Protein AF-0000000066025980 (afdb_homodimer)

Organism: Aeropyrum pernix (strain ATCC 700893 / DSM 11879 / JCM 9820 / NBRC 100138 / K1) (NCBI:txid272557)

Solvent-accessible surface area (backbone atoms only — not comparable to full-atom values): 30992 Å² total; per-residue (Å²): 112,53,61,51,25,30,10,25,7,19,21,35,43,41,70,37,32,58,77,47,22,80,79,53,19,37,22,36,34,31,11,25,62,36,39,25,35,21,35,30,33,61,45,84,82,20,36,34,40,40,25,88,87,80,39,78,47,69,39,64,42,89,89,58,66,74,93,63,84,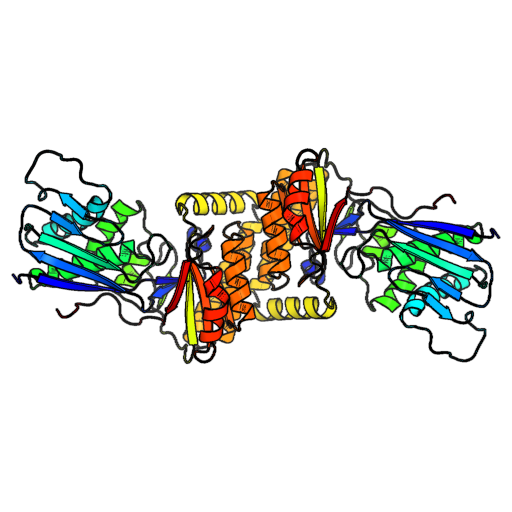61,49,77,84,48,46,25,57,50,38,26,50,51,47,40,38,76,71,68,45,83,89,67,33,22,35,40,38,46,49,64,66,45,63,73,85,27,50,28,37,44,67,35,7,47,34,41,7,42,52,42,6,50,30,38,16,61,72,53,56,61,50,72,69,54,40,44,59,31,23,48,47,12,41,32,64,71,63,58,77,64,89,50,60,55,40,49,32,12,53,55,20,27,32,35,41,37,33,66,95,52,78,68,40,84,48,70,72,43,66,70,70,57,32,32,37,40,33,27,42,68,39,74,69,60,57,67,60,43,52,53,47,29,50,50,43,36,60,71,49,43,71,28,33,56,26,46,47,49,19,45,26,46,42,28,53,50,36,53,52,21,37,46,68,30,36,59,65,59,33,11,51,43,26,32,27,48,34,11,52,41,32,29,35,62,30,53,38,55,62,47,46,48,47,31,42,34,26,40,74,40,58,26,50,14,26,23,68,25,44,59,44,59,27,23,22,34,38,26,39,20,45,58,92,42,39,66,51,28,50,66,52,35,54,88,66,26,70,45,71,48,78,34,44,78,17,62,63,20,47,43,80,43,85,132,112,53,62,51,25,30,10,26,7,18,22,34,42,40,71,37,30,58,76,46,22,80,79,53,20,37,22,35,36,31,12,24,62,36,39,24,35,20,36,29,33,60,45,83,80,20,36,33,40,38,26,90,86,80,39,76,48,67,39,63,43,87,91,56,67,73,92,64,84,61,49,78,82,48,46,24,57,49,37,25,49,50,45,40,40,75,72,67,45,81,88,67,34,23,35,38,37,45,50,66,67,46,65,74,82,27,51,30,37,45,67,36,7,47,34,40,6,42,53,41,6,50,28,38,16,60,72,54,56,59,51,73,68,53,40,45,58,30,23,47,47,12,41,34,65,72,63,59,78,64,89,51,61,55,39,48,31,12,52,55,19,27,32,34,40,36,33,67,96,51,78,69,40,83,47,69,72,42,65,70,71,58,35,34,36,40,33,27,43,70,40,75,68,58,55,68,60,43,51,53,47,29,50,50,44,35,58,73,49,44,70,28,34,56,26,46,46,50,19,46,28,47,42,27,53,51,35,52,50,20,37,47,70,31,35,60,64,59,32,12,50,41,25,32,26,49,36,11,52,42,33,30,35,62,28,53,38,55,63,46,46,49,48,29,42,34,26,39,75,39,57,25,49,14,27,23,66,22,42,59,44,59,28,21,23,34,39,24,39,19,46,60,91,43,39,66,50,27,51,63,52,34,54,89,68,26,72,44,70,47,77,34,43,79,18,63,62,21,48,43,80,44,85,132

InterPro domains:
  IPR006204 GHMP kinase N-terminal domain [PF00288] (88-162)
  IPR006205 Mevalonate kinase [PTHR43290] (3-319)
  IPR006205 Mevalonate kinase [TIGR00549] (9-289)
  IPR013750 GHMP kinase, C-terminal domain [PF08544] (227-302)
  IPR014721 Small ribosomal subunit protein uS5 domain 2-type fold, subgroup [G3DSA:3.30.230.10] (1-176)
  IPR020568 Ribosomal protein uS5 domain 2-type superfamily [SSF54211] (3-171)
  IPR022937 Mevalonate kinase, archaeal [MF_00217] (5-319)
  IPR036554 GHMP kinase, C-terminal domain superfamily [G3DSA:3.30.70.890] (180-317)
  IPR036554 GHMP kinase, C-terminal domain superfamily [SSF55060] (181-321)

Radius of gyration: 30.67 Å; Cα contacts (8 Å, |Δi|>4): 1630; chains: 2; bounding box: 52×99×64 Å

Structure (mmCIF, N/CA/C/O backbone):
data_AF-0000000066025980-model_v1
#
loop_
_entity.id
_entity.type
_entity.pdbx_description
1 polymer 'Mevalonate kinase'
#
loop_
_atom_site.group_PDB
_atom_site.id
_atom_site.type_symbol
_atom_site.label_atom_id
_atom_site.label_alt_id
_atom_site.label_comp_id
_atom_site.label_asym_id
_atom_site.label_entity_id
_atom_site.label_seq_id
_atom_site.pdbx_PDB_ins_code
_atom_site.Cartn_x
_atom_site.Cartn_y
_atom_site.Cartn_z
_atom_site.occupancy
_atom_site.B_iso_or_equiv
_atom_site.auth_seq_id
_atom_site.auth_comp_id
_atom_site.auth_asym_id
_atom_site.auth_atom_id
_atom_site.pdbx_PDB_model_num
ATOM 1 N N . MET A 1 1 ? -0.436 -49.562 -25.875 1 71.88 1 MET A N 1
ATOM 2 C CA . MET A 1 1 ? -0.131 -48.125 -25.953 1 71.88 1 MET A CA 1
ATOM 3 C C . MET A 1 1 ? -1.124 -47.406 -26.859 1 71.88 1 MET A C 1
ATOM 5 O O . MET A 1 1 ? -1.447 -47.906 -27.938 1 71.88 1 MET A O 1
ATOM 9 N N . ARG A 1 2 ? -1.878 -46.406 -26.219 1 85.12 2 ARG A N 1
ATOM 10 C CA . ARG A 1 2 ? -2.779 -45.594 -27.031 1 85.12 2 ARG A CA 1
ATOM 11 C C . ARG A 1 2 ? -1.999 -44.656 -27.938 1 85.12 2 ARG A C 1
ATOM 13 O O . ARG A 1 2 ? -0.814 -44.406 -27.719 1 85.12 2 ARG A O 1
ATOM 20 N N . ARG A 1 3 ? -2.598 -44.219 -28.938 1 89.62 3 ARG A N 1
ATOM 21 C CA . ARG A 1 3 ? -1.961 -43.312 -29.891 1 89.62 3 ARG A CA 1
ATOM 22 C C . ARG A 1 3 ? -1.854 -41.906 -29.312 1 89.62 3 ARG A C 1
ATOM 24 O O . ARG A 1 3 ? -0.965 -41.156 -29.703 1 89.62 3 ARG A O 1
ATOM 31 N N . ALA A 1 4 ? -2.787 -41.625 -28.422 1 95.94 4 ALA A N 1
ATOM 32 C CA . ALA A 1 4 ? -2.783 -40.281 -27.859 1 95.94 4 ALA A CA 1
ATOM 33 C C . ALA A 1 4 ? -3.49 -40.25 -26.5 1 95.94 4 ALA A C 1
ATOM 35 O O . ALA A 1 4 ? -4.293 -41.156 -26.203 1 95.94 4 ALA A O 1
ATOM 36 N N . ALA A 1 5 ? -3.166 -39.344 -25.688 1 97.69 5 ALA A N 1
ATOM 37 C CA . ALA A 1 5 ? -3.85 -39.062 -24.422 1 97.69 5 ALA A CA 1
ATOM 38 C C . ALA A 1 5 ? -3.807 -37.562 -24.109 1 97.69 5 ALA A C 1
ATOM 40 O O . ALA A 1 5 ? -2.914 -36.844 -24.562 1 97.69 5 ALA A O 1
ATOM 41 N N . ARG A 1 6 ? -4.801 -37.125 -23.375 1 98 6 ARG A N 1
ATOM 42 C CA . ARG A 1 6 ? -4.918 -35.719 -23.016 1 98 6 ARG A CA 1
ATOM 43 C C . ARG A 1 6 ? -5.188 -35.562 -21.516 1 98 6 ARG A C 1
ATOM 45 O O . ARG A 1 6 ? -5.977 -36.312 -20.938 1 98 6 ARG A O 1
ATOM 52 N N . ALA A 1 7 ? -4.547 -34.656 -20.938 1 98.31 7 ALA A N 1
ATOM 53 C CA . ALA A 1 7 ? -4.762 -34.344 -19.531 1 98.31 7 ALA A CA 1
ATOM 54 C C . ALA A 1 7 ? -4.699 -32.844 -19.312 1 98.31 7 ALA A C 1
ATOM 56 O O . ALA A 1 7 ? -4.219 -32.094 -20.172 1 98.31 7 ALA A O 1
ATOM 57 N N . SER A 1 8 ? -5.309 -32.406 -18.219 1 98.06 8 SER A N 1
ATOM 58 C CA . SER A 1 8 ? -5.27 -31 -17.859 1 98.06 8 SER A CA 1
ATOM 59 C C . SER A 1 8 ? -4.984 -30.812 -16.375 1 98.06 8 SER A C 1
ATOM 61 O O . SER A 1 8 ? -5.156 -31.734 -15.586 1 98.06 8 SER A O 1
ATOM 63 N N . ALA A 1 9 ? -4.445 -29.703 -16.062 1 98 9 ALA A N 1
ATOM 64 C CA . ALA A 1 9 ? -4.18 -29.297 -14.68 1 98 9 ALA A CA 1
ATOM 65 C C . ALA A 1 9 ? -4.562 -27.828 -14.469 1 98 9 ALA A C 1
ATOM 67 O O . ALA A 1 9 ? -4.508 -27.031 -15.406 1 98 9 ALA A O 1
ATOM 68 N N . PRO A 1 10 ? -5 -27.484 -13.281 1 97.56 10 PRO A N 1
ATOM 69 C CA . PRO A 1 10 ? -5.438 -26.109 -13.016 1 97.56 10 PRO A CA 1
ATOM 70 C C . PRO A 1 10 ? -4.27 -25.156 -12.75 1 97.56 10 PRO A C 1
ATOM 72 O O . PRO A 1 10 ? -3.193 -25.609 -12.336 1 97.56 10 PRO A O 1
ATOM 75 N N . GLY A 1 11 ? -4.527 -23.875 -13.055 1 96.56 11 GLY A N 1
ATOM 76 C CA . GLY A 1 11 ? -3.654 -22.844 -12.508 1 96.56 11 GLY A CA 1
ATOM 77 C C . GLY A 1 11 ? -3.885 -22.594 -11.031 1 96.56 11 GLY A C 1
ATOM 78 O O . GLY A 1 11 ? -4.664 -23.312 -10.391 1 96.56 11 GLY A O 1
ATOM 79 N N . LYS A 1 12 ? -3.143 -21.625 -10.5 1 96.88 12 LYS A N 1
ATOM 80 C CA . LYS A 1 12 ? -3.279 -21.344 -9.078 1 96.88 12 LYS A CA 1
ATOM 81 C C . LYS A 1 12 ? -3.1 -19.859 -8.797 1 96.88 12 LYS A C 1
ATOM 83 O O . LYS A 1 12 ? -2.514 -19.141 -9.602 1 96.88 12 LYS A O 1
ATOM 88 N N . VAL A 1 13 ? -3.611 -19.453 -7.645 1 97.69 13 VAL A N 1
ATOM 89 C CA . VAL A 1 13 ? -3.367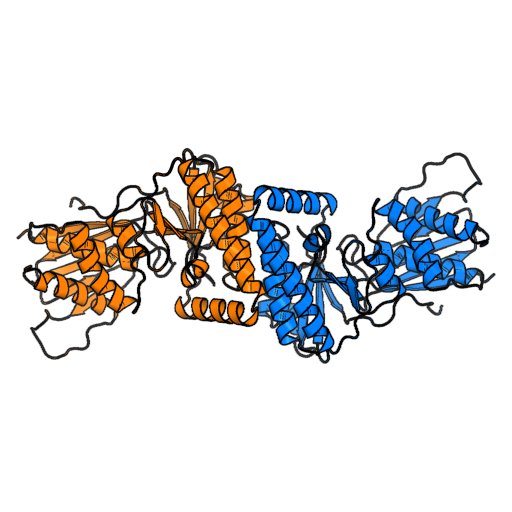 -18.125 -7.094 1 97.69 13 VAL A CA 1
ATOM 90 C C . VAL A 1 13 ? -2.893 -18.25 -5.648 1 97.69 13 VAL A C 1
ATOM 92 O O . VAL A 1 13 ? -3.131 -19.266 -4.988 1 97.69 13 VAL A O 1
ATOM 95 N N . ILE A 1 14 ? -2.168 -17.312 -5.262 1 97.62 14 ILE A N 1
ATOM 96 C CA . ILE A 1 14 ? -1.841 -17.156 -3.848 1 97.62 14 ILE A CA 1
ATOM 97 C C . ILE A 1 14 ? -2.816 -16.188 -3.191 1 97.62 14 ILE A C 1
ATOM 99 O O . ILE A 1 14 ? -2.816 -14.992 -3.506 1 97.62 14 ILE A O 1
ATOM 103 N N . ILE A 1 15 ? -3.6 -16.672 -2.326 1 98.25 15 ILE A N 1
ATOM 104 C CA . ILE A 1 15 ? -4.617 -15.852 -1.69 1 98.25 15 ILE A CA 1
ATOM 105 C C . ILE A 1 15 ? -3.955 -14.883 -0.711 1 98.25 15 ILE A C 1
ATOM 107 O O . ILE A 1 15 ? -4.348 -13.711 -0.621 1 98.25 15 ILE A O 1
ATOM 111 N N . VAL A 1 16 ? -2.992 -15.422 0.077 1 98.31 16 VAL A N 1
ATOM 112 C CA . VAL A 1 16 ? -2.176 -14.609 0.971 1 98.31 16 VAL A CA 1
ATOM 113 C C . VAL A 1 16 ? -0.841 -15.305 1.229 1 98.31 16 VAL A C 1
ATOM 115 O O . VAL A 1 16 ? -0.741 -16.531 1.11 1 98.31 16 VAL A O 1
ATOM 118 N N . GLY A 1 17 ? 0.135 -14.492 1.499 1 97.62 17 GLY A N 1
ATOM 119 C CA . GLY A 1 17 ? 1.381 -15.055 1.993 1 97.62 17 GLY A CA 1
ATOM 120 C C . GLY A 1 17 ? 2.494 -15.039 0.963 1 97.62 17 GLY A C 1
ATOM 121 O O . GLY A 1 17 ? 3.547 -15.648 1.169 1 97.62 17 GLY A O 1
ATOM 122 N N . GLU A 1 18 ? 2.414 -14.422 -0.143 1 95.31 18 GLU A N 1
ATOM 123 C CA . GLU A 1 18 ? 3.418 -14.328 -1.198 1 95.31 18 GLU A CA 1
ATOM 124 C C . GLU A 1 18 ? 4.828 -14.258 -0.615 1 95.31 18 GLU A C 1
ATOM 126 O O . GLU A 1 18 ? 5.312 -15.234 -0.029 1 95.31 18 GLU A O 1
ATOM 131 N N . HIS A 1 19 ? 5.527 -13.359 -0.674 1 95.44 19 HIS A N 1
ATOM 132 C CA . HIS A 1 19 ? 6.906 -13.102 -0.277 1 95.44 19 HIS A CA 1
ATOM 133 C C . HIS A 1 19 ? 7.145 -13.5 1.176 1 95.44 19 HIS A C 1
ATOM 135 O O . HIS A 1 19 ? 8.266 -13.867 1.546 1 95.44 19 HIS A O 1
ATOM 141 N N . PHE A 1 20 ? 6.16 -13.484 1.961 1 97.25 20 PHE A N 1
ATOM 142 C CA . PHE A 1 20 ? 6.316 -13.719 3.393 1 97.25 20 PHE A CA 1
ATOM 143 C C . PHE A 1 20 ? 6.641 -15.18 3.674 1 97.25 20 PHE A C 1
ATOM 145 O O . PHE A 1 20 ? 7.312 -15.492 4.656 1 97.25 20 PHE A O 1
ATOM 152 N N . VAL A 1 21 ? 6.246 -16.062 2.814 1 94.38 21 VAL A N 1
ATOM 153 C CA . VAL A 1 21 ? 6.477 -17.5 2.957 1 94.38 21 VAL A CA 1
ATOM 154 C C . VAL A 1 21 ? 7.969 -17.797 2.869 1 94.38 21 VAL A C 1
ATOM 156 O O . VAL A 1 21 ? 8.445 -18.781 3.428 1 94.38 21 VAL A O 1
ATOM 159 N N . VAL A 1 22 ? 8.703 -16.953 2.189 1 91.25 22 VAL A N 1
ATOM 160 C CA . VAL A 1 22 ? 10.141 -17.156 1.988 1 91.25 22 VAL A CA 1
ATOM 161 C C . VAL A 1 22 ? 10.852 -17.203 3.338 1 91.25 22 VAL A C 1
ATOM 163 O O . VAL A 1 22 ? 11.828 -17.922 3.506 1 91.25 22 VAL A O 1
ATOM 166 N N . ARG A 1 23 ? 10.266 -16.438 4.305 1 92.75 23 ARG A N 1
ATOM 167 C CA . ARG A 1 23 ? 10.875 -16.406 5.633 1 92.75 23 ARG A CA 1
ATOM 168 C C . ARG A 1 23 ? 10 -17.141 6.645 1 92.75 23 ARG A C 1
ATOM 170 O O . ARG A 1 23 ? 10.008 -16.812 7.832 1 92.75 23 ARG A O 1
ATOM 177 N N . GLY A 1 24 ? 9.156 -18.016 6.129 1 92.69 24 GLY A N 1
ATOM 178 C CA . GLY A 1 24 ? 8.531 -18.984 7.023 1 92.69 24 GLY A CA 1
ATOM 179 C C . GLY A 1 24 ? 7.094 -18.641 7.359 1 92.69 24 GLY A C 1
ATOM 180 O O . GLY A 1 24 ? 6.438 -19.359 8.117 1 92.69 24 GLY A O 1
ATOM 181 N N . SER A 1 25 ? 6.527 -17.609 6.867 1 96.19 25 SER A N 1
ATOM 182 C CA . SER A 1 25 ? 5.121 -17.297 7.105 1 96.19 25 SER A CA 1
ATOM 183 C C . SER A 1 25 ? 4.207 -18.266 6.379 1 96.19 25 SER A C 1
ATOM 185 O O . SER A 1 25 ? 4.625 -18.922 5.422 1 96.19 25 SER A O 1
ATOM 187 N N . LEU A 1 26 ? 3.029 -18.391 6.883 1 97.12 26 LEU A N 1
ATOM 188 C CA . LEU A 1 26 ? 2.002 -19.219 6.25 1 97.12 26 LEU A CA 1
ATOM 189 C C . LEU A 1 26 ? 1.529 -18.578 4.945 1 97.12 26 LEU A C 1
ATOM 191 O O . LEU A 1 26 ? 1.417 -17.359 4.844 1 97.12 26 LEU A O 1
ATOM 195 N N . ALA A 1 27 ? 1.314 -19.391 3.959 1 97.75 27 ALA A N 1
ATOM 196 C CA . ALA A 1 27 ? 0.688 -18.953 2.711 1 97.75 27 ALA A CA 1
ATOM 197 C C . ALA A 1 27 ? -0.512 -19.844 2.367 1 97.75 27 ALA A C 1
ATOM 199 O O . ALA A 1 27 ? -0.514 -21.031 2.654 1 97.75 27 ALA A O 1
ATOM 200 N N . ILE A 1 28 ? -1.491 -19.266 1.839 1 98.25 28 ILE A N 1
ATOM 201 C CA . ILE A 1 28 ? -2.668 -20 1.37 1 98.25 28 ILE A CA 1
ATOM 202 C C . ILE A 1 28 ? -2.74 -19.938 -0.154 1 98.25 28 ILE A C 1
ATOM 204 O O . ILE A 1 28 ? -2.812 -18.844 -0.732 1 98.25 28 ILE A O 1
ATOM 208 N N . VAL A 1 29 ? -2.742 -21.062 -0.801 1 97.75 29 VAL A N 1
ATOM 209 C CA . VAL A 1 29 ? -2.744 -21.172 -2.256 1 97.75 29 VAL A CA 1
ATOM 210 C C . VAL A 1 29 ? -4.004 -21.906 -2.711 1 97.75 29 VAL A C 1
ATOM 212 O O . VAL A 1 29 ? -4.449 -22.859 -2.064 1 97.75 29 VAL A O 1
ATOM 215 N N . ALA A 1 30 ? -4.57 -21.453 -3.799 1 97.81 30 ALA A N 1
ATOM 216 C CA . ALA A 1 30 ? -5.801 -22.047 -4.301 1 97.81 30 ALA A CA 1
ATOM 217 C C . ALA A 1 30 ? -5.688 -22.375 -5.785 1 97.81 30 ALA A C 1
ATOM 219 O O . ALA A 1 30 ? -5.133 -21.578 -6.559 1 97.81 30 ALA A O 1
ATOM 220 N N . ALA A 1 31 ? -6.145 -23.547 -6.156 1 97.44 31 ALA A N 1
ATOM 221 C CA . ALA A 1 31 ? -6.32 -23.844 -7.574 1 97.44 31 ALA A CA 1
ATOM 222 C C . ALA A 1 31 ? -7.469 -23.031 -8.172 1 97.44 31 ALA A C 1
ATOM 224 O O . ALA A 1 31 ? -8.461 -22.766 -7.488 1 97.44 31 ALA A O 1
ATOM 225 N N . ILE A 1 32 ? -7.293 -22.641 -9.359 1 95.69 32 ILE A N 1
ATOM 226 C CA . ILE A 1 32 ? -8.367 -21.891 -9.992 1 95.69 32 ILE A CA 1
ATOM 227 C C . ILE A 1 32 ? -8.898 -22.672 -11.203 1 95.69 32 ILE A C 1
ATOM 229 O O . ILE A 1 32 ? -8.195 -23.516 -11.758 1 95.69 32 ILE A O 1
ATOM 233 N N . GLY A 1 33 ? -10.094 -22.359 -11.625 1 91 33 GLY A N 1
ATOM 234 C CA . GLY A 1 33 ? -10.797 -23.094 -12.664 1 91 33 GLY A CA 1
ATOM 235 C C . GLY A 1 33 ? -10.219 -22.875 -14.047 1 91 33 GLY A C 1
ATOM 236 O O . GLY A 1 33 ? -10.766 -23.359 -15.039 1 91 33 GLY A O 1
ATOM 237 N N . ARG A 1 34 ? -9.211 -22.172 -14.203 1 93.12 34 ARG A N 1
ATOM 238 C CA . ARG A 1 34 ? -8.484 -22.047 -15.461 1 93.12 34 ARG A CA 1
ATOM 239 C C . ARG A 1 34 ? -7.434 -23.141 -15.594 1 93.12 34 ARG A C 1
ATOM 241 O O . ARG A 1 34 ? -6.551 -23.266 -14.742 1 93.12 34 ARG A O 1
ATOM 248 N N . ARG A 1 35 ? -7.512 -23.812 -16.781 1 95.31 35 ARG A N 1
ATOM 249 C CA . ARG A 1 35 ? -6.691 -25.016 -16.859 1 95.31 35 ARG A CA 1
ATOM 250 C C . ARG A 1 35 ? -5.754 -24.953 -18.062 1 95.31 35 ARG A C 1
ATOM 252 O O . ARG A 1 35 ? -6.008 -24.219 -19.016 1 95.31 35 ARG A O 1
ATOM 259 N N . LEU A 1 36 ? -4.695 -25.641 -17.938 1 96.12 36 LEU A N 1
ATOM 260 C CA . LEU A 1 36 ? -3.768 -25.922 -19.016 1 96.12 36 LEU A CA 1
ATOM 261 C C . LEU A 1 36 ? -3.891 -27.375 -19.469 1 96.12 36 LEU A C 1
ATOM 263 O O . LEU A 1 36 ? -3.896 -28.281 -18.641 1 96.12 36 LEU A O 1
ATOM 267 N N . ARG A 1 37 ? -4.039 -27.547 -20.781 1 97.38 37 ARG A N 1
ATOM 268 C CA . ARG A 1 37 ? -4.242 -28.875 -21.344 1 97.38 37 ARG A CA 1
ATOM 269 C C . ARG A 1 37 ? -3.037 -29.297 -22.188 1 97.38 37 ARG A C 1
ATOM 271 O O . ARG A 1 37 ? -2.498 -28.5 -22.953 1 97.38 37 ARG A O 1
ATOM 278 N N . VAL A 1 38 ? -2.686 -30.531 -22.031 1 97.75 38 VAL A N 1
ATOM 279 C CA . VAL A 1 38 ? -1.616 -31.109 -22.828 1 97.75 38 VAL A CA 1
ATOM 280 C C . VAL A 1 38 ? -2.123 -32.375 -23.531 1 97.75 38 VAL A C 1
ATOM 282 O O . VAL A 1 38 ? -2.711 -33.25 -22.891 1 97.75 38 VAL A O 1
ATOM 285 N N . THR A 1 39 ? -1.934 -32.406 -24.781 1 98 39 THR A N 1
ATOM 286 C CA . THR A 1 39 ? -2.184 -33.625 -25.562 1 98 39 THR A CA 1
ATOM 287 C C . THR A 1 39 ? -0.873 -34.219 -26.047 1 98 39 THR A C 1
ATOM 289 O O . THR A 1 39 ? -0.058 -33.531 -26.688 1 98 39 THR A O 1
ATOM 292 N N . VAL A 1 40 ? -0.697 -35.469 -25.734 1 97.44 40 VAL A N 1
ATOM 293 C CA . VAL A 1 40 ? 0.454 -36.219 -26.234 1 97.44 40 VAL A CA 1
ATOM 294 C C . VAL A 1 40 ? 0.008 -37.188 -27.328 1 97.44 40 VAL A C 1
ATOM 296 O O . VAL A 1 40 ? -0.963 -37.906 -27.156 1 97.44 40 VAL A O 1
ATOM 299 N N . ARG A 1 41 ? 0.718 -37.062 -28.391 1 96.88 41 ARG A N 1
ATOM 300 C CA . ARG A 1 41 ? 0.438 -37.938 -29.516 1 96.88 41 ARG A CA 1
ATOM 301 C C . ARG A 1 41 ? 1.699 -38.656 -29.953 1 96.88 41 ARG A C 1
ATOM 303 O O . ARG A 1 41 ? 2.697 -38.031 -30.312 1 96.88 41 ARG A O 1
ATOM 310 N N . SER A 1 42 ? 1.579 -40.031 -29.969 1 95.62 42 SER A N 1
ATOM 311 C CA . SER A 1 42 ? 2.723 -40.812 -30.438 1 95.62 42 SER A CA 1
ATOM 312 C C . SER A 1 42 ? 2.93 -40.656 -31.938 1 95.62 42 SER A C 1
ATOM 314 O O . SER A 1 42 ? 1.974 -40.438 -32.688 1 95.62 42 SER A O 1
ATOM 316 N N . GLY A 1 43 ? 4.242 -40.719 -32.281 1 91.75 43 GLY A N 1
ATOM 317 C CA . GLY A 1 43 ? 4.578 -40.656 -33.688 1 91.75 43 GLY A CA 1
ATOM 318 C C . GLY A 1 43 ? 5.613 -39.594 -34 1 91.75 43 GLY A C 1
ATOM 319 O O . GLY A 1 43 ? 6.039 -38.844 -33.125 1 91.75 43 GLY A O 1
ATOM 320 N N . GLY A 1 44 ? 6.039 -39.594 -35.312 1 87.62 44 GLY A N 1
ATOM 321 C CA . GLY A 1 44 ? 7.031 -38.625 -35.75 1 87.62 44 GLY A CA 1
ATOM 322 C C . GLY A 1 44 ? 8.453 -39.062 -35.438 1 87.62 44 GLY A C 1
ATOM 323 O O . GLY A 1 44 ? 8.758 -40.25 -35.344 1 87.62 44 GLY A O 1
ATOM 324 N N . LYS A 1 45 ? 9.297 -37.875 -35.531 1 87 45 LYS A N 1
ATOM 325 C CA . LYS A 1 45 ? 10.711 -38.062 -35.219 1 87 45 LYS A CA 1
ATOM 326 C C . LYS A 1 45 ? 11.102 -37.281 -33.969 1 87 45 LYS A C 1
ATOM 328 O O . LYS A 1 45 ? 10.898 -36.062 -33.938 1 87 45 LYS A O 1
ATOM 333 N N . GLY A 1 46 ? 11.383 -37.969 -32.969 1 92.44 46 GLY A N 1
ATOM 334 C CA . GLY A 1 46 ? 11.859 -37.312 -31.766 1 92.44 46 GLY A CA 1
ATOM 335 C C . GLY A 1 46 ? 10.734 -36.75 -30.906 1 92.44 46 GLY A C 1
ATOM 336 O O . GLY A 1 46 ? 9.656 -37.344 -30.828 1 92.44 46 GLY A O 1
ATOM 337 N N . ILE A 1 47 ? 10.969 -35.688 -30.203 1 94.75 47 ILE A N 1
ATOM 338 C CA . ILE A 1 47 ? 10.008 -35 -29.344 1 94.75 47 ILE A CA 1
ATOM 339 C C . ILE A 1 47 ? 9.688 -33.625 -29.938 1 94.75 47 ILE A C 1
ATOM 341 O O . ILE A 1 47 ? 10.594 -32.844 -30.25 1 94.75 47 ILE A O 1
ATOM 345 N N . VAL A 1 48 ? 8.414 -33.344 -30.125 1 95.38 48 VAL A N 1
ATOM 346 C CA . VAL A 1 48 ? 7.988 -32.062 -30.672 1 95.38 48 VAL A CA 1
ATOM 347 C C . VAL A 1 48 ? 7.02 -31.375 -29.703 1 95.38 48 VAL A C 1
ATOM 349 O O . VAL A 1 48 ? 6.023 -31.984 -29.297 1 95.38 48 VAL A O 1
ATOM 352 N N . LEU A 1 49 ? 7.32 -30.156 -29.312 1 95.94 49 LEU A N 1
ATOM 353 C CA . LEU A 1 49 ? 6.438 -29.344 -28.5 1 95.94 49 LEU A CA 1
ATOM 354 C C . LEU A 1 49 ? 5.77 -28.266 -29.359 1 95.94 49 LEU A C 1
ATOM 356 O O . LEU A 1 49 ? 6.449 -27.531 -30.078 1 95.94 49 LEU A O 1
ATOM 360 N N . GLU A 1 50 ? 4.504 -28.219 -29.312 1 95.56 50 GLU A N 1
ATOM 361 C CA . GLU A 1 50 ? 3.727 -27.188 -30 1 95.56 50 GLU A CA 1
ATOM 362 C C . GLU A 1 50 ? 2.816 -26.438 -29.047 1 95.56 50 GLU A C 1
ATOM 364 O O . GLU A 1 50 ? 2.053 -27.047 -28.297 1 95.56 50 GLU A O 1
ATOM 369 N N . SER A 1 51 ? 2.871 -25.203 -29.016 1 92.62 51 SER A N 1
ATOM 370 C CA . SER A 1 51 ? 2.068 -24.328 -28.172 1 92.62 51 SER A CA 1
ATOM 371 C C . SER A 1 51 ? 1.862 -22.969 -28.828 1 92.62 51 SER A C 1
ATOM 373 O O . SER A 1 51 ? 2.783 -22.422 -29.422 1 92.62 51 SER A O 1
ATOM 375 N N . SER A 1 52 ? 0.681 -22.469 -28.734 1 84.81 52 SER A N 1
ATOM 376 C CA . SER A 1 52 ? 0.449 -21.141 -29.297 1 84.81 52 SER A CA 1
ATOM 377 C C . SER A 1 52 ? 1.251 -20.078 -28.547 1 84.81 52 SER A C 1
ATOM 379 O O . SER A 1 52 ? 1.648 -19.062 -29.125 1 84.81 52 SER A O 1
ATOM 381 N N . MET A 1 53 ? 1.519 -20.344 -27.328 1 81.19 53 MET A N 1
ATOM 382 C CA . MET A 1 53 ? 2.191 -19.359 -26.484 1 81.19 53 MET A CA 1
ATOM 383 C C . MET A 1 53 ? 3.705 -19.547 -26.547 1 81.19 53 MET A C 1
ATOM 385 O O . MET A 1 53 ? 4.453 -18.562 -26.516 1 81.19 53 MET A O 1
ATOM 389 N N . LEU A 1 54 ? 4.176 -20.75 -26.688 1 82.06 54 LEU A N 1
ATOM 390 C CA . LEU A 1 54 ? 5.602 -21.047 -26.594 1 82.06 54 LEU A CA 1
ATOM 391 C C . LEU A 1 54 ? 6.207 -21.266 -27.969 1 82.06 54 LEU A C 1
ATOM 393 O O . LEU A 1 54 ? 7.434 -21.266 -28.125 1 82.06 54 LEU A O 1
ATOM 397 N N . GLY A 1 55 ? 5.379 -21.5 -28.969 1 88.25 55 GLY A N 1
ATOM 398 C CA . GLY A 1 55 ? 5.863 -21.828 -30.297 1 88.25 55 GLY A CA 1
ATOM 399 C C . GLY A 1 55 ? 6.098 -23.328 -30.484 1 88.25 55 GLY A C 1
ATOM 400 O O . GLY A 1 55 ? 5.445 -24.141 -29.844 1 88.25 55 GLY A O 1
ATOM 401 N N . ARG A 1 56 ? 6.922 -23.594 -31.5 1 93.38 56 ARG A N 1
ATOM 402 C CA . ARG A 1 56 ? 7.23 -24.984 -31.828 1 93.38 56 ARG A CA 1
ATOM 403 C C . ARG A 1 56 ? 8.695 -25.297 -31.547 1 93.38 56 ARG A C 1
ATOM 405 O O . ARG A 1 56 ? 9.586 -24.531 -31.922 1 93.38 56 ARG A O 1
ATOM 412 N N . HIS A 1 57 ? 8.898 -26.359 -30.828 1 93.75 57 HIS A N 1
ATOM 413 C CA . HIS A 1 57 ? 10.242 -26.812 -30.5 1 93.75 57 HIS A CA 1
ATOM 414 C C . HIS A 1 57 ? 10.391 -28.312 -30.719 1 93.75 57 HIS A C 1
ATOM 416 O O . HIS A 1 57 ? 9.422 -29.062 -30.578 1 93.75 57 HIS A O 1
ATOM 422 N N . SER A 1 58 ? 11.641 -28.734 -31.094 1 92.56 58 SER A N 1
ATOM 423 C CA . SER A 1 58 ? 11.859 -30.156 -31.328 1 92.56 58 SER A CA 1
ATOM 424 C C . SER A 1 58 ? 13.211 -30.609 -30.797 1 92.56 58 SER A C 1
ATOM 426 O O . SER A 1 58 ? 14.133 -29.797 -30.656 1 92.56 58 SER A O 1
ATOM 428 N N . ALA A 1 59 ? 13.25 -31.812 -30.484 1 91.06 59 ALA A N 1
ATOM 429 C CA . ALA A 1 59 ? 14.484 -32.469 -30.047 1 91.06 59 ALA A CA 1
ATOM 430 C C . ALA A 1 59 ? 14.477 -33.938 -30.359 1 91.06 59 ALA A C 1
ATOM 432 O O . ALA A 1 59 ? 13.414 -34.562 -30.5 1 91.06 59 ALA A O 1
ATOM 433 N N . PRO A 1 60 ? 15.672 -34.5 -30.547 1 88.38 60 PRO A N 1
ATOM 434 C CA . PRO A 1 60 ? 15.727 -35.969 -30.656 1 88.38 60 PRO A CA 1
ATOM 435 C C . PRO A 1 60 ? 15.359 -36.656 -29.344 1 88.38 60 PRO A C 1
ATOM 437 O O . PRO A 1 60 ? 15.289 -36.031 -28.297 1 88.38 60 PRO A O 1
ATOM 440 N N . LEU A 1 61 ? 15.008 -37.969 -29.5 1 86.38 61 LEU A N 1
ATOM 441 C CA . LEU A 1 61 ? 14.75 -38.719 -28.281 1 86.38 61 LEU A CA 1
ATOM 442 C C . LEU A 1 61 ? 16 -38.812 -27.406 1 86.38 61 LEU A C 1
ATOM 444 O O . LEU A 1 61 ? 17.125 -38.844 -27.922 1 86.38 61 LEU A O 1
ATOM 448 N N . PRO A 1 62 ? 15.711 -38.812 -26.109 1 75.75 62 PRO A N 1
ATOM 449 C CA . PRO A 1 62 ? 16.891 -38.969 -25.25 1 75.75 62 PRO A CA 1
ATOM 450 C C . PRO A 1 62 ? 17.734 -40.188 -25.625 1 75.75 62 PRO A C 1
ATOM 452 O O . PRO A 1 62 ? 17.188 -41.25 -25.859 1 75.75 62 PRO A O 1
ATOM 455 N N . GLY A 1 63 ? 18.984 -40.062 -25.703 1 67.94 63 GLY A N 1
ATOM 456 C CA . GLY A 1 63 ? 19.891 -41.156 -26.031 1 67.94 63 GLY A CA 1
ATOM 457 C C . GLY A 1 63 ? 20.188 -41.25 -27.516 1 67.94 63 GLY A C 1
ATOM 458 O O . GLY A 1 63 ? 21.078 -41.969 -27.938 1 67.94 63 GLY A O 1
ATOM 459 N N . GLN A 1 64 ? 19.172 -40.812 -28.406 1 63.16 64 GLN A N 1
ATOM 460 C CA . GLN A 1 64 ? 19.297 -40.938 -29.859 1 63.16 64 GLN A CA 1
ATOM 461 C C . GLN A 1 64 ? 19.922 -39.688 -30.469 1 63.16 64 GLN A C 1
ATOM 463 O O . GLN A 1 64 ? 19.234 -38.688 -30.688 1 63.16 64 GLN A O 1
ATOM 468 N N . GLY A 1 65 ? 21.141 -39.375 -30.172 1 57.78 65 GLY A N 1
ATOM 469 C CA . GLY A 1 65 ? 21.766 -38.312 -30.938 1 57.78 65 GLY A CA 1
ATOM 470 C C . GLY A 1 65 ? 22.766 -37.5 -30.141 1 57.78 65 GLY A C 1
ATOM 471 O O . GLY A 1 65 ? 22.891 -37.688 -28.922 1 57.78 65 GLY A O 1
ATOM 472 N N . ALA A 1 66 ? 23.719 -36.75 -30.859 1 51.81 66 ALA A N 1
ATOM 473 C CA . ALA A 1 66 ? 24.75 -35.906 -30.266 1 51.81 66 ALA A CA 1
ATOM 474 C C . ALA A 1 66 ? 24.141 -34.938 -29.25 1 51.81 66 ALA A C 1
ATOM 476 O O . ALA A 1 66 ? 22.938 -34.625 -29.328 1 51.81 66 ALA A O 1
ATOM 477 N N . ALA A 1 67 ? 24.828 -34.625 -28.234 1 55.19 67 ALA A N 1
ATOM 478 C CA . ALA A 1 67 ? 24.5 -33.656 -27.203 1 55.19 67 ALA A CA 1
ATOM 479 C C . ALA A 1 67 ? 23.797 -32.438 -27.797 1 55.19 67 ALA A C 1
ATOM 481 O O . ALA A 1 67 ? 24.438 -31.453 -28.156 1 55.19 67 ALA A O 1
ATOM 482 N N . ALA A 1 68 ? 22.875 -32.625 -28.75 1 57.94 68 ALA A N 1
ATOM 483 C CA . ALA A 1 68 ? 22.234 -31.469 -29.359 1 57.94 68 ALA A CA 1
ATOM 484 C C . ALA A 1 68 ? 21.625 -30.562 -28.297 1 57.94 68 ALA A C 1
ATOM 486 O O . ALA A 1 68 ? 21.156 -31.031 -27.266 1 57.94 68 ALA A O 1
ATOM 487 N N . LYS A 1 69 ? 21.891 -29.344 -28.453 1 66.94 69 LYS A N 1
ATOM 488 C CA . LYS A 1 69 ? 21.438 -28.25 -27.609 1 66.94 69 LYS A CA 1
ATOM 489 C C . LYS A 1 69 ? 19.922 -28.188 -27.562 1 66.94 69 LYS A C 1
ATOM 491 O O . LYS A 1 69 ? 19.266 -27.953 -28.578 1 66.94 69 LYS A O 1
ATOM 496 N N . VAL A 1 70 ? 19.297 -28.875 -26.734 1 82.69 70 VAL A N 1
ATOM 497 C CA . VAL A 1 70 ? 17.859 -28.812 -26.5 1 82.69 70 VAL A CA 1
ATOM 498 C C . VAL A 1 70 ? 17.453 -27.391 -26.125 1 82.69 70 VAL A C 1
ATOM 500 O O . VAL A 1 70 ? 18.141 -26.719 -25.344 1 82.69 70 VAL A O 1
ATOM 503 N N . SER A 1 71 ? 16.391 -26.984 -26.828 1 87.31 71 SER A N 1
ATOM 504 C CA . SER A 1 71 ? 15.836 -25.688 -26.469 1 87.31 71 SER A CA 1
ATOM 505 C C . SER A 1 71 ? 15.516 -25.594 -24.984 1 87.31 71 SER A C 1
ATOM 507 O O . SER A 1 71 ? 15.039 -26.578 -24.391 1 87.31 71 SER A O 1
ATOM 509 N N . PRO A 1 72 ? 15.852 -24.5 -24.406 1 88.69 72 PRO A N 1
ATOM 510 C CA . PRO A 1 72 ? 15.531 -24.312 -22.984 1 88.69 72 PRO A CA 1
ATOM 511 C C . PRO A 1 72 ? 14.062 -24.562 -22.672 1 88.69 72 PRO A C 1
ATOM 513 O O . PRO A 1 72 ? 13.727 -25 -21.562 1 88.69 72 PRO A O 1
ATOM 516 N N . VAL A 1 73 ? 13.219 -24.391 -23.656 1 90.69 73 VAL A N 1
ATOM 517 C CA . VAL A 1 73 ? 11.781 -24.547 -23.469 1 90.69 73 VAL A CA 1
ATOM 518 C C . VAL A 1 73 ? 11.453 -26.031 -23.344 1 90.69 73 VAL A C 1
ATOM 520 O O . VAL A 1 73 ? 10.523 -26.406 -22.609 1 90.69 73 VAL A O 1
ATOM 523 N N . LEU A 1 74 ? 12.242 -26.859 -23.906 1 93.38 74 LEU A N 1
ATOM 524 C CA . LEU A 1 74 ? 11.961 -28.281 -23.953 1 93.38 74 LEU A CA 1
ATOM 525 C C . LEU A 1 74 ? 12.641 -29.016 -22.797 1 93.38 74 LEU A C 1
ATOM 527 O O . LEU A 1 74 ? 12.289 -30.156 -22.484 1 93.38 74 LEU A O 1
ATOM 531 N N . GLU A 1 75 ? 13.594 -28.359 -22.203 1 93.88 75 GLU A N 1
ATOM 532 C CA . GLU A 1 75 ? 14.422 -29.016 -21.188 1 93.88 75 GLU A CA 1
ATOM 533 C C . GLU A 1 75 ? 13.57 -29.531 -20.031 1 93.88 75 GLU A C 1
ATOM 535 O O . GLU A 1 75 ? 13.766 -30.656 -19.562 1 93.88 75 GLU A O 1
ATOM 540 N N . PRO A 1 76 ? 12.633 -28.734 -19.594 1 95.62 76 PRO A N 1
ATOM 541 C CA . PRO A 1 76 ? 11.789 -29.25 -18.516 1 95.62 76 PRO A CA 1
ATOM 542 C C . PRO A 1 76 ? 10.977 -30.469 -18.938 1 95.62 76 PRO A C 1
ATOM 544 O O . PRO A 1 76 ? 10.797 -31.391 -18.141 1 95.62 76 PRO A O 1
ATOM 547 N N . TYR A 1 77 ? 10.539 -30.547 -20.109 1 96 77 TYR A N 1
ATOM 548 C CA . TYR A 1 77 ? 9.766 -31.672 -20.609 1 96 77 TYR A CA 1
ATOM 549 C C . TYR A 1 77 ? 10.633 -32.906 -20.719 1 96 77 TYR A C 1
ATOM 551 O O . TYR A 1 77 ? 10.188 -34.031 -20.422 1 96 77 TYR A O 1
ATOM 559 N N . ILE A 1 78 ? 11.828 -32.688 -21.125 1 94.88 78 ILE A N 1
ATOM 560 C CA . ILE A 1 78 ? 12.773 -33.781 -21.25 1 94.88 78 ILE A CA 1
ATOM 561 C C . ILE A 1 78 ? 13.07 -34.344 -19.875 1 94.88 78 ILE A C 1
ATOM 563 O O . ILE A 1 78 ? 13.203 -35.562 -19.719 1 94.88 78 ILE A O 1
ATOM 567 N N . ALA A 1 79 ? 13.195 -33.5 -18.938 1 95.81 79 ALA A N 1
ATOM 568 C CA . ALA A 1 79 ? 13.43 -33.938 -17.562 1 95.81 79 ALA A CA 1
ATOM 569 C C . ALA A 1 79 ? 12.266 -34.812 -17.078 1 95.81 79 ALA A C 1
ATOM 571 O O . ALA A 1 79 ? 12.477 -35.812 -16.422 1 95.81 79 ALA A O 1
ATOM 572 N N . VAL A 1 80 ? 11.094 -34.406 -17.344 1 97.62 80 VAL A N 1
ATOM 573 C CA . VAL A 1 80 ? 9.898 -35.188 -17 1 97.62 80 VAL A CA 1
ATOM 574 C C . VAL A 1 80 ? 9.938 -36.531 -17.688 1 97.62 80 VAL A C 1
ATOM 576 O O . VAL A 1 80 ? 9.688 -37.562 -17.062 1 97.62 80 VAL A O 1
ATOM 579 N N . LEU A 1 81 ? 10.281 -36.531 -18.953 1 96.5 81 LEU A N 1
ATOM 580 C CA . LEU A 1 81 ? 10.352 -37.781 -19.734 1 96.5 81 LEU A CA 1
ATOM 581 C C . LEU A 1 81 ? 11.375 -38.75 -19.141 1 96.5 81 LEU A C 1
ATOM 583 O O . LEU A 1 81 ? 11.141 -39.938 -19.078 1 96.5 81 LEU A O 1
ATOM 587 N N . ARG A 1 82 ? 12.492 -38.188 -18.766 1 95.69 82 ARG A N 1
ATOM 588 C CA . ARG A 1 82 ? 13.531 -39.031 -18.156 1 95.69 82 ARG A CA 1
ATOM 589 C C . ARG A 1 82 ? 13.039 -39.656 -16.859 1 95.69 82 ARG A C 1
ATOM 591 O O . ARG A 1 82 ? 13.344 -40.812 -16.578 1 95.69 82 ARG A O 1
ATOM 598 N N . SER A 1 83 ? 12.375 -38.875 -16.109 1 97.06 83 SER A N 1
ATOM 599 C CA . SER A 1 83 ? 11.82 -39.406 -14.859 1 97.06 83 SER A CA 1
ATOM 600 C C . SER A 1 83 ? 10.789 -40.5 -15.117 1 97.06 83 SER A C 1
ATOM 602 O O . SER A 1 83 ? 10.727 -41.469 -14.383 1 97.06 83 SER A O 1
ATOM 604 N N . LEU A 1 84 ? 10.008 -40.344 -16.156 1 97.44 84 LEU A N 1
ATOM 605 C CA . LEU A 1 84 ? 9.047 -41.344 -16.562 1 97.44 84 LEU A CA 1
ATOM 606 C C . LEU A 1 84 ? 9.758 -42.625 -17.016 1 97.44 84 LEU A C 1
ATOM 608 O O . LEU A 1 84 ? 9.352 -43.719 -16.641 1 97.44 84 LEU A O 1
ATOM 612 N N . ALA A 1 85 ? 10.797 -42.406 -17.766 1 96.19 85 ALA A N 1
ATOM 613 C CA . ALA A 1 85 ? 11.594 -43.562 -18.219 1 96.19 85 ALA A CA 1
ATOM 614 C C . ALA A 1 85 ? 12.164 -44.344 -17.047 1 96.19 85 ALA A C 1
ATOM 616 O O . ALA A 1 85 ? 12.188 -45.562 -17.062 1 96.19 85 ALA A O 1
ATOM 617 N N . ALA A 1 86 ? 12.625 -43.656 -16.109 1 96.56 86 ALA A N 1
ATOM 618 C CA . ALA A 1 86 ? 13.203 -44.25 -14.914 1 96.56 86 ALA A CA 1
ATOM 619 C C . ALA A 1 86 ? 12.164 -45.062 -14.148 1 96.56 86 ALA A C 1
ATOM 621 O O . ALA A 1 86 ? 12.508 -45.969 -13.375 1 96.56 86 ALA A O 1
ATOM 622 N N . ARG A 1 87 ? 10.969 -44.75 -14.391 1 96.62 87 ARG A N 1
ATOM 623 C CA . ARG A 1 87 ? 9.875 -45.438 -13.711 1 96.62 87 ARG A CA 1
ATOM 624 C C . ARG A 1 87 ? 9.336 -46.594 -14.57 1 96.62 87 ARG A C 1
ATOM 626 O O . ARG A 1 87 ? 8.352 -47.219 -14.195 1 96.62 87 ARG A O 1
ATOM 633 N N . GLY A 1 88 ? 9.914 -46.75 -15.766 1 95.88 88 GLY A N 1
ATOM 634 C CA . GLY A 1 88 ? 9.594 -47.906 -16.562 1 95.88 88 GLY A CA 1
ATOM 635 C C . GLY A 1 88 ? 8.766 -47.594 -17.797 1 95.88 88 GLY A C 1
ATOM 636 O O . GLY A 1 88 ? 8.406 -48.469 -18.562 1 95.88 88 GLY A O 1
ATOM 637 N N . TYR A 1 89 ? 8.43 -46.344 -18.031 1 95.94 89 TYR A N 1
ATOM 638 C CA . TYR A 1 89 ? 7.676 -45.969 -19.219 1 95.94 89 TYR A CA 1
ATOM 639 C C . TYR A 1 89 ? 8.586 -45.938 -20.453 1 95.94 89 TYR A C 1
ATOM 641 O O . TYR A 1 89 ? 9.727 -45.469 -20.375 1 95.94 89 TYR A O 1
ATOM 649 N N . SER A 1 90 ? 8.125 -46.406 -21.562 1 94.88 90 SER A N 1
ATOM 650 C CA . SER A 1 90 ? 8.898 -46.375 -22.797 1 94.88 90 SER A CA 1
ATOM 651 C C . SER A 1 90 ? 9 -44.938 -23.344 1 94.88 90 SER A C 1
ATOM 653 O O . SER A 1 90 ? 8.031 -44.188 -23.312 1 94.88 90 SER A O 1
ATOM 655 N N . VAL A 1 91 ? 10.156 -44.656 -23.828 1 94.62 91 VAL A N 1
ATOM 656 C CA . VAL A 1 91 ? 10.359 -43.344 -24.484 1 94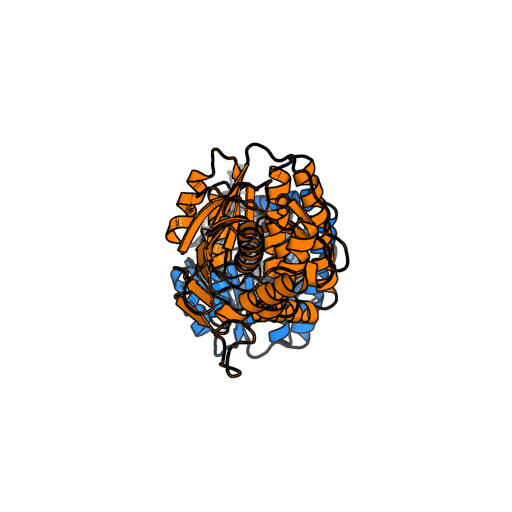.62 91 VAL A CA 1
ATOM 657 C C . VAL A 1 91 ? 10.141 -43.5 -25.984 1 94.62 91 VAL A C 1
ATOM 659 O O . VAL A 1 91 ? 10.906 -44.188 -26.672 1 94.62 91 VAL A O 1
ATOM 662 N N . VAL A 1 92 ? 9.133 -42.875 -26.5 1 94.81 92 VAL A N 1
ATOM 663 C CA . VAL A 1 92 ? 8.812 -42.969 -27.906 1 94.81 92 VAL A CA 1
ATOM 664 C C . VAL A 1 92 ? 8.695 -41.562 -28.516 1 94.81 92 VAL A C 1
ATOM 666 O O . VAL A 1 92 ? 8.43 -40.594 -27.797 1 94.81 92 VAL A O 1
ATOM 669 N N . PRO A 1 93 ? 8.945 -41.5 -29.766 1 95.44 93 PRO A N 1
ATOM 670 C CA . PRO A 1 93 ? 8.68 -40.219 -30.406 1 95.44 93 PRO A CA 1
ATOM 671 C C . PRO A 1 93 ? 7.227 -39.75 -30.25 1 95.44 93 PRO A C 1
ATOM 673 O O . PRO A 1 93 ? 6.309 -40.562 -30.328 1 95.44 93 PRO A O 1
ATOM 676 N N . HIS A 1 94 ? 7.023 -38.531 -29.984 1 96.06 94 HIS A N 1
ATOM 677 C CA . HIS A 1 94 ? 5.676 -38.031 -29.75 1 96.06 94 HIS A CA 1
ATOM 678 C C . HIS A 1 94 ? 5.637 -36.5 -29.859 1 96.06 94 HIS A C 1
ATOM 680 O O . HIS A 1 94 ? 6.676 -35.844 -29.828 1 96.06 94 HIS A O 1
ATOM 686 N N . THR A 1 95 ? 4.469 -36 -30.047 1 96.88 95 THR A N 1
ATOM 687 C CA . THR A 1 95 ? 4.191 -34.562 -30.062 1 96.88 95 THR A CA 1
ATOM 688 C C . THR A 1 95 ? 3.469 -34.125 -28.781 1 96.88 95 THR A C 1
ATOM 690 O O . THR A 1 95 ? 2.561 -34.812 -28.328 1 96.88 95 THR A O 1
ATOM 693 N N . ILE A 1 96 ? 3.961 -33.094 -28.234 1 97.5 96 ILE A N 1
ATOM 694 C CA . ILE A 1 96 ? 3.352 -32.438 -27.078 1 97.5 96 ILE A CA 1
ATOM 695 C C . ILE A 1 96 ? 2.609 -31.188 -27.5 1 97.5 96 ILE A C 1
ATOM 697 O O . ILE A 1 96 ? 3.23 -30.188 -27.859 1 97.5 96 ILE A O 1
ATOM 701 N N . LEU A 1 97 ? 1.314 -31.25 -27.484 1 97.25 97 LEU A N 1
ATOM 702 C CA . LEU A 1 97 ? 0.513 -30.078 -27.781 1 97.25 97 LEU A CA 1
ATOM 703 C C . LEU A 1 97 ? 0.022 -29.406 -26.5 1 97.25 97 LEU A C 1
ATOM 705 O O . LEU A 1 97 ? -0.788 -29.984 -25.766 1 97.25 97 LEU A O 1
ATOM 709 N N . VAL A 1 98 ? 0.454 -28.172 -26.219 1 96.81 98 VAL A N 1
ATOM 710 C CA . VAL A 1 98 ? 0.085 -27.438 -25.016 1 96.81 98 VAL A CA 1
ATOM 711 C C . VAL A 1 98 ? -0.929 -26.344 -25.359 1 96.81 98 VAL A C 1
ATOM 713 O O . VAL A 1 98 ? -0.648 -25.469 -26.188 1 96.81 98 VAL A O 1
ATOM 716 N N . GLU A 1 99 ? -2.092 -26.375 -24.797 1 95.25 99 GLU A N 1
ATOM 717 C CA . GLU A 1 99 ? -3.137 -25.359 -24.859 1 95.25 99 GLU A CA 1
ATOM 718 C C . GLU A 1 99 ? -3.418 -24.766 -23.484 1 95.25 99 GLU A C 1
ATOM 720 O O . GLU A 1 99 ? -3.982 -25.422 -22.625 1 95.25 99 GLU A O 1
ATOM 725 N N . SER A 1 100 ? -3.125 -23.547 -23.359 1 92 100 SER A N 1
ATOM 726 C CA . SER A 1 100 ? -3.186 -22.969 -22.016 1 92 100 SER A CA 1
ATOM 727 C C . SER A 1 100 ? -4.262 -21.891 -21.922 1 92 100 SER A C 1
ATOM 729 O O . SER A 1 100 ? -4.281 -20.953 -22.719 1 92 100 SER A O 1
ATOM 731 N N . GLY A 1 101 ? -5.145 -22.047 -20.969 1 87.81 101 GLY A N 1
ATOM 732 C CA . GLY A 1 101 ? -6.047 -20.984 -20.578 1 87.81 101 GLY A CA 1
ATOM 733 C C . GLY A 1 101 ? -5.469 -20.078 -19.5 1 87.81 101 GLY A C 1
ATOM 734 O O . GLY A 1 101 ? -6.117 -19.125 -19.062 1 87.81 101 GLY A O 1
ATOM 735 N N . ILE A 1 102 ? -4.293 -20.359 -19.062 1 88 102 ILE A N 1
ATOM 736 C CA . ILE A 1 102 ? -3.592 -19.641 -18.016 1 88 102 ILE A CA 1
ATOM 737 C C . ILE A 1 102 ? -2.588 -18.672 -18.641 1 88 102 ILE A C 1
ATOM 739 O O . ILE A 1 102 ? -1.734 -19.078 -19.422 1 88 102 ILE A O 1
ATOM 743 N N . PRO A 1 103 ? -2.707 -17.344 -18.297 1 82.88 103 PRO A N 1
ATOM 744 C CA . PRO A 1 103 ? -1.694 -16.406 -18.797 1 82.88 103 PRO A CA 1
ATOM 745 C C . PRO A 1 103 ? -0.271 -16.844 -18.453 1 82.88 103 PRO A C 1
ATOM 747 O O . PRO A 1 103 ? 0.001 -17.234 -17.312 1 82.88 103 PRO A O 1
ATOM 750 N N . PRO A 1 104 ? 0.607 -16.766 -19.438 1 77.94 104 PRO A N 1
ATOM 751 C CA . PRO A 1 104 ? 1.983 -17.203 -19.188 1 77.94 104 PRO A CA 1
ATOM 752 C C . PRO A 1 104 ? 2.766 -16.203 -18.328 1 77.94 104 PRO A C 1
ATOM 754 O O . PRO A 1 104 ? 2.57 -14.992 -18.438 1 77.94 104 PRO A O 1
ATOM 757 N N . ARG A 1 105 ? 3.582 -16.719 -17.578 1 77.06 105 ARG A N 1
ATOM 758 C CA . ARG A 1 105 ? 4.527 -15.945 -16.797 1 77.06 105 ARG A CA 1
ATOM 759 C C . ARG A 1 105 ? 3.811 -14.875 -15.977 1 77.06 105 ARG A C 1
ATOM 761 O O . ARG A 1 105 ? 4.27 -13.734 -15.891 1 77.06 105 ARG A O 1
ATOM 768 N N . ALA A 1 106 ? 2.607 -15.195 -15.484 1 82.5 106 ALA A N 1
ATOM 769 C CA . ALA A 1 106 ? 1.789 -14.227 -14.766 1 82.5 106 ALA A CA 1
ATOM 770 C C . ALA A 1 106 ? 1.647 -14.609 -13.297 1 82.5 106 ALA A C 1
ATOM 772 O O . ALA A 1 106 ? 0.86 -14.008 -12.562 1 82.5 106 ALA A O 1
ATOM 773 N N . GLY A 1 107 ? 2.354 -15.594 -12.922 1 86.81 107 GLY A N 1
ATOM 774 C CA . GLY A 1 107 ? 2.344 -16 -11.531 1 86.81 107 GLY A CA 1
ATOM 775 C C . GLY A 1 107 ? 1.18 -16.906 -11.18 1 86.81 107 GLY A C 1
ATOM 776 O O . GLY A 1 107 ? 0.835 -17.062 -10.008 1 86.81 107 GLY A O 1
ATOM 777 N N . LEU A 1 108 ? 0.617 -17.578 -12.164 1 94 108 LEU A N 1
ATOM 778 C CA . LEU A 1 108 ? -0.581 -18.375 -11.93 1 94 108 LEU A CA 1
ATOM 779 C C . LEU A 1 108 ? -0.263 -19.875 -12 1 94 108 LEU A C 1
ATOM 781 O O . LEU A 1 108 ? -1.171 -20.703 -12.086 1 94 108 LEU A O 1
ATOM 785 N N . GLY A 1 109 ? 1.024 -20.219 -12.148 1 93 109 GLY A N 1
ATOM 786 C CA . GLY A 1 109 ? 1.425 -21.609 -12.055 1 93 109 GLY A CA 1
ATOM 787 C C . GLY A 1 109 ? 1.338 -22.344 -13.375 1 93 109 GLY A C 1
ATOM 788 O O . GLY A 1 109 ? 1.141 -23.562 -13.398 1 93 109 GLY A O 1
ATOM 789 N N . SER A 1 110 ? 1.496 -21.672 -14.453 1 92.62 110 SER A N 1
ATOM 790 C CA . SER A 1 110 ? 1.38 -22.266 -15.773 1 92.62 110 SER A CA 1
ATOM 791 C C . SER A 1 110 ? 2.451 -23.328 -15.992 1 92.62 110 SER A C 1
ATOM 793 O O . SER A 1 110 ? 2.182 -24.375 -16.578 1 92.62 110 SER A O 1
ATOM 795 N N . SER A 1 111 ? 3.652 -23.078 -15.562 1 92.75 111 SER A N 1
ATOM 796 C CA . SER A 1 111 ? 4.742 -24.047 -15.742 1 92.75 111 SER A CA 1
ATOM 797 C C . SER A 1 111 ? 4.445 -25.359 -15.023 1 92.75 111 SER A C 1
ATOM 799 O O . SER A 1 111 ? 4.543 -26.422 -15.625 1 92.75 111 SER A O 1
ATOM 801 N N . ALA A 1 112 ? 4.074 -25.234 -13.781 1 95.12 112 ALA A N 1
ATOM 802 C CA . ALA A 1 112 ? 3.758 -26.422 -13 1 95.12 112 ALA A CA 1
ATOM 803 C C . ALA A 1 112 ? 2.588 -27.188 -13.617 1 95.12 112 ALA A C 1
ATOM 805 O O . ALA A 1 112 ? 2.621 -28.406 -13.703 1 95.12 112 ALA A O 1
ATOM 806 N N . ALA A 1 113 ? 1.597 -26.438 -14 1 96.94 113 ALA A N 1
ATOM 807 C CA . ALA A 1 113 ? 0.439 -27.062 -14.633 1 96.94 113 ALA A CA 1
ATO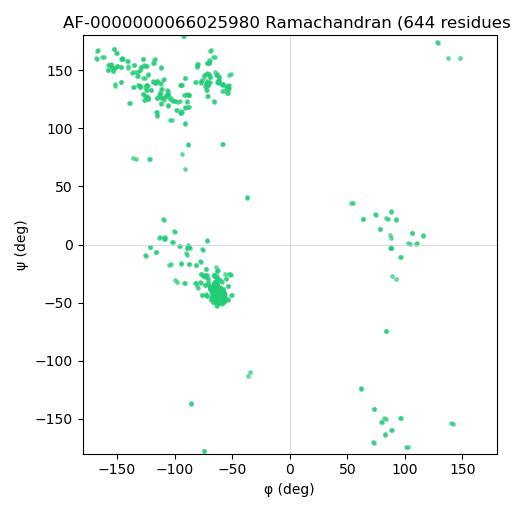M 808 C C . ALA A 1 113 ? 0.846 -27.812 -15.891 1 96.94 113 ALA A C 1
ATOM 810 O O . ALA A 1 113 ? 0.343 -28.906 -16.156 1 96.94 113 ALA A O 1
ATOM 811 N N . SER A 1 114 ? 1.721 -27.281 -16.656 1 96.62 114 SER A N 1
ATOM 812 C CA . SER A 1 114 ? 2.193 -27.891 -17.891 1 96.62 114 SER A CA 1
ATOM 813 C C . SER A 1 114 ? 2.936 -29.203 -17.609 1 96.62 114 SER A C 1
ATOM 815 O O . SER A 1 114 ? 2.707 -30.203 -18.297 1 96.62 114 SER A O 1
ATOM 817 N N . MET A 1 115 ? 3.826 -29.188 -16.656 1 97.69 115 MET A N 1
ATOM 818 C CA . MET A 1 115 ? 4.59 -30.375 -16.297 1 97.69 115 MET A CA 1
ATOM 819 C C . MET A 1 115 ? 3.666 -31.484 -15.812 1 97.69 115 MET A C 1
ATOM 821 O O . MET A 1 115 ? 3.828 -32.656 -16.188 1 97.69 115 MET A O 1
ATOM 825 N N . VAL A 1 116 ? 2.719 -31.094 -15.016 1 98.56 116 VAL A N 1
ATOM 826 C CA . VAL A 1 116 ? 1.784 -32.062 -14.438 1 98.56 116 VAL A CA 1
ATOM 827 C C . VAL A 1 116 ? 0.909 -32.656 -15.539 1 98.56 116 VAL A C 1
ATOM 829 O O . VAL A 1 116 ? 0.743 -33.875 -15.617 1 98.56 116 VAL A O 1
ATOM 832 N N . ALA A 1 117 ? 0.395 -31.812 -16.375 1 98.44 117 ALA A N 1
ATOM 833 C CA . ALA A 1 117 ? -0.473 -32.281 -17.469 1 98.44 117 ALA A CA 1
ATOM 834 C C . ALA A 1 117 ? 0.294 -33.156 -18.453 1 98.44 117 ALA A C 1
ATOM 836 O O . ALA A 1 117 ? -0.241 -34.125 -18.953 1 98.44 117 ALA A O 1
ATOM 837 N N . TYR A 1 118 ? 1.497 -32.844 -18.75 1 98.19 118 TYR A N 1
ATOM 838 C CA . TYR A 1 118 ? 2.334 -33.625 -19.656 1 98.19 118 TYR A CA 1
ATOM 839 C C . TYR A 1 118 ? 2.598 -35 -19.078 1 98.19 118 TYR A C 1
ATOM 841 O O . TYR A 1 118 ? 2.379 -36 -19.766 1 98.19 118 TYR A O 1
ATOM 849 N N . ALA A 1 119 ? 3.059 -35.031 -17.859 1 98.62 119 ALA A N 1
ATOM 850 C CA . ALA A 1 119 ? 3.367 -36.312 -17.219 1 98.62 119 ALA A CA 1
ATOM 851 C C . ALA A 1 119 ? 2.145 -37.219 -17.188 1 98.62 119 ALA A C 1
ATOM 853 O O . ALA A 1 119 ? 2.246 -38.406 -17.484 1 98.62 119 ALA A O 1
ATOM 854 N N . LEU A 1 120 ? 1.045 -36.625 -16.828 1 98.62 120 LEU A N 1
ATOM 855 C CA . LEU A 1 120 ? -0.184 -37.406 -16.734 1 98.62 120 LEU A CA 1
ATOM 856 C C . LEU A 1 120 ? -0.611 -37.906 -18.109 1 98.62 120 LEU A C 1
ATOM 858 O O . LEU A 1 120 ? -0.999 -39.062 -18.25 1 98.62 120 LEU A O 1
ATOM 862 N N . SER A 1 121 ? -0.544 -37.094 -19.109 1 98.12 121 SER A N 1
ATOM 863 C CA . SER A 1 121 ? -0.938 -37.469 -20.453 1 98.12 121 SER A CA 1
ATOM 864 C C . SER A 1 121 ? -0.015 -38.562 -21.016 1 98.12 121 SER A C 1
ATOM 866 O O . SER A 1 121 ? -0.479 -39.5 -21.625 1 98.12 121 SER A O 1
ATOM 868 N N . TYR A 1 122 ? 1.196 -38.375 -20.828 1 98 122 TYR A N 1
ATOM 869 C CA . TYR A 1 122 ? 2.152 -39.344 -21.359 1 98 122 TYR A CA 1
ATOM 870 C C . TYR A 1 122 ? 1.947 -40.719 -20.703 1 98 122 TYR A C 1
ATOM 872 O O . TYR A 1 122 ? 1.93 -41.75 -21.391 1 98 122 TYR A O 1
ATOM 880 N N . SER A 1 123 ? 1.876 -40.75 -19.406 1 97.81 123 SER A N 1
ATOM 881 C CA . SER A 1 123 ? 1.655 -42.031 -18.703 1 97.81 123 SER A CA 1
ATOM 882 C C . SER A 1 123 ? 0.338 -42.656 -19.109 1 97.81 123 SER A C 1
ATOM 884 O O . SER A 1 123 ? 0.256 -43.875 -19.266 1 97.81 123 SER A O 1
ATOM 886 N N . ALA A 1 124 ? -0.635 -41.812 -19.297 1 97.31 124 ALA A N 1
ATOM 887 C CA . ALA A 1 124 ? -1.937 -42.312 -19.734 1 97.31 124 ALA A CA 1
ATOM 888 C C . ALA A 1 124 ? -1.853 -42.938 -21.125 1 97.31 124 ALA A C 1
ATOM 890 O O . ALA A 1 124 ? -2.549 -43.906 -21.422 1 97.31 124 ALA A O 1
ATOM 891 N N . MET A 1 125 ? -1.088 -42.281 -22 1 96.38 125 MET A N 1
ATOM 892 C CA . MET A 1 125 ? -0.889 -42.812 -23.344 1 96.38 125 MET A CA 1
ATOM 893 C C . MET A 1 125 ? -0.354 -44.25 -23.312 1 96.38 125 MET A C 1
ATOM 895 O O . MET A 1 125 ? -0.666 -45.062 -24.188 1 96.38 125 MET A O 1
ATOM 899 N N . HIS A 1 126 ? 0.381 -44.594 -22.266 1 95.94 126 HIS A N 1
ATOM 900 C CA . HIS A 1 126 ? 0.947 -45.906 -22.094 1 95.94 126 HIS A CA 1
ATOM 901 C C . HIS A 1 126 ? -0.023 -46.844 -21.359 1 95.94 126 HIS A C 1
ATOM 903 O O . HIS A 1 126 ? 0.312 -48 -21.062 1 95.94 126 HIS A O 1
ATOM 909 N N . GLY A 1 127 ? -1.183 -46.312 -20.938 1 94.81 127 GLY A N 1
ATOM 910 C CA . GLY A 1 127 ? -2.227 -47.125 -20.312 1 94.81 127 GLY A CA 1
ATOM 911 C C . GLY A 1 127 ? -2.043 -47.281 -18.812 1 94.81 127 GLY A C 1
ATOM 912 O O . GLY A 1 127 ? -2.709 -48.094 -18.188 1 94.81 127 GLY A O 1
ATOM 913 N N . ASP A 1 128 ? -1.154 -46.594 -18.281 1 95.38 128 ASP A N 1
ATOM 914 C CA . ASP A 1 128 ? -0.834 -46.688 -16.859 1 95.38 128 ASP A CA 1
ATOM 915 C C . ASP A 1 128 ? -0.652 -45.281 -16.266 1 95.38 128 ASP A C 1
ATOM 917 O O . ASP A 1 128 ? 0.466 -44.875 -15.93 1 95.38 128 ASP A O 1
ATOM 921 N N . PRO A 1 129 ? -1.715 -44.656 -16.094 1 96.38 129 PRO A N 1
ATOM 922 C CA . PRO A 1 129 ? -1.603 -43.281 -15.578 1 96.38 129 PRO A CA 1
ATOM 923 C C . PRO A 1 129 ? -0.977 -43.25 -14.18 1 96.38 129 PRO A C 1
ATOM 925 O O . PRO A 1 129 ? -1.26 -44.094 -13.344 1 96.38 129 PRO A O 1
ATOM 928 N N . LEU A 1 130 ? -0.176 -42.25 -13.992 1 97.75 130 LEU A N 1
ATOM 929 C CA . LEU A 1 130 ? 0.546 -42.094 -12.734 1 97.75 130 LEU A CA 1
ATOM 930 C C . LEU A 1 130 ? -0.42 -41.844 -11.586 1 97.75 130 LEU A C 1
ATOM 932 O O . LEU A 1 130 ? -1.44 -41.156 -11.758 1 97.75 130 LEU A O 1
ATOM 936 N N . SER A 1 131 ? -0.054 -42.312 -10.375 1 97.25 131 SER A N 1
ATOM 937 C CA . SER A 1 131 ? -0.721 -41.906 -9.148 1 97.25 131 SER A CA 1
ATOM 938 C C . SER A 1 131 ? -0.416 -40.438 -8.836 1 97.25 131 SER A C 1
ATOM 940 O O . SER A 1 131 ? 0.516 -39.844 -9.398 1 97.25 131 SER A O 1
ATOM 942 N N . ALA A 1 132 ? -1.155 -39.875 -7.934 1 96.62 132 ALA A N 1
ATOM 943 C CA . ALA A 1 132 ? -0.941 -38.5 -7.547 1 96.62 132 ALA A CA 1
ATOM 944 C C . ALA A 1 132 ? 0.468 -38.281 -6.996 1 96.62 132 ALA A C 1
ATOM 946 O O . ALA A 1 132 ? 1.115 -37.281 -7.293 1 96.62 132 ALA A O 1
ATOM 947 N N . GLU A 1 133 ? 0.926 -39.188 -6.195 1 96.5 133 GLU A N 1
ATOM 948 C CA . GLU A 1 133 ? 2.252 -39.094 -5.594 1 96.5 133 GLU A CA 1
ATOM 949 C C . GLU A 1 133 ? 3.348 -39.156 -6.652 1 96.5 133 GLU A C 1
ATOM 951 O O . GLU A 1 133 ? 4.281 -38.344 -6.629 1 96.5 133 GLU A O 1
ATOM 956 N N . ASP A 1 134 ? 3.17 -40.125 -7.535 1 98 134 ASP A N 1
ATOM 957 C CA . ASP A 1 134 ? 4.16 -40.25 -8.602 1 98 134 ASP A CA 1
ATOM 958 C C . ASP A 1 134 ? 4.109 -39.062 -9.555 1 98 134 ASP A C 1
ATOM 960 O O . ASP A 1 134 ? 5.145 -38.625 -10.062 1 98 134 ASP A O 1
ATOM 964 N N . LEU A 1 135 ? 2.893 -38.688 -9.812 1 98.44 135 LEU A N 1
ATOM 965 C CA . LEU A 1 135 ? 2.703 -37.531 -10.68 1 98.44 135 LEU A CA 1
ATOM 966 C C . LEU A 1 135 ? 3.445 -36.312 -10.125 1 98.44 135 LEU A C 1
ATOM 968 O O . LEU A 1 135 ? 4.129 -35.594 -10.875 1 98.44 135 LEU A O 1
ATOM 972 N N . TYR A 1 136 ? 3.373 -36.094 -8.836 1 97.5 136 TYR A N 1
ATOM 973 C CA . TYR A 1 136 ? 4.094 -35 -8.18 1 97.5 136 TYR A CA 1
ATOM 974 C C . TYR A 1 136 ? 5.598 -35.156 -8.375 1 97.5 136 TYR A C 1
ATOM 976 O O . TYR A 1 136 ? 6.273 -34.188 -8.781 1 97.5 136 TYR A O 1
ATOM 984 N N . SER A 1 137 ? 6.059 -36.281 -8.086 1 97.62 137 SER A N 1
ATOM 985 C CA . SER A 1 137 ? 7.492 -36.562 -8.141 1 97.62 137 SER A CA 1
ATOM 986 C C . SER A 1 137 ? 8.039 -36.312 -9.547 1 97.62 137 SER A C 1
ATOM 988 O O . SER A 1 137 ? 9.094 -35.688 -9.711 1 97.62 137 SER A O 1
ATOM 990 N N . VAL A 1 138 ? 7.328 -36.812 -10.531 1 98.12 138 VAL A N 1
ATOM 991 C CA . VAL A 1 138 ? 7.77 -36.75 -11.914 1 98.12 138 VAL A CA 1
ATOM 992 C C . VAL A 1 138 ? 7.73 -35.281 -12.383 1 98.12 138 VAL A C 1
ATOM 994 O O . VAL A 1 138 ? 8.695 -34.781 -12.977 1 98.12 138 VAL A O 1
ATOM 997 N N . ALA A 1 139 ? 6.633 -34.625 -12.109 1 98.12 139 ALA A N 1
ATOM 998 C CA . ALA A 1 139 ? 6.469 -33.219 -12.531 1 98.12 139 ALA A CA 1
ATOM 999 C C . ALA A 1 139 ? 7.5 -32.312 -11.859 1 98.12 139 ALA A C 1
ATOM 1001 O O . ALA A 1 139 ? 7.969 -31.359 -12.461 1 98.12 139 ALA A O 1
ATOM 1002 N N . MET A 1 140 ? 7.871 -32.625 -10.633 1 96.75 140 MET A N 1
ATOM 1003 C CA . MET A 1 140 ? 8.836 -31.812 -9.883 1 96.75 140 MET A CA 1
ATOM 1004 C C . MET A 1 140 ? 10.188 -31.797 -10.586 1 96.75 140 MET A C 1
ATOM 1006 O O . MET A 1 140 ? 10.906 -30.797 -10.523 1 96.75 140 MET A O 1
ATOM 1010 N N . GLU A 1 141 ? 10.508 -32.844 -11.289 1 96.44 141 GLU A N 1
ATOM 1011 C CA . GLU A 1 141 ? 11.781 -32.906 -12.008 1 96.44 141 GLU A CA 1
ATOM 1012 C C . GLU A 1 141 ? 11.828 -31.859 -13.109 1 96.44 141 GLU A C 1
ATOM 1014 O O . GLU A 1 141 ? 12.883 -31.266 -13.367 1 96.44 141 GLU A O 1
ATOM 1019 N N . GLY A 1 142 ? 10.719 -31.672 -13.781 1 95.75 142 GLY A N 1
ATOM 1020 C CA . GLY A 1 142 ? 10.641 -30.609 -14.766 1 95.75 142 GLY A CA 1
ATOM 1021 C C . GLY A 1 142 ? 10.727 -29.219 -14.148 1 95.75 142 GLY A C 1
ATOM 1022 O O . GLY A 1 142 ? 11.406 -28.344 -14.688 1 95.75 142 GLY A O 1
ATOM 1023 N N . GLU A 1 143 ? 10.047 -29.031 -13.016 1 93.62 143 GLU A N 1
ATOM 1024 C CA . GLU A 1 143 ? 10.008 -27.734 -12.352 1 93.62 143 GLU A CA 1
ATOM 1025 C C . GLU A 1 143 ? 11.383 -27.344 -11.82 1 93.62 143 GLU A C 1
ATOM 1027 O O . GLU A 1 143 ? 11.734 -26.172 -11.789 1 93.62 143 GLU A O 1
ATOM 1032 N N . LYS A 1 144 ? 12.156 -28.297 -11.391 1 93.31 144 LYS A N 1
ATOM 1033 C CA . LYS A 1 144 ? 13.516 -28.047 -10.93 1 93.31 144 LYS A CA 1
ATOM 1034 C C . LYS A 1 144 ? 14.367 -27.453 -12.047 1 93.31 144 LYS A C 1
ATOM 1036 O O . LYS A 1 144 ? 15.219 -26.594 -11.797 1 93.31 144 LYS A O 1
ATOM 1041 N N . ILE A 1 145 ? 14.133 -27.938 -13.219 1 89.69 145 ILE A N 1
ATOM 1042 C CA . ILE A 1 145 ? 14.867 -27.438 -14.367 1 89.69 145 ILE A CA 1
ATOM 1043 C C . ILE A 1 145 ? 14.383 -26.031 -14.727 1 89.69 145 ILE A C 1
ATOM 1045 O O . ILE A 1 145 ? 15.195 -25.141 -14.984 1 89.69 145 ILE A O 1
ATOM 1049 N N . ALA A 1 146 ? 13.102 -25.859 -14.695 1 84 146 ALA A N 1
ATOM 1050 C CA . ALA A 1 146 ? 12.5 -24.594 -15.102 1 84 146 ALA A CA 1
ATOM 1051 C C . ALA A 1 146 ? 12.805 -23.484 -14.086 1 84 146 ALA A C 1
ATOM 1053 O O . ALA A 1 146 ? 12.992 -22.328 -14.461 1 84 146 ALA A O 1
ATOM 1054 N N . HIS A 1 147 ? 12.852 -23.797 -12.789 1 81 147 HIS A N 1
ATOM 1055 C CA . HIS A 1 147 ? 12.867 -22.75 -11.773 1 81 147 HIS A CA 1
ATOM 1056 C C . HIS A 1 147 ? 14.062 -22.906 -10.836 1 81 147 HIS A C 1
ATOM 1058 O O . HIS A 1 147 ? 14.344 -22.016 -10.031 1 81 147 HIS A O 1
ATOM 1064 N N . GLY A 1 148 ? 14.75 -23.938 -10.898 1 79.38 148 GLY A N 1
ATOM 1065 C CA . GLY A 1 148 ? 15.906 -24.188 -10.055 1 79.38 148 GLY A CA 1
ATOM 1066 C C . GLY A 1 148 ? 15.539 -24.75 -8.695 1 79.38 148 GLY A C 1
ATOM 1067 O O . GLY A 1 148 ? 15.727 -25.953 -8.453 1 79.38 148 GLY A O 1
ATOM 1068 N N . LYS A 1 149 ? 14.977 -23.938 -7.695 1 77 149 LYS A N 1
ATOM 1069 C CA . LYS A 1 149 ? 14.609 -24.406 -6.359 1 77 149 LYS A CA 1
ATOM 1070 C C . LYS A 1 149 ? 13.133 -24.156 -6.082 1 77 149 LYS A C 1
ATOM 1072 O O . LYS A 1 149 ? 12.773 -23.312 -5.258 1 77 149 LYS A O 1
ATOM 1077 N N . PRO A 1 150 ? 12.383 -25 -6.746 1 82.62 150 PRO A N 1
ATOM 1078 C CA . PRO A 1 150 ? 10.953 -24.844 -6.516 1 82.62 150 PRO A CA 1
ATOM 1079 C C . PRO A 1 150 ? 10.516 -25.328 -5.133 1 82.62 150 PRO A C 1
ATOM 1081 O O . PRO A 1 150 ? 11.086 -26.281 -4.605 1 82.62 150 PRO A O 1
ATOM 1084 N N . SER A 1 151 ? 9.531 -24.703 -4.559 1 81.88 151 SER A N 1
ATOM 1085 C CA . SER A 1 151 ? 9.016 -25.078 -3.246 1 81.88 151 SER A CA 1
ATOM 1086 C C . SER A 1 151 ? 8.141 -26.328 -3.334 1 81.88 151 SER A C 1
ATOM 1088 O O . SER A 1 151 ? 7.918 -27 -2.326 1 81.88 151 SER A O 1
ATOM 1090 N N . GLY A 1 152 ? 7.555 -26.547 -4.57 1 90 152 GLY A N 1
ATOM 1091 C CA . GLY A 1 152 ? 6.684 -27.688 -4.762 1 90 152 GLY A CA 1
ATOM 1092 C C . GLY A 1 152 ? 5.211 -27.359 -4.605 1 90 152 GLY A C 1
ATOM 1093 O O . GLY A 1 152 ? 4.344 -28.156 -4.965 1 90 152 GLY A O 1
ATOM 1094 N N . VAL A 1 153 ? 4.914 -26.234 -4.133 1 91.06 153 VAL A N 1
ATOM 1095 C CA . VAL A 1 153 ? 3.529 -25.875 -3.842 1 91.06 153 VAL A CA 1
ATOM 1096 C C . VAL A 1 153 ? 2.736 -25.766 -5.141 1 91.06 153 VAL A C 1
ATOM 1098 O O . VAL A 1 153 ? 1.57 -26.172 -5.199 1 91.06 153 VAL A O 1
ATOM 1101 N N . ASP A 1 154 ? 3.318 -25.219 -6.156 1 93.94 154 ASP A N 1
ATOM 1102 C CA . ASP A 1 154 ? 2.625 -25.078 -7.434 1 93.94 154 ASP A CA 1
ATOM 1103 C C . ASP A 1 154 ? 2.293 -26.438 -8.023 1 93.94 154 ASP A C 1
ATOM 1105 O O . ASP A 1 154 ? 1.191 -26.656 -8.539 1 93.94 154 ASP A O 1
ATOM 1109 N N . VAL A 1 155 ? 3.264 -27.375 -7.93 1 96.38 155 VAL A N 1
ATOM 1110 C CA . VAL A 1 155 ? 3.035 -28.719 -8.453 1 96.38 155 VAL A CA 1
ATOM 1111 C C . VAL A 1 155 ? 1.976 -29.438 -7.613 1 96.38 155 VAL A C 1
ATOM 1113 O O . VAL A 1 155 ? 1.094 -30.109 -8.156 1 96.38 155 VAL A O 1
ATOM 1116 N N . THR A 1 156 ? 2.062 -29.266 -6.324 1 96.25 156 THR A N 1
ATOM 1117 C CA . THR A 1 156 ? 1.101 -29.891 -5.426 1 96.25 156 THR A CA 1
ATOM 1118 C C . THR A 1 156 ? -0.321 -29.453 -5.758 1 96.25 156 THR A C 1
ATOM 1120 O O . THR A 1 156 ? -1.225 -30.281 -5.879 1 96.25 156 THR A O 1
ATOM 1123 N N . ILE A 1 157 ? -0.486 -28.203 -5.895 1 96.31 157 ILE A N 1
ATOM 1124 C CA . ILE A 1 157 ? -1.814 -27.672 -6.148 1 96.31 157 ILE A CA 1
ATOM 1125 C C . ILE A 1 157 ? -2.291 -28.094 -7.535 1 96.31 157 ILE A C 1
ATOM 1127 O O . ILE A 1 157 ? -3.49 -28.266 -7.758 1 96.31 157 ILE A O 1
ATOM 1131 N N . ALA A 1 158 ? -1.42 -28.094 -8.492 1 97.38 158 ALA A N 1
ATOM 1132 C CA . ALA A 1 158 ? -1.774 -28.547 -9.836 1 97.38 158 ALA A CA 1
ATOM 1133 C C . ALA A 1 158 ? -2.225 -30 -9.82 1 97.38 158 ALA A C 1
ATOM 1135 O O . ALA A 1 158 ? -3.139 -30.391 -10.562 1 97.38 158 ALA A O 1
ATOM 1136 N N . VAL A 1 159 ? -1.604 -30.828 -9.008 1 97.94 159 VAL A N 1
ATOM 1137 C CA . VAL A 1 159 ? -1.905 -32.25 -8.93 1 97.94 159 VAL A CA 1
ATOM 1138 C C . VAL A 1 159 ? -3.205 -32.469 -8.156 1 97.94 159 VAL A C 1
ATOM 1140 O O . VAL A 1 159 ? -4.086 -33.219 -8.602 1 97.94 159 VAL A O 1
ATOM 1143 N N . ARG A 1 160 ? -3.357 -31.766 -7.059 1 96.38 160 ARG A N 1
ATOM 1144 C CA . ARG A 1 160 ? -4.402 -32.094 -6.098 1 96.38 160 ARG A CA 1
ATOM 1145 C C . ARG A 1 160 ? -5.625 -31.219 -6.277 1 96.38 160 ARG A C 1
ATOM 1147 O O . ARG A 1 160 ? -6.75 -31.625 -5.98 1 96.38 160 ARG A O 1
ATOM 1154 N N . GLY A 1 161 ? -5.414 -29.984 -6.707 1 97 161 GLY A N 1
ATOM 1155 C CA . GLY A 1 161 ? -6.469 -28.984 -6.699 1 97 161 GLY A CA 1
ATOM 1156 C C . GLY A 1 161 ? -6.801 -28.484 -5.305 1 97 161 GLY A C 1
ATOM 1157 O O . GLY A 1 161 ? -5.988 -28.594 -4.387 1 97 161 GLY A O 1
ATOM 1158 N N . GLY A 1 162 ? -7.879 -27.719 -5.219 1 96.44 162 GLY A N 1
ATOM 1159 C CA . GLY A 1 162 ? -8.375 -27.25 -3.936 1 96.44 162 GLY A CA 1
ATOM 1160 C C . GLY A 1 162 ? -7.609 -26.047 -3.398 1 96.44 162 GLY A C 1
ATOM 1161 O O . GLY A 1 162 ? -7.188 -25.188 -4.164 1 96.44 162 GLY A O 1
ATOM 1162 N N . VAL A 1 163 ? -7.641 -25.984 -2.031 1 97.5 163 VAL A N 1
ATOM 1163 C CA . VAL A 1 163 ? -6.945 -24.938 -1.304 1 97.5 163 VAL A CA 1
ATOM 1164 C C . VAL A 1 163 ? -5.922 -25.547 -0.35 1 97.5 163 VAL A C 1
ATOM 1166 O O . VAL A 1 163 ? -6.227 -26.516 0.353 1 97.5 163 VAL A O 1
ATOM 1169 N N . LEU A 1 164 ? -4.703 -25.016 -0.358 1 97.38 164 LEU A N 1
ATOM 1170 C CA . LEU A 1 164 ? -3.619 -25.547 0.46 1 97.38 164 LEU A CA 1
ATOM 1171 C C . LEU A 1 164 ? -3.039 -24.453 1.364 1 97.38 164 LEU A C 1
ATOM 1173 O O . LEU A 1 164 ? -2.883 -23.312 0.942 1 97.38 164 LEU A O 1
ATOM 1177 N N . ALA A 1 165 ? -2.789 -24.828 2.615 1 97.62 165 ALA A N 1
ATOM 1178 C CA . ALA A 1 165 ? -1.918 -24.047 3.492 1 97.62 165 ALA A CA 1
ATOM 1179 C C . ALA A 1 165 ? -0.473 -24.531 3.396 1 97.62 165 ALA A C 1
ATOM 1181 O O . ALA A 1 165 ? -0.206 -25.734 3.475 1 97.62 165 ALA A O 1
ATOM 1182 N N . TYR A 1 166 ? 0.403 -23.594 3.174 1 96 166 TYR A N 1
ATOM 1183 C CA . TYR A 1 166 ? 1.798 -23.953 2.939 1 96 166 TYR A CA 1
ATOM 1184 C C . TYR A 1 166 ? 2.725 -23.125 3.824 1 96 166 TYR A C 1
ATOM 1186 O O . TYR A 1 166 ? 2.523 -21.922 3.996 1 96 166 TYR A O 1
ATOM 1194 N N . ARG A 1 167 ? 3.68 -23.766 4.391 1 95.31 167 ARG A N 1
ATOM 1195 C CA . ARG A 1 167 ? 4.797 -23.172 5.121 1 95.31 167 ARG A CA 1
ATOM 1196 C C . ARG A 1 167 ? 6.113 -23.844 4.742 1 95.31 167 ARG A C 1
ATOM 1198 O O . ARG A 1 167 ? 6.191 -25.062 4.637 1 95.31 167 ARG A O 1
ATOM 1205 N N . ARG A 1 168 ? 7.066 -23.016 4.539 1 90.94 168 ARG A N 1
ATOM 1206 C CA . ARG A 1 168 ? 8.367 -23.578 4.152 1 90.94 168 ARG A CA 1
ATOM 1207 C C . ARG A 1 168 ? 8.836 -24.625 5.148 1 90.94 168 ARG A C 1
ATOM 1209 O O . ARG A 1 168 ? 8.82 -24.391 6.359 1 90.94 168 ARG A O 1
ATOM 1216 N N . GLY A 1 169 ? 9.211 -25.703 4.609 1 88 169 GLY A N 1
ATOM 1217 C CA . GLY A 1 169 ? 9.75 -26.766 5.445 1 88 169 GLY A CA 1
ATOM 1218 C C . GLY A 1 169 ? 8.68 -27.703 5.992 1 88 169 GLY A C 1
ATOM 1219 O O . GLY A 1 169 ? 8.992 -28.672 6.672 1 88 169 GLY A O 1
ATOM 1220 N N . GLU A 1 170 ? 7.438 -27.406 5.703 1 91.81 170 GLU A N 1
ATOM 1221 C CA . GLU A 1 170 ? 6.328 -28.25 6.141 1 91.81 170 GLU A CA 1
ATOM 1222 C C . GLU A 1 170 ? 5.559 -28.812 4.949 1 91.81 170 GLU A C 1
ATOM 1224 O O . GLU A 1 170 ? 5.641 -28.281 3.842 1 91.81 170 GLU A O 1
ATOM 1229 N N . ASN A 1 171 ? 4.902 -29.906 5.156 1 90.88 171 ASN A N 1
ATOM 1230 C CA . ASN A 1 171 ? 4.012 -30.438 4.125 1 90.88 171 ASN A CA 1
ATOM 1231 C C . ASN A 1 171 ? 2.762 -29.578 3.973 1 90.88 171 ASN A C 1
ATOM 1233 O O . ASN A 1 171 ? 2.188 -29.125 4.965 1 90.88 171 ASN A O 1
ATOM 1237 N N . PRO A 1 172 ? 2.406 -29.359 2.75 1 93.81 172 PRO A N 1
ATOM 1238 C CA . PRO A 1 172 ? 1.172 -28.594 2.559 1 93.81 172 PRO A CA 1
ATOM 1239 C C . PRO A 1 172 ? -0.049 -29.297 3.16 1 93.81 172 PRO A C 1
ATOM 1241 O O . PRO A 1 172 ? -0.158 -30.516 3.105 1 93.81 172 PRO A O 1
ATOM 1244 N N . VAL A 1 173 ? -0.943 -28.516 3.684 1 94.94 173 VAL A N 1
ATOM 1245 C CA . VAL A 1 173 ? -2.15 -29.031 4.316 1 94.94 173 VAL A CA 1
ATOM 1246 C C . VAL A 1 173 ? -3.375 -28.641 3.492 1 94.94 173 VAL A C 1
ATOM 1248 O O . VAL A 1 173 ? -3.57 -27.469 3.174 1 94.94 173 VAL A O 1
ATOM 1251 N N . ASP A 1 174 ? -4.234 -29.609 3.201 1 95.62 174 ASP A N 1
ATOM 1252 C CA . ASP A 1 174 ? -5.477 -29.359 2.48 1 95.62 174 ASP A CA 1
ATOM 1253 C C . ASP A 1 174 ? -6.48 -28.625 3.365 1 95.62 174 ASP A C 1
ATOM 1255 O O . ASP A 1 174 ? -6.699 -29.016 4.516 1 95.62 174 ASP A O 1
ATOM 1259 N N . ILE A 1 175 ? -7.027 -27.625 2.77 1 95.94 175 ILE A N 1
ATOM 1260 C CA . ILE A 1 175 ? -8.047 -26.844 3.453 1 95.94 175 ILE A CA 1
ATOM 1261 C C . ILE A 1 175 ? -9.406 -27.062 2.785 1 95.94 175 ILE A C 1
ATOM 1263 O O . ILE A 1 175 ? -9.508 -27.031 1.556 1 95.94 175 ILE A O 1
ATOM 1267 N N . ARG A 1 176 ? -10.461 -27.297 3.561 1 94.31 176 ARG A N 1
ATOM 1268 C CA . ARG A 1 176 ? -11.82 -27.375 3.037 1 94.31 176 ARG A CA 1
ATOM 1269 C C . ARG A 1 176 ? -12.5 -26.016 3.062 1 94.31 176 ARG A C 1
ATOM 1271 O O . ARG A 1 176 ? -12.938 -25.547 4.117 1 94.31 176 ARG A O 1
ATOM 1278 N N . PRO A 1 177 ? -12.586 -25.438 1.929 1 93.88 177 PRO A N 1
ATOM 1279 C CA . PRO A 1 177 ? -13.18 -24.094 1.934 1 93.88 177 PRO A CA 1
ATOM 1280 C C . PRO A 1 177 ? -14.688 -24.125 2.174 1 93.88 177 PRO A C 1
ATOM 1282 O O . PRO A 1 177 ? -15.398 -24.953 1.595 1 93.88 177 PRO A O 1
ATOM 1285 N N . GLY A 1 178 ? -15.125 -23.172 3.072 1 94.56 178 GLY A N 1
ATOM 1286 C CA . GLY A 1 178 ? -16.547 -23 3.293 1 94.56 178 GLY A CA 1
ATOM 1287 C C . GLY A 1 178 ? -17.141 -21.812 2.533 1 94.56 178 GLY A C 1
ATOM 1288 O O . GLY A 1 178 ? -18.266 -21.406 2.785 1 94.56 178 GLY A O 1
ATOM 1289 N N . LEU A 1 179 ? -16.391 -21.266 1.63 1 95.38 179 LEU A N 1
ATOM 1290 C CA . LEU A 1 179 ? -16.797 -20.062 0.897 1 95.38 179 LEU A CA 1
ATOM 1291 C C . LEU A 1 179 ? -17.906 -20.391 -0.105 1 95.38 179 LEU A C 1
ATOM 1293 O O . LEU A 1 179 ? -17.766 -21.312 -0.907 1 95.38 179 LEU A O 1
ATOM 1297 N N . THR A 1 180 ? -18.953 -19.672 -0.054 1 95.19 180 THR A N 1
ATOM 1298 C CA . THR A 1 180 ? -20.062 -19.828 -0.995 1 95.19 180 THR A CA 1
ATOM 1299 C C . THR A 1 180 ? -20.5 -18.469 -1.539 1 95.19 180 THR A C 1
ATOM 1301 O O . THR A 1 180 ? -20.359 -17.438 -0.858 1 95.19 180 THR A O 1
ATOM 1304 N N . GLY A 1 181 ? -20.906 -18.422 -2.762 1 96.06 181 GLY A N 1
ATOM 1305 C CA . GLY A 1 181 ? -21.484 -17.219 -3.33 1 96.06 181 GLY A CA 1
ATOM 1306 C C . GLY A 1 181 ? -20.438 -16.188 -3.707 1 96.06 181 GLY A C 1
ATOM 1307 O O . GLY A 1 181 ? -20.766 -15.008 -3.869 1 96.06 181 GLY A O 1
ATOM 1308 N N . VAL A 1 182 ? -19.188 -16.609 -3.725 1 97.5 182 VAL A N 1
ATOM 1309 C CA . VAL A 1 182 ? -18.125 -15.672 -4.109 1 97.5 182 VAL A CA 1
ATOM 1310 C C . VAL A 1 182 ? -17.281 -16.281 -5.23 1 97.5 182 VAL A C 1
ATOM 1312 O O . VAL A 1 182 ? -17.312 -17.5 -5.453 1 97.5 182 VAL A O 1
ATOM 1315 N N . THR A 1 183 ? -16.609 -15.422 -5.918 1 96.94 183 THR A N 1
ATOM 1316 C CA . THR A 1 183 ? -15.703 -15.82 -6.992 1 96.94 183 THR A CA 1
ATOM 1317 C C . THR A 1 183 ? -14.5 -14.883 -7.062 1 96.94 183 THR A C 1
ATOM 1319 O O . THR A 1 183 ? -14.516 -13.797 -6.48 1 96.94 183 THR A O 1
ATOM 1322 N N . LEU A 1 184 ? -13.484 -15.375 -7.688 1 97.81 184 LEU A N 1
ATOM 1323 C CA . LEU A 1 184 ? -12.297 -14.547 -7.902 1 97.81 184 LEU A CA 1
ATOM 1324 C C . LEU A 1 184 ? -12.336 -13.891 -9.273 1 97.81 184 LEU A C 1
ATOM 1326 O O . LEU A 1 184 ? -12.781 -14.5 -10.25 1 97.81 184 LEU A O 1
ATOM 1330 N N . LEU A 1 185 ? -12 -12.711 -9.312 1 98.19 185 LEU A N 1
ATOM 1331 C CA . LEU A 1 185 ? -11.641 -12.031 -10.555 1 98.19 185 LEU A CA 1
ATOM 1332 C C . LEU A 1 185 ? -10.125 -11.906 -10.688 1 98.19 185 LEU A C 1
ATOM 1334 O O . LEU A 1 185 ? -9.453 -11.438 -9.773 1 98.19 185 LEU A O 1
ATOM 1338 N N . VAL A 1 186 ? -9.57 -12.406 -11.766 1 97.81 186 VAL A N 1
ATOM 1339 C CA . VAL A 1 186 ? -8.141 -12.32 -12.039 1 97.81 186 VAL A CA 1
ATOM 1340 C C . VAL A 1 186 ? -7.895 -11.328 -13.18 1 97.81 186 VAL A C 1
ATOM 1342 O O . VAL A 1 186 ? -8.531 -11.414 -14.234 1 97.81 186 VAL A O 1
ATOM 1345 N N . ALA A 1 187 ? -7.051 -10.406 -12.969 1 97.88 187 ALA A N 1
ATOM 1346 C CA . ALA A 1 187 ? -6.676 -9.43 -13.984 1 97.88 187 ALA A CA 1
ATOM 1347 C C . ALA A 1 187 ? -5.16 -9.367 -14.148 1 97.88 187 ALA A C 1
ATOM 1349 O O . ALA A 1 187 ? -4.43 -9.219 -13.164 1 97.88 187 ALA A O 1
ATOM 1350 N N . ASP A 1 188 ? -4.719 -9.461 -15.352 1 96.62 188 ASP A N 1
ATOM 1351 C CA . ASP A 1 188 ? -3.301 -9.43 -15.688 1 96.62 188 ASP A CA 1
ATOM 1352 C C . ASP A 1 188 ? -2.871 -8.023 -16.109 1 96.62 188 ASP A C 1
ATOM 1354 O O . ASP A 1 188 ? -3.414 -7.453 -17.047 1 96.62 188 ASP A O 1
ATOM 1358 N N . THR A 1 189 ? -1.872 -7.477 -15.391 1 97 189 THR A N 1
ATOM 1359 C CA . THR A 1 189 ? -1.393 -6.133 -15.703 1 97 189 THR A CA 1
ATOM 1360 C C . THR A 1 189 ? -0.788 -6.082 -17.094 1 97 189 THR A C 1
ATOM 1362 O O . THR A 1 189 ? -0.703 -5.012 -17.703 1 97 189 THR A O 1
ATOM 1365 N N . GLY A 1 190 ? -0.245 -7.215 -17.562 1 94.44 190 GLY A N 1
ATOM 1366 C CA . GLY A 1 190 ? 0.454 -7.281 -18.844 1 94.44 190 GLY A CA 1
ATOM 1367 C C . GLY A 1 190 ? 1.93 -6.945 -18.719 1 94.44 190 GLY A C 1
ATOM 1368 O O . GLY A 1 190 ? 2.66 -6.996 -19.719 1 94.44 190 GLY A O 1
ATOM 1369 N N . VAL A 1 191 ? 2.363 -6.59 -17.562 1 94.19 191 VAL A N 1
ATOM 1370 C CA . VAL A 1 191 ? 3.76 -6.238 -17.344 1 94.19 191 VAL A CA 1
ATOM 1371 C C . VAL A 1 191 ? 4.559 -7.488 -16.969 1 94.19 191 VAL A C 1
ATOM 1373 O O . VAL A 1 191 ? 4.23 -8.18 -16 1 94.19 191 VAL A O 1
ATOM 1376 N N . GLU A 1 192 ? 5.586 -7.762 -17.734 1 89.12 192 GLU A N 1
ATOM 1377 C CA . GLU A 1 192 ? 6.453 -8.906 -17.484 1 89.12 192 GLU A CA 1
ATOM 1378 C C . GLU A 1 192 ? 7.625 -8.531 -16.594 1 89.12 192 GLU A C 1
ATOM 1380 O O . GLU A 1 192 ? 8.148 -7.414 -16.672 1 89.12 192 GLU A O 1
ATOM 1385 N N . ARG A 1 193 ? 7.957 -9.477 -15.75 1 85.12 193 ARG A N 1
ATOM 1386 C CA . ARG A 1 193 ? 9.102 -9.281 -14.867 1 85.12 193 ARG A CA 1
ATOM 1387 C C . ARG A 1 193 ? 9.766 -10.609 -14.516 1 85.12 193 ARG A C 1
ATOM 1389 O O . ARG A 1 193 ? 9.188 -11.672 -14.758 1 85.12 193 ARG A O 1
ATOM 1396 N N . ARG A 1 194 ? 10.914 -10.57 -14.023 1 85.94 194 ARG A N 1
ATOM 1397 C CA . ARG A 1 194 ? 11.609 -11.742 -13.5 1 85.94 194 ARG A CA 1
ATOM 1398 C C . ARG A 1 194 ? 11.336 -11.922 -12.016 1 85.94 194 ARG A C 1
ATOM 1400 O O . ARG A 1 194 ? 11.68 -11.055 -11.203 1 85.94 194 ARG A O 1
ATOM 1407 N N . THR A 1 195 ? 10.766 -12.961 -11.633 1 87 195 THR A N 1
ATOM 1408 C CA . THR A 1 195 ? 10.391 -13.273 -10.258 1 87 195 THR A CA 1
ATOM 1409 C C . THR A 1 195 ? 11.586 -13.086 -9.32 1 87 195 THR A C 1
ATOM 1411 O O . THR A 1 195 ? 11.453 -12.484 -8.258 1 87 195 THR A O 1
ATOM 1414 N N . ARG A 1 196 ? 12.703 -13.547 -9.75 1 88.69 196 ARG A N 1
ATOM 1415 C CA . ARG A 1 196 ? 13.906 -13.516 -8.922 1 88.69 196 ARG A CA 1
ATOM 1416 C C . ARG A 1 196 ? 14.266 -12.086 -8.531 1 88.69 196 ARG A C 1
ATOM 1418 O O . ARG A 1 196 ? 14.703 -11.836 -7.414 1 88.69 196 ARG A O 1
ATOM 1425 N N . ASP A 1 197 ? 14.102 -11.148 -9.469 1 94.81 197 ASP A N 1
ATOM 1426 C CA . ASP A 1 197 ? 14.43 -9.75 -9.203 1 94.81 197 ASP A CA 1
ATOM 1427 C C . ASP A 1 197 ? 13.523 -9.172 -8.117 1 94.81 197 ASP A C 1
ATOM 1429 O O . ASP A 1 197 ? 13.984 -8.422 -7.254 1 94.81 197 ASP A O 1
ATOM 1433 N N . VAL A 1 198 ? 12.281 -9.492 -8.164 1 95.62 198 VAL A N 1
ATOM 1434 C CA . VAL A 1 198 ? 11.32 -8.984 -7.184 1 95.62 198 VAL A CA 1
ATOM 1435 C C . VAL A 1 198 ? 11.625 -9.57 -5.809 1 95.62 198 VAL A C 1
ATOM 1437 O O . VAL A 1 198 ? 11.633 -8.844 -4.809 1 95.62 198 VAL A O 1
ATOM 1440 N N . VAL A 1 199 ? 11.891 -10.852 -5.77 1 94.12 199 VAL A N 1
ATOM 1441 C CA . VAL A 1 199 ? 12.164 -11.531 -4.508 1 94.12 199 VAL A CA 1
ATOM 1442 C C . VAL A 1 199 ? 13.414 -10.945 -3.861 1 94.12 199 VAL A C 1
ATOM 1444 O O . VAL A 1 199 ? 13.422 -10.648 -2.664 1 94.12 199 VAL A O 1
ATOM 1447 N N . GLU A 1 200 ? 14.414 -10.773 -4.672 1 96.06 200 GLU A N 1
ATOM 1448 C CA . GLU A 1 200 ? 15.656 -10.195 -4.156 1 96.06 200 GLU A CA 1
ATOM 1449 C C . GLU A 1 200 ? 15.438 -8.781 -3.631 1 96.06 200 GLU A C 1
ATOM 1451 O O . GLU A 1 200 ? 15.977 -8.406 -2.588 1 96.06 200 GLU A O 1
ATOM 1456 N N . HIS A 1 201 ? 14.648 -8.031 -4.336 1 97.56 201 HIS A N 1
ATOM 1457 C CA . HIS A 1 201 ? 14.344 -6.672 -3.916 1 97.56 201 HIS A CA 1
ATOM 1458 C C . HIS A 1 201 ? 13.602 -6.656 -2.586 1 97.56 201 HIS A C 1
ATOM 1460 O O . HIS A 1 201 ? 13.961 -5.918 -1.671 1 97.56 201 HIS A O 1
ATOM 1466 N N . VAL A 1 202 ? 12.578 -7.457 -2.471 1 98.06 202 VAL A N 1
ATOM 1467 C CA . VAL A 1 202 ? 11.766 -7.523 -1.261 1 98.06 202 VAL A CA 1
ATOM 1468 C C . VAL A 1 202 ? 12.641 -7.93 -0.074 1 98.06 202 VAL A C 1
ATOM 1470 O O . VAL A 1 202 ? 12.539 -7.344 1.007 1 98.06 202 VAL A O 1
ATOM 1473 N N . LEU A 1 203 ? 13.492 -8.875 -0.313 1 97.25 203 LEU A N 1
ATOM 1474 C CA . LEU A 1 203 ? 14.375 -9.328 0.753 1 97.25 203 LEU A CA 1
ATOM 1475 C C . LEU A 1 203 ? 15.352 -8.219 1.149 1 97.25 203 LEU A C 1
ATOM 1477 O O . LEU A 1 203 ? 15.648 -8.039 2.334 1 97.25 203 LEU A O 1
ATOM 1481 N N . SER A 1 204 ? 15.852 -7.527 0.197 1 98.06 204 SER A N 1
ATOM 1482 C CA . SER A 1 204 ? 16.766 -6.426 0.478 1 98.06 204 SER A CA 1
ATOM 1483 C C . SER A 1 204 ? 16.078 -5.332 1.29 1 98.06 204 SER A C 1
ATOM 1485 O O . SER A 1 204 ? 16.672 -4.762 2.205 1 98.06 204 SER A O 1
ATOM 1487 N N . ILE A 1 205 ? 14.867 -4.992 0.955 1 98.19 205 ILE A N 1
ATOM 1488 C CA . ILE A 1 205 ? 14.094 -3.996 1.693 1 98.19 205 ILE A CA 1
ATOM 1489 C C . ILE A 1 205 ? 13.852 -4.484 3.119 1 98.19 205 ILE A C 1
ATOM 1491 O O . ILE A 1 205 ? 14.016 -3.727 4.078 1 98.19 205 ILE A O 1
ATOM 1495 N N . ALA A 1 206 ? 13.43 -5.742 3.256 1 97.94 206 ALA A N 1
ATOM 1496 C CA . ALA A 1 206 ? 13.195 -6.328 4.574 1 97.94 206 ALA A CA 1
ATOM 1497 C C . ALA A 1 206 ? 14.453 -6.242 5.438 1 97.94 206 ALA A C 1
ATOM 1499 O O . ALA A 1 206 ? 14.383 -5.863 6.609 1 97.94 206 ALA A O 1
ATOM 1500 N N . ASP A 1 207 ? 15.57 -6.605 4.848 1 97.81 207 ASP A N 1
ATOM 1501 C CA . ASP A 1 207 ? 16.844 -6.543 5.566 1 97.81 207 ASP A CA 1
ATOM 1502 C C . ASP A 1 207 ? 17.172 -5.105 5.977 1 97.81 207 ASP A C 1
ATOM 1504 O O . ASP A 1 207 ? 17.609 -4.863 7.102 1 97.81 207 ASP A O 1
ATOM 1508 N N . ALA A 1 208 ? 16.953 -4.223 5.098 1 97.56 208 ALA A N 1
ATOM 1509 C CA . ALA A 1 208 ? 17.25 -2.812 5.359 1 97.56 208 ALA A CA 1
ATOM 1510 C C . ALA A 1 208 ? 16.359 -2.27 6.477 1 97.56 208 ALA A C 1
ATOM 1512 O O . ALA A 1 208 ? 16.797 -1.417 7.258 1 97.56 208 ALA A O 1
ATOM 1513 N N . LEU A 1 209 ? 15.148 -2.738 6.582 1 97.38 209 LEU A N 1
ATOM 1514 C CA . LEU A 1 209 ? 14.203 -2.268 7.59 1 97.38 209 LEU A CA 1
ATOM 1515 C C . LEU A 1 209 ? 14.516 -2.879 8.953 1 97.38 209 LEU A C 1
ATOM 1517 O O . LEU A 1 209 ? 13.984 -2.438 9.977 1 97.38 209 LEU A O 1
ATOM 1521 N N . GLY A 1 210 ? 15.344 -3.91 9 1 96.19 210 GLY A N 1
ATOM 1522 C CA . GLY A 1 210 ? 15.82 -4.492 10.242 1 96.19 210 GLY A CA 1
ATOM 1523 C C . GLY A 1 210 ? 14.703 -5.055 11.102 1 96.19 210 GLY A C 1
ATOM 1524 O O . GLY A 1 210 ? 13.883 -5.84 10.633 1 96.19 210 GLY A O 1
ATOM 1525 N N . GLU A 1 211 ? 14.633 -4.586 12.305 1 97.56 211 GLU A N 1
ATOM 1526 C CA . GLU A 1 211 ? 13.68 -5.117 13.273 1 97.56 211 GLU A CA 1
ATOM 1527 C C . GLU A 1 211 ? 12.242 -4.828 12.852 1 97.56 211 GLU A C 1
ATOM 1529 O O . GLU A 1 211 ? 11.344 -5.633 13.109 1 97.56 211 GLU A O 1
ATOM 1534 N N . ALA A 1 212 ? 11.984 -3.748 12.219 1 97.75 212 ALA A N 1
ATOM 1535 C CA . ALA A 1 212 ? 10.641 -3.4 11.773 1 97.75 212 ALA A CA 1
ATOM 1536 C C . ALA A 1 212 ? 10.07 -4.477 10.844 1 97.75 212 ALA A C 1
ATOM 1538 O O . ALA A 1 212 ? 8.883 -4.793 10.906 1 97.75 212 ALA A O 1
ATOM 1539 N N . SER A 1 213 ? 10.93 -5.012 10 1 97.81 213 SER A N 1
ATOM 1540 C CA . SER A 1 213 ? 10.477 -6.035 9.07 1 97.81 213 SER A CA 1
ATOM 1541 C C . SER A 1 213 ? 10.016 -7.289 9.805 1 97.81 213 SER A C 1
ATOM 1543 O O . SER A 1 213 ? 9.102 -7.98 9.352 1 97.81 213 SER A O 1
ATOM 1545 N N . THR A 1 214 ? 10.656 -7.59 10.945 1 97.88 214 THR A N 1
ATOM 1546 C CA . THR A 1 214 ? 10.242 -8.742 11.742 1 97.88 214 THR A CA 1
ATOM 1547 C C . THR A 1 214 ? 8.781 -8.609 12.156 1 97.88 214 THR A C 1
ATOM 1549 O O . THR A 1 214 ? 8.031 -9.594 12.141 1 97.88 214 THR A O 1
ATOM 1552 N N . TYR A 1 215 ? 8.383 -7.441 12.5 1 98.5 215 TYR A N 1
ATOM 1553 C CA . TYR A 1 215 ? 7.004 -7.211 12.906 1 98.5 215 TYR A CA 1
ATOM 1554 C C . TYR A 1 215 ? 6.062 -7.242 11.711 1 98.5 215 TYR A C 1
ATOM 1556 O O . TYR A 1 215 ? 4.918 -7.688 11.82 1 98.5 215 TYR A O 1
ATOM 1564 N N . ILE A 1 216 ? 6.508 -6.773 10.562 1 98.69 216 ILE A N 1
ATOM 1565 C CA . ILE A 1 216 ? 5.703 -6.859 9.344 1 98.69 216 ILE A CA 1
ATOM 1566 C C . ILE A 1 216 ? 5.453 -8.328 9 1 98.69 216 ILE A C 1
ATOM 1568 O O . ILE A 1 216 ? 4.32 -8.711 8.695 1 98.69 216 ILE A O 1
ATOM 1572 N N . TYR A 1 217 ? 6.496 -9.156 9.094 1 98.38 217 TYR A N 1
ATOM 1573 C CA . TYR A 1 217 ? 6.379 -10.578 8.797 1 98.38 217 TYR A CA 1
ATOM 1574 C C . TYR A 1 217 ? 5.457 -11.266 9.797 1 98.38 217 TYR A C 1
ATOM 1576 O O . TYR A 1 217 ? 4.691 -12.156 9.43 1 98.38 217 TYR A O 1
ATOM 1584 N N . ARG A 1 218 ? 5.527 -10.852 11.031 1 98.44 218 ARG A N 1
ATOM 1585 C CA . ARG A 1 218 ? 4.641 -11.43 12.039 1 98.44 218 ARG A CA 1
ATOM 1586 C C . ARG A 1 218 ? 3.188 -11.062 11.758 1 98.44 218 ARG A C 1
ATOM 1588 O O . ARG A 1 218 ? 2.293 -11.898 11.898 1 98.44 218 ARG A O 1
ATOM 1595 N N . ALA A 1 219 ? 2.982 -9.82 11.43 1 98.75 219 ALA A N 1
ATOM 1596 C CA . ALA A 1 219 ? 1.637 -9.398 11.047 1 98.75 219 ALA A CA 1
ATOM 1597 C C . ALA A 1 219 ? 1.115 -10.219 9.875 1 98.75 219 ALA A C 1
ATOM 1599 O O . ALA A 1 219 ? -0.033 -10.672 9.883 1 98.75 219 ALA A O 1
ATOM 1600 N N . ALA A 1 220 ? 1.957 -10.445 8.898 1 98.62 220 ALA A N 1
ATOM 1601 C CA . ALA A 1 220 ? 1.578 -11.203 7.707 1 98.62 220 ALA A CA 1
ATOM 1602 C C . ALA A 1 220 ? 1.234 -12.648 8.055 1 98.62 220 ALA A C 1
ATOM 1604 O O . ALA A 1 220 ? 0.292 -13.219 7.5 1 98.62 220 ALA A O 1
ATOM 1605 N N . ASP A 1 221 ? 2.006 -13.227 8.938 1 98.5 221 ASP A N 1
ATOM 1606 C CA . ASP A 1 221 ? 1.75 -14.594 9.367 1 98.5 221 ASP A CA 1
ATOM 1607 C C . ASP A 1 221 ? 0.389 -14.711 10.047 1 98.5 221 ASP A C 1
ATOM 1609 O O . ASP A 1 221 ? -0.362 -15.656 9.797 1 98.5 221 ASP A O 1
ATOM 1613 N N . LEU A 1 222 ? 0.101 -13.781 10.898 1 98.44 222 LEU A N 1
ATOM 1614 C CA . LEU A 1 222 ? -1.172 -13.797 11.609 1 98.44 222 LEU A CA 1
ATOM 1615 C C . LEU A 1 222 ? -2.334 -13.57 10.648 1 98.44 222 LEU A C 1
ATOM 1617 O O . LEU A 1 222 ? -3.381 -14.211 10.773 1 98.44 222 LEU A O 1
ATOM 1621 N N . ILE A 1 223 ? -2.121 -12.703 9.695 1 97.81 223 ILE A N 1
ATOM 1622 C CA . ILE A 1 223 ? -3.156 -12.422 8.703 1 97.81 223 ILE A CA 1
ATOM 1623 C C . ILE A 1 223 ? -3.428 -13.664 7.867 1 97.81 223 ILE A C 1
ATOM 1625 O O . ILE A 1 223 ? -4.574 -13.938 7.504 1 97.81 223 ILE A O 1
ATOM 1629 N N . ALA A 1 224 ? -2.391 -14.391 7.559 1 98.19 224 ALA A N 1
ATOM 1630 C CA . ALA A 1 224 ? -2.555 -15.633 6.805 1 98.19 224 ALA A CA 1
ATOM 1631 C C . ALA A 1 224 ? -3.34 -16.656 7.609 1 98.19 224 ALA A C 1
ATOM 1633 O O . ALA A 1 224 ? -4.18 -17.375 7.062 1 98.19 224 ALA A O 1
ATOM 1634 N N . ARG A 1 225 ? -3.074 -16.75 8.859 1 97.94 225 ARG A N 1
ATOM 1635 C CA . ARG A 1 225 ? -3.818 -17.656 9.734 1 97.94 225 ARG A CA 1
ATOM 1636 C C . ARG A 1 225 ? -5.289 -17.266 9.805 1 97.94 225 ARG A C 1
ATOM 1638 O O . ARG A 1 225 ? -6.168 -18.125 9.805 1 97.94 225 ARG A O 1
ATOM 1645 N N . GLU A 1 226 ? -5.504 -16 9.906 1 97.75 226 GLU A N 1
ATOM 1646 C CA . GLU A 1 226 ? -6.879 -15.508 9.914 1 97.75 226 GLU A CA 1
ATOM 1647 C C . GLU A 1 226 ? -7.578 -15.789 8.586 1 97.75 226 GLU A C 1
ATOM 1649 O O . GLU A 1 226 ? -8.781 -16.062 8.555 1 97.75 226 GLU A O 1
ATOM 1654 N N . ALA A 1 227 ? -6.84 -15.656 7.523 1 98.19 227 ALA A N 1
ATOM 1655 C CA . ALA A 1 227 ? -7.395 -15.984 6.215 1 98.19 227 ALA A CA 1
ATOM 1656 C C . ALA A 1 227 ? -7.828 -17.453 6.16 1 98.19 227 ALA A C 1
ATOM 1658 O O . ALA A 1 227 ? -8.898 -17.766 5.629 1 98.19 227 ALA A O 1
ATOM 1659 N N . LEU A 1 228 ? -6.945 -18.312 6.664 1 97.81 228 LEU A N 1
ATOM 1660 C CA . LEU A 1 228 ? -7.266 -19.734 6.73 1 97.81 228 LEU A CA 1
ATOM 1661 C C . LEU A 1 228 ? -8.586 -19.953 7.453 1 97.81 228 LEU A C 1
ATOM 1663 O O . LEU A 1 228 ? -9.461 -20.656 6.945 1 97.81 228 LEU A O 1
ATOM 1667 N N . HIS A 1 229 ? -8.75 -19.328 8.578 1 97.75 229 HIS A N 1
ATOM 1668 C CA . HIS A 1 229 ? -9.969 -19.469 9.367 1 97.75 229 HIS A CA 1
ATOM 1669 C C . HIS A 1 229 ? -11.172 -18.906 8.609 1 97.75 229 HIS A C 1
ATOM 1671 O O . HIS A 1 229 ? -12.25 -19.516 8.617 1 97.75 229 HIS A O 1
ATOM 1677 N N . ALA A 1 230 ? -11.008 -17.766 8.016 1 98.06 230 ALA A N 1
ATOM 1678 C CA . ALA A 1 230 ? -12.094 -17.156 7.254 1 98.06 230 ALA A CA 1
ATOM 1679 C C . ALA A 1 230 ? -12.547 -18.047 6.109 1 98.06 230 ALA A C 1
ATOM 1681 O O . ALA A 1 230 ? -13.742 -18.172 5.844 1 98.06 230 ALA A O 1
ATOM 1682 N N . ILE A 1 231 ? -11.578 -18.656 5.406 1 97.94 231 ILE A N 1
ATOM 1683 C CA . ILE A 1 231 ? -11.867 -19.547 4.285 1 97.94 231 ILE A CA 1
ATOM 1684 C C . ILE A 1 231 ? -12.633 -20.766 4.781 1 97.94 231 ILE A C 1
ATOM 1686 O O . ILE A 1 231 ? -13.648 -21.156 4.191 1 97.94 231 ILE A O 1
ATOM 1690 N N . GLU A 1 232 ? -12.203 -21.344 5.875 1 97.56 232 GLU A N 1
ATOM 1691 C CA . GLU A 1 232 ? -12.836 -22.531 6.426 1 97.56 232 GLU A CA 1
ATOM 1692 C C . GLU A 1 232 ? -14.258 -22.234 6.91 1 97.56 232 GLU A C 1
ATOM 1694 O O . GLU A 1 232 ? -15.172 -23.031 6.715 1 97.56 232 GLU A O 1
ATOM 1699 N N . LYS A 1 233 ? -14.477 -21.062 7.449 1 97.62 233 LYS A N 1
ATOM 1700 C CA . LYS A 1 233 ? -15.766 -20.688 8.039 1 97.62 233 LYS A CA 1
ATOM 1701 C C . LYS A 1 233 ? -16.688 -20.062 6.992 1 97.62 233 LYS A C 1
ATOM 1703 O O . LYS A 1 233 ? -17.844 -19.781 7.27 1 97.62 233 LYS A O 1
ATOM 1708 N N . GLY A 1 234 ? -16.172 -19.812 5.891 1 97.62 234 GLY A N 1
ATOM 1709 C CA . GLY A 1 234 ? -16.953 -19.203 4.824 1 97.62 234 GLY A CA 1
ATOM 1710 C C . GLY A 1 234 ? -17.203 -17.719 5.051 1 97.62 234 GLY A C 1
ATOM 1711 O O . GLY A 1 234 ? -18.266 -17.203 4.684 1 97.62 234 GLY A O 1
ATOM 1712 N N . ASP A 1 235 ? -16.375 -17.078 5.762 1 98.19 235 ASP A N 1
ATOM 1713 C CA . ASP A 1 235 ? -16.484 -15.648 6.039 1 98.19 235 ASP A CA 1
ATOM 1714 C C . ASP A 1 235 ? -15.789 -14.828 4.961 1 98.19 235 ASP A C 1
ATOM 1716 O O . ASP A 1 235 ? -14.68 -14.32 5.176 1 98.19 235 ASP A O 1
ATOM 1720 N N . ALA A 1 236 ? -16.484 -14.547 3.9 1 98.31 236 ALA A N 1
ATOM 1721 C CA . ALA A 1 236 ? -15.914 -13.891 2.723 1 98.31 236 ALA A CA 1
ATOM 1722 C C . ALA A 1 236 ? -15.555 -12.438 3.027 1 98.31 236 ALA A C 1
ATOM 1724 O O . ALA A 1 236 ? -14.555 -11.922 2.51 1 98.31 236 ALA A O 1
ATOM 1725 N N . GLU A 1 237 ? -16.328 -11.781 3.799 1 98.25 237 GLU A N 1
ATOM 1726 C CA . GLU A 1 237 ? -16.062 -10.391 4.148 1 98.25 237 GLU A CA 1
ATOM 1727 C C . GLU A 1 237 ? -14.742 -10.258 4.906 1 98.25 237 GLU A C 1
ATOM 1729 O O . GLU A 1 237 ? -13.945 -9.367 4.609 1 98.25 237 GLU A O 1
ATOM 1734 N N . ARG A 1 238 ? -14.594 -11.148 5.828 1 98.12 238 ARG A N 1
ATOM 1735 C CA . ARG A 1 238 ? -13.344 -11.148 6.582 1 98.12 238 ARG A CA 1
ATOM 1736 C C . ARG A 1 238 ? -12.156 -11.461 5.68 1 98.12 238 ARG A C 1
ATOM 1738 O O . ARG A 1 238 ? -11.102 -10.836 5.797 1 98.12 238 ARG A O 1
ATOM 1745 N N . LEU A 1 239 ? -12.312 -12.406 4.82 1 98.62 239 LEU A N 1
ATOM 1746 C CA . LEU A 1 239 ? -11.25 -12.75 3.889 1 98.62 239 LEU A CA 1
ATOM 1747 C C . LEU A 1 239 ? -10.867 -11.547 3.031 1 98.62 239 LEU A C 1
ATOM 1749 O O . LEU A 1 239 ? -9.68 -11.297 2.795 1 98.62 239 LEU A O 1
ATOM 1753 N N . GLY A 1 240 ? -11.883 -10.867 2.543 1 98.81 240 GLY A N 1
ATOM 1754 C CA . GLY A 1 240 ? -11.617 -9.664 1.763 1 98.81 240 GLY A CA 1
ATOM 1755 C C . GLY A 1 240 ? -10.797 -8.633 2.51 1 98.81 240 GLY A C 1
ATOM 1756 O O . GLY A 1 240 ? -9.836 -8.086 1.961 1 98.81 240 GLY A O 1
ATOM 1757 N N . LEU A 1 241 ? -11.18 -8.367 3.764 1 98.56 241 LEU A N 1
ATOM 1758 C CA . LEU A 1 241 ? -10.445 -7.434 4.613 1 98.56 241 LEU A CA 1
ATOM 1759 C C . LEU A 1 241 ? -8.992 -7.848 4.754 1 98.56 241 LEU A C 1
ATOM 1761 O O . LEU A 1 241 ? -8.094 -7.008 4.684 1 98.56 241 LEU A O 1
ATOM 1765 N N . ILE A 1 242 ? -8.789 -9.117 4.898 1 98.62 242 ILE A N 1
ATOM 1766 C CA . ILE A 1 242 ? -7.453 -9.68 5.074 1 98.62 242 ILE A CA 1
ATOM 1767 C C . ILE A 1 242 ? -6.645 -9.5 3.791 1 98.62 242 ILE A C 1
ATOM 1769 O O . ILE A 1 242 ? -5.469 -9.133 3.836 1 98.62 242 ILE A O 1
ATOM 1773 N N . MET A 1 243 ? -7.25 -9.742 2.668 1 98.88 243 MET A N 1
ATOM 1774 C CA . MET A 1 243 ? -6.586 -9.562 1.379 1 98.88 243 MET A CA 1
ATOM 1775 C C . MET A 1 243 ? -6.129 -8.125 1.193 1 98.88 243 MET A C 1
ATOM 1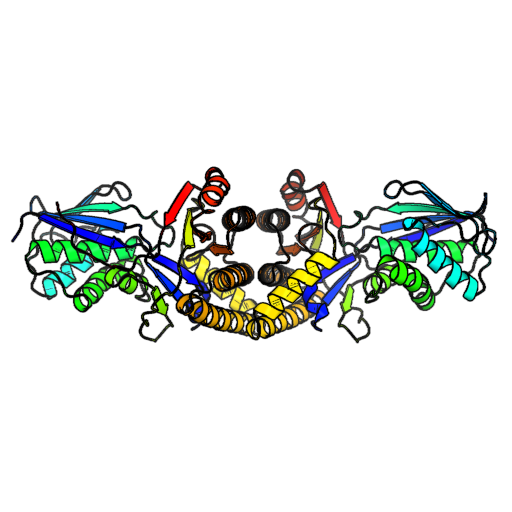777 O O . MET A 1 243 ? -5.016 -7.879 0.718 1 98.88 243 MET A O 1
ATOM 1781 N N . ASN A 1 244 ? -7.016 -7.207 1.583 1 98.88 244 ASN A N 1
ATOM 1782 C CA . ASN A 1 244 ? -6.656 -5.797 1.487 1 98.88 244 ASN A CA 1
ATOM 1783 C C . ASN A 1 244 ? -5.441 -5.469 2.346 1 98.88 244 ASN A C 1
ATOM 1785 O O . ASN A 1 244 ? -4.531 -4.766 1.898 1 98.88 244 ASN A O 1
ATOM 1789 N N . ALA A 1 245 ? -5.422 -5.941 3.561 1 98.81 245 ALA A N 1
ATOM 1790 C CA . ALA A 1 245 ? -4.301 -5.699 4.465 1 98.81 245 ALA A CA 1
ATOM 1791 C C . ALA A 1 245 ? -3.018 -6.32 3.924 1 98.81 245 ALA A C 1
ATOM 1793 O O . ALA A 1 245 ? -1.945 -5.715 4.008 1 98.81 245 ALA A O 1
ATOM 1794 N N . ALA A 1 246 ? -3.158 -7.48 3.383 1 98.88 246 ALA A N 1
ATOM 1795 C CA . ALA A 1 246 ? -2.004 -8.18 2.824 1 98.88 246 ALA A CA 1
ATOM 1796 C C . ALA A 1 246 ? -1.379 -7.383 1.685 1 98.88 246 ALA A C 1
ATOM 1798 O O . ALA A 1 246 ? -0.154 -7.324 1.558 1 98.88 246 ALA A O 1
ATOM 1799 N N . GLN A 1 247 ? -2.191 -6.77 0.829 1 98.94 247 GLN A N 1
ATOM 1800 C CA . GLN A 1 247 ? -1.691 -5.938 -0.261 1 98.94 247 GLN A CA 1
ATOM 1801 C C . GLN A 1 247 ? -0.814 -4.809 0.268 1 98.94 247 GLN A C 1
ATOM 1803 O O . GLN A 1 247 ? 0.243 -4.52 -0.297 1 98.94 247 GLN A O 1
ATOM 1808 N N . GLY A 1 248 ? -1.297 -4.199 1.309 1 98.88 248 GLY A N 1
ATOM 1809 C CA . GLY A 1 248 ? -0.524 -3.123 1.909 1 98.88 248 GLY A CA 1
ATOM 1810 C C . GLY A 1 248 ? 0.817 -3.582 2.449 1 98.88 248 GLY A C 1
ATOM 1811 O O . GLY A 1 248 ? 1.829 -2.9 2.273 1 98.88 248 GLY A O 1
ATOM 1812 N N . LEU A 1 249 ? 0.826 -4.707 3.131 1 98.81 249 LEU A N 1
ATOM 1813 C CA . LEU A 1 249 ? 2.068 -5.238 3.682 1 98.81 249 LEU A CA 1
ATOM 1814 C C . LEU A 1 249 ? 3.053 -5.582 2.568 1 98.81 249 LEU A C 1
ATOM 1816 O O . LEU A 1 249 ? 4.254 -5.336 2.699 1 98.81 249 LEU A O 1
ATOM 1820 N N . LEU A 1 250 ? 2.531 -6.141 1.484 1 98.81 250 LEU A N 1
ATOM 1821 C CA . LEU A 1 250 ? 3.377 -6.43 0.331 1 98.81 250 LEU A CA 1
ATOM 1822 C C . LEU A 1 250 ? 3.957 -5.145 -0.252 1 98.81 250 LEU A C 1
ATOM 1824 O O . LEU A 1 250 ? 5.137 -5.098 -0.608 1 98.81 250 LEU A O 1
ATOM 1828 N N . SER A 1 251 ? 3.158 -4.125 -0.332 1 98.75 251 SER A N 1
ATOM 1829 C CA . SER A 1 251 ? 3.596 -2.832 -0.843 1 98.75 251 SER A CA 1
ATOM 1830 C C . SER A 1 251 ? 4.672 -2.221 0.048 1 98.75 251 SER A C 1
ATOM 1832 O O . SER A 1 251 ? 5.59 -1.562 -0.442 1 98.75 251 SER A O 1
ATOM 1834 N N . SER A 1 252 ? 4.57 -2.414 1.367 1 98.75 252 SER A N 1
ATOM 1835 C CA . SER A 1 252 ? 5.539 -1.862 2.311 1 98.75 252 SER A CA 1
ATOM 1836 C C . SER A 1 252 ? 6.93 -2.441 2.076 1 98.75 252 SER A C 1
ATOM 1838 O O . SER A 1 252 ? 7.934 -1.818 2.43 1 98.75 252 SER A O 1
ATOM 1840 N N . LEU A 1 253 ? 6.922 -3.6 1.454 1 98.5 253 LEU A N 1
ATOM 1841 C CA . LEU A 1 253 ? 8.203 -4.246 1.188 1 98.5 253 LEU A CA 1
ATOM 1842 C C . LEU A 1 253 ? 8.617 -4.055 -0.266 1 98.5 253 LEU A C 1
ATOM 1844 O O . LEU A 1 253 ? 9.617 -4.629 -0.713 1 98.5 253 LEU A O 1
ATOM 1848 N N . GLY A 1 254 ? 7.824 -3.346 -1.009 1 98.38 254 GLY A N 1
ATOM 1849 C CA . GLY A 1 254 ? 8.242 -2.924 -2.338 1 98.38 254 GLY A CA 1
ATOM 1850 C C . GLY A 1 254 ? 7.832 -3.896 -3.428 1 98.38 254 GLY A C 1
ATOM 1851 O O . GLY A 1 254 ? 8.414 -3.904 -4.512 1 98.38 254 GLY A O 1
ATOM 1852 N N . ALA A 1 255 ? 6.84 -4.695 -3.158 1 98.38 255 ALA A N 1
ATOM 1853 C CA . ALA A 1 255 ? 6.469 -5.738 -4.109 1 98.38 255 ALA A CA 1
ATOM 1854 C C . ALA A 1 255 ? 5.469 -5.211 -5.137 1 98.38 255 ALA A C 1
ATOM 1856 O O . ALA A 1 255 ? 5.242 -5.84 -6.172 1 98.38 255 ALA A O 1
ATOM 1857 N N . SER A 1 256 ? 4.824 -4.102 -4.879 1 98.5 256 SER A N 1
ATOM 1858 C CA . SER A 1 256 ? 3.738 -3.623 -5.727 1 98.5 256 SER A CA 1
ATOM 1859 C C . SER A 1 256 ? 4.258 -2.672 -6.801 1 98.5 256 SER A C 1
ATOM 1861 O O . SER A 1 256 ? 5.469 -2.525 -6.977 1 98.5 256 SER A O 1
ATOM 1863 N N . SER A 1 257 ? 3.389 -2.188 -7.629 1 98.25 257 SER A N 1
ATOM 1864 C CA . SER A 1 257 ? 3.619 -1.227 -8.703 1 98.25 257 SER A CA 1
ATOM 1865 C C . SER A 1 257 ? 2.359 -0.422 -9 1 98.25 257 SER A C 1
ATOM 1867 O O . SER A 1 257 ? 1.287 -0.715 -8.469 1 98.25 257 SER A O 1
ATOM 1869 N N . LEU A 1 258 ? 2.498 0.609 -9.766 1 98.31 258 LEU A N 1
ATOM 1870 C CA . LEU A 1 258 ? 1.342 1.431 -10.102 1 98.31 258 LEU A CA 1
ATOM 1871 C C . LEU A 1 258 ? 0.295 0.613 -10.852 1 98.31 258 LEU A C 1
ATOM 1873 O O . LEU A 1 258 ? -0.906 0.772 -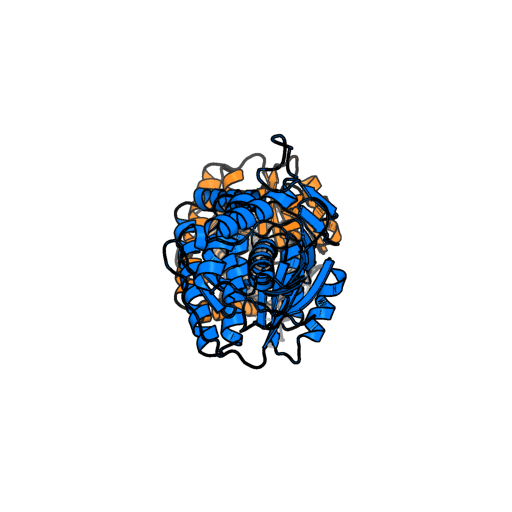10.625 1 98.31 258 LEU A O 1
ATOM 1877 N N . GLU A 1 259 ? 0.754 -0.247 -11.805 1 98.31 259 GLU A N 1
ATOM 1878 C CA . GLU A 1 259 ? -0.167 -1.085 -12.57 1 98.31 259 GLU A CA 1
ATOM 1879 C C . GLU A 1 259 ? -0.97 -2 -11.648 1 98.31 259 GLU A C 1
ATOM 1881 O O . GLU A 1 259 ? -2.18 -2.16 -11.828 1 98.31 259 GLU A O 1
ATOM 1886 N N . ILE A 1 260 ? -0.29 -2.537 -10.672 1 98.56 260 ILE A N 1
ATOM 1887 C CA . ILE A 1 260 ? -0.942 -3.42 -9.711 1 98.56 260 ILE A CA 1
ATOM 1888 C C . ILE A 1 260 ? -1.944 -2.623 -8.875 1 98.56 260 ILE A C 1
ATOM 1890 O O . ILE A 1 260 ? -3.109 -3.01 -8.758 1 98.56 260 ILE A O 1
ATOM 1894 N N . GLU A 1 261 ? -1.449 -1.459 -8.336 1 98.88 261 GLU A N 1
ATOM 1895 C CA . GLU A 1 261 ? -2.318 -0.646 -7.492 1 98.88 261 GLU A CA 1
ATOM 1896 C C . GLU A 1 261 ? -3.551 -0.177 -8.258 1 98.88 261 GLU A C 1
ATOM 1898 O O . GLU A 1 261 ? -4.645 -0.09 -7.691 1 98.88 261 GLU A O 1
ATOM 1903 N N . THR A 1 262 ? -3.371 0.163 -9.461 1 98.75 262 THR A N 1
ATOM 1904 C CA . THR A 1 262 ? -4.492 0.59 -10.289 1 98.75 262 THR A CA 1
ATOM 1905 C C . THR A 1 262 ? -5.562 -0.498 -10.359 1 98.75 262 THR A C 1
ATOM 1907 O O . THR A 1 262 ? -6.742 -0.23 -10.125 1 98.75 262 THR A O 1
ATOM 1910 N N . LEU A 1 263 ? -5.18 -1.693 -10.625 1 98.88 263 LEU A N 1
ATOM 1911 C CA . LEU A 1 263 ? -6.133 -2.793 -10.711 1 98.88 263 LEU A CA 1
ATOM 1912 C C . LEU A 1 263 ? -6.758 -3.082 -9.352 1 98.88 263 LEU A C 1
ATOM 1914 O O . LEU A 1 263 ? -7.961 -3.33 -9.258 1 98.88 263 LEU A O 1
ATOM 1918 N N . VAL A 1 264 ? -5.961 -3.068 -8.289 1 98.88 264 VAL A N 1
ATOM 1919 C CA . VAL A 1 264 ? -6.426 -3.336 -6.934 1 98.88 264 VAL A CA 1
ATOM 1920 C C . VAL A 1 264 ? -7.535 -2.354 -6.566 1 98.88 264 VAL A C 1
ATOM 1922 O O . VAL A 1 264 ? -8.625 -2.762 -6.16 1 98.88 264 VAL A O 1
ATOM 1925 N N . TYR A 1 265 ? -7.281 -1.125 -6.785 1 98.81 265 TYR A N 1
ATOM 1926 C CA . TYR A 1 265 ? -8.227 -0.117 -6.316 1 98.81 265 TYR A CA 1
ATOM 1927 C C . TYR A 1 265 ? -9.438 -0.038 -7.238 1 98.81 265 TYR A C 1
ATOM 1929 O O . TYR A 1 265 ? -10.555 0.239 -6.785 1 98.81 265 TYR A O 1
ATOM 1937 N N . ARG A 1 266 ? -9.258 -0.276 -8.5 1 98.75 266 ARG A N 1
ATOM 1938 C CA . ARG A 1 266 ? -10.414 -0.34 -9.391 1 98.75 266 ARG A CA 1
ATOM 1939 C C . ARG A 1 266 ? -11.344 -1.478 -8.992 1 98.75 266 ARG A C 1
ATOM 1941 O O . ARG A 1 266 ? -12.562 -1.311 -8.984 1 98.75 266 ARG A O 1
ATOM 1948 N N . MET A 1 267 ? -10.781 -2.65 -8.656 1 98.81 267 MET A N 1
ATOM 1949 C CA . MET A 1 267 ? -11.602 -3.768 -8.203 1 98.81 267 MET A CA 1
ATOM 1950 C C . MET A 1 267 ? -12.328 -3.42 -6.914 1 98.81 267 MET A C 1
ATOM 1952 O O . MET A 1 267 ? -13.523 -3.684 -6.777 1 98.81 267 MET A O 1
ATOM 1956 N N . ARG A 1 268 ? -11.602 -2.836 -5.996 1 98.69 268 ARG A N 1
ATOM 1957 C CA . ARG A 1 268 ? -12.203 -2.477 -4.711 1 98.69 268 ARG A CA 1
ATOM 1958 C C . ARG A 1 268 ? -13.336 -1.477 -4.898 1 98.69 268 ARG A C 1
ATOM 1960 O O . ARG A 1 268 ? -14.398 -1.613 -4.285 1 98.69 268 ARG A O 1
ATOM 1967 N N . SER A 1 269 ? -13.125 -0.494 -5.77 1 97.94 269 SER A N 1
ATOM 1968 C CA . SER A 1 269 ? -14.141 0.517 -6.039 1 97.94 269 SER A CA 1
ATOM 1969 C C . SER A 1 269 ? -15.359 -0.095 -6.715 1 97.94 269 SER A C 1
ATOM 1971 O O . SER A 1 269 ? -16.469 0.425 -6.59 1 97.94 269 SER A O 1
ATOM 1973 N N . ALA A 1 270 ? -15.141 -1.183 -7.414 1 98.38 270 ALA A N 1
ATOM 1974 C CA . ALA A 1 270 ? -16.219 -1.837 -8.148 1 98.38 270 ALA A CA 1
ATOM 1975 C C . ALA A 1 270 ? -16.969 -2.834 -7.258 1 98.38 270 ALA A C 1
ATOM 1977 O O . ALA A 1 270 ? -17.891 -3.512 -7.711 1 98.38 270 ALA A O 1
ATOM 1978 N N . GLY A 1 271 ? -16.516 -2.984 -6.035 1 98.25 271 GLY A N 1
ATOM 1979 C CA . GLY A 1 271 ? -17.297 -3.775 -5.098 1 98.25 271 GLY A CA 1
ATOM 1980 C C . GLY A 1 271 ? -16.578 -5.031 -4.637 1 98.25 271 GLY A C 1
ATOM 1981 O O . GLY A 1 271 ? -17.188 -5.891 -3.992 1 98.25 271 GLY A O 1
ATOM 1982 N N . ALA A 1 272 ? -15.312 -5.211 -4.969 1 98.75 272 ALA A N 1
ATOM 1983 C CA . ALA A 1 272 ? -14.57 -6.352 -4.438 1 98.75 272 ALA A CA 1
ATOM 1984 C C . ALA A 1 272 ? -14.547 -6.324 -2.912 1 98.75 272 ALA A C 1
ATOM 1986 O O . ALA A 1 272 ? -14.383 -5.262 -2.307 1 98.75 272 ALA A O 1
ATOM 1987 N N . LEU A 1 273 ? -14.734 -7.465 -2.316 1 98.69 273 LEU A N 1
ATOM 1988 C CA . LEU A 1 273 ? -14.562 -7.566 -0.871 1 98.69 273 LEU A CA 1
ATOM 1989 C C . LEU A 1 273 ? -13.117 -7.305 -0.474 1 98.69 273 LEU A C 1
ATOM 1991 O O . LEU A 1 273 ? -12.844 -6.801 0.619 1 98.69 273 LEU A O 1
ATOM 1995 N N . GLY A 1 274 ? -12.172 -7.629 -1.293 1 98.75 274 GLY A N 1
ATOM 1996 C CA . GLY A 1 274 ? -10.742 -7.398 -1.202 1 98.75 274 GLY A CA 1
ATOM 1997 C C . GLY A 1 274 ? -10.008 -7.68 -2.5 1 98.75 274 GLY A C 1
ATOM 1998 O O . GLY A 1 274 ? -10.539 -8.359 -3.381 1 98.75 274 GLY A O 1
ATOM 1999 N N . ALA A 1 275 ? -8.844 -7.152 -2.65 1 98.88 275 ALA A N 1
ATOM 2000 C CA . ALA A 1 275 ? -8.039 -7.359 -3.85 1 98.88 275 ALA A CA 1
ATOM 2001 C C . ALA A 1 275 ? -6.551 -7.211 -3.539 1 98.88 275 ALA A C 1
ATOM 2003 O O . ALA A 1 275 ? -6.164 -6.387 -2.707 1 98.88 275 ALA A O 1
ATOM 2004 N N . LYS A 1 276 ? -5.754 -7.887 -4.219 1 98.81 276 LYS A N 1
ATOM 2005 C CA . LYS A 1 276 ? -4.305 -7.848 -4.027 1 98.81 276 LYS A CA 1
ATOM 2006 C C . LYS A 1 276 ? -3.578 -8.523 -5.184 1 98.81 276 LYS A C 1
ATOM 2008 O O . LYS A 1 276 ? -4.195 -9.219 -5.992 1 98.81 276 LYS A O 1
ATOM 2013 N N . LEU A 1 277 ? -2.35 -8.289 -5.195 1 98.62 277 LEU A N 1
ATOM 2014 C CA . LEU A 1 277 ? -1.555 -8.992 -6.195 1 98.62 277 LEU A CA 1
ATOM 2015 C C . LEU A 1 277 ? -1.43 -10.477 -5.844 1 98.62 277 LEU A C 1
ATOM 2017 O O . LEU A 1 277 ? -1.63 -10.859 -4.691 1 98.62 277 LEU A O 1
ATOM 2021 N N . THR A 1 278 ? -1.194 -11.312 -6.75 1 97.75 278 THR A N 1
ATOM 2022 C CA . THR A 1 278 ? -0.8 -12.711 -6.602 1 97.75 278 THR A CA 1
ATOM 2023 C C . THR A 1 278 ? 0.488 -12.992 -7.367 1 97.75 278 THR A C 1
ATOM 2025 O O . THR A 1 278 ? 0.654 -12.539 -8.5 1 97.75 278 THR A O 1
ATOM 2028 N N . GLY A 1 279 ? 1.373 -13.734 -6.676 1 94.56 279 GLY A N 1
ATOM 2029 C CA . GLY A 1 279 ? 2.676 -13.977 -7.277 1 94.56 279 GLY A CA 1
ATOM 2030 C C . GLY A 1 279 ? 3.746 -13.023 -6.789 1 94.56 279 GLY A C 1
ATOM 2031 O O . GLY A 1 279 ? 3.705 -12.57 -5.641 1 94.56 279 GLY A O 1
ATOM 2032 N N . ALA A 1 280 ? 4.684 -12.742 -7.637 1 93.06 280 ALA A N 1
ATOM 2033 C CA . ALA A 1 280 ? 5.887 -12.039 -7.207 1 93.06 280 ALA A CA 1
ATOM 2034 C C . ALA A 1 280 ? 5.637 -10.539 -7.094 1 93.06 280 ALA A C 1
ATOM 2036 O O . ALA A 1 280 ? 6.23 -9.867 -6.246 1 93.06 280 ALA A O 1
ATOM 2037 N N . GLY A 1 281 ? 4.828 -9.953 -7.961 1 96.38 281 GLY A N 1
ATOM 2038 C CA . GLY A 1 281 ? 4.629 -8.508 -7.988 1 96.38 281 GLY A CA 1
ATOM 2039 C C . GLY A 1 281 ? 5.418 -7.82 -9.086 1 96.38 281 GLY A C 1
ATOM 2040 O O . GLY A 1 281 ? 5.984 -8.477 -9.961 1 96.38 281 GLY A O 1
ATOM 2041 N N . TRP A 1 282 ? 5.375 -6.367 -9.102 1 96.88 282 TRP A N 1
ATOM 2042 C CA . TRP A 1 282 ? 5.977 -5.516 -10.125 1 96.88 282 TRP A CA 1
ATOM 2043 C C . TRP A 1 282 ? 5.332 -5.754 -11.484 1 96.88 282 TRP A C 1
ATOM 2045 O O . TRP A 1 282 ? 5.91 -5.418 -12.523 1 96.88 282 TRP A O 1
ATOM 2055 N N . GLY A 1 283 ? 4.195 -6.242 -11.484 1 95.56 283 GLY A N 1
ATOM 2056 C CA . GLY A 1 283 ? 3.412 -6.676 -12.625 1 95.56 283 GLY A CA 1
ATOM 2057 C C . GLY A 1 283 ? 2.648 -7.961 -12.383 1 95.56 283 GLY A C 1
ATOM 2058 O O . GLY A 1 283 ? 2.186 -8.211 -11.266 1 95.56 283 GLY A O 1
ATOM 2059 N N . GLY A 1 284 ? 2.346 -8.719 -13.43 1 94.69 284 GLY A N 1
ATOM 2060 C CA . GLY A 1 284 ? 1.608 -9.961 -13.25 1 94.69 284 GLY A CA 1
ATOM 2061 C C . GLY A 1 284 ? 0.142 -9.742 -12.93 1 94.69 284 GLY A C 1
ATOM 2062 O O . GLY A 1 284 ? -0.488 -8.828 -13.477 1 94.69 284 GLY A O 1
ATOM 2063 N N . CYS A 1 285 ? -0.376 -10.586 -12.031 1 97.25 285 CYS A N 1
ATOM 2064 C CA . CYS A 1 285 ? -1.828 -10.617 -11.898 1 97.25 285 CYS A CA 1
ATOM 2065 C C . CYS A 1 285 ? -2.264 -10.062 -10.547 1 97.25 285 CYS A C 1
ATOM 2067 O O . CYS A 1 285 ? -1.507 -10.117 -9.578 1 97.25 285 CYS A O 1
ATOM 2069 N N . VAL A 1 286 ? -3.461 -9.539 -10.57 1 98.44 286 VAL A N 1
ATOM 2070 C CA . VAL A 1 286 ? -4.207 -9.117 -9.391 1 98.44 286 VAL A CA 1
ATOM 2071 C C . VAL A 1 286 ? -5.477 -9.953 -9.258 1 98.44 286 VAL A C 1
ATOM 2073 O O . VAL A 1 286 ? -6.117 -10.289 -10.258 1 98.44 286 VAL A O 1
ATOM 2076 N N . ILE A 1 287 ? -5.77 -10.328 -8.016 1 98.69 287 ILE A N 1
ATOM 2077 C CA . ILE A 1 287 ? -7.008 -11.062 -7.777 1 98.69 287 ILE A CA 1
ATOM 2078 C C . ILE A 1 287 ? -7.941 -10.234 -6.906 1 98.69 287 ILE A C 1
ATOM 2080 O O . ILE A 1 287 ? -7.488 -9.516 -6.012 1 98.69 287 ILE A O 1
ATOM 2084 N N . GLY A 1 288 ? -9.203 -10.266 -7.195 1 98.75 288 GLY A N 1
ATOM 2085 C CA . GLY A 1 288 ? -10.266 -9.68 -6.391 1 98.75 288 GLY A CA 1
ATOM 2086 C C . GLY A 1 288 ? -11.344 -10.672 -6.008 1 98.75 288 GLY A C 1
ATOM 2087 O O . GLY A 1 288 ? -11.742 -11.508 -6.82 1 98.75 288 GLY A O 1
ATOM 2088 N N . LEU A 1 289 ? -11.703 -10.672 -4.777 1 98.75 289 LEU A N 1
ATOM 2089 C CA . LEU A 1 289 ? -12.805 -11.484 -4.285 1 98.75 289 LEU A CA 1
ATOM 2090 C C . LEU A 1 289 ? -14.133 -10.75 -4.414 1 98.75 289 LEU A C 1
ATOM 2092 O O . LEU A 1 289 ? -14.305 -9.672 -3.84 1 98.75 289 LEU A O 1
ATOM 2096 N N . PHE A 1 290 ? -15.055 -11.297 -5.184 1 98.62 290 PHE A N 1
ATOM 2097 C CA . PHE A 1 290 ? -16.344 -10.672 -5.418 1 98.62 290 PHE A CA 1
ATOM 2098 C C . PHE A 1 290 ? -17.484 -11.609 -5.027 1 98.62 290 PHE A C 1
ATOM 2100 O O . PHE A 1 290 ? -17.359 -12.828 -5.168 1 98.62 290 PHE A O 1
ATOM 2107 N N . LYS A 1 291 ? -18.531 -11 -4.543 1 97.88 291 LYS A N 1
ATOM 2108 C CA . LYS A 1 291 ? -19.781 -11.742 -4.602 1 97.88 291 LYS A CA 1
ATOM 2109 C C . LYS A 1 291 ? -20.172 -12.062 -6.043 1 97.88 291 LYS A C 1
ATOM 2111 O O . LYS A 1 291 ? -19.984 -11.227 -6.934 1 97.88 291 LYS A O 1
ATOM 2116 N N . GLU A 1 292 ? -20.672 -13.227 -6.32 1 96.44 292 GLU A N 1
ATOM 2117 C CA . GLU A 1 292 ? -20.969 -13.695 -7.672 1 96.44 292 GLU A CA 1
ATOM 2118 C C . GLU A 1 292 ? -21.859 -12.703 -8.414 1 96.44 292 GLU A C 1
ATOM 2120 O O . GLU A 1 292 ? -21.688 -12.477 -9.617 1 96.44 292 GLU A O 1
ATOM 2125 N N . GLY A 1 293 ? -22.734 -12.078 -7.816 1 94.81 293 GLY A N 1
ATOM 2126 C CA . GLY A 1 293 ? -23.641 -11.125 -8.445 1 94.81 293 GLY A CA 1
ATOM 2127 C C . GLY A 1 293 ? -22.984 -9.789 -8.75 1 94.81 293 GLY A C 1
ATOM 2128 O O . GLY A 1 293 ? -23.547 -8.977 -9.492 1 94.81 293 GLY A O 1
ATOM 2129 N N . GLU A 1 294 ? -21.781 -9.586 -8.383 1 96.12 294 GLU A N 1
ATOM 2130 C CA . GLU A 1 294 ? -21.141 -8.281 -8.508 1 96.12 294 GLU A CA 1
ATOM 2131 C C . GLU A 1 294 ? -19.891 -8.375 -9.375 1 96.12 294 GLU A C 1
ATOM 2133 O O . GLU A 1 294 ? -19.25 -7.352 -9.664 1 96.12 294 GLU A O 1
ATOM 2138 N N . VAL A 1 295 ? -19.547 -9.516 -9.82 1 97 295 VAL A N 1
ATOM 2139 C CA . VAL A 1 295 ? -18.25 -9.734 -10.453 1 97 295 VAL A CA 1
ATOM 2140 C C . VAL A 1 295 ? -18.219 -9.062 -11.82 1 97 295 VAL A C 1
ATOM 2142 O O . VAL A 1 295 ? -17.156 -8.633 -12.289 1 97 295 VAL A O 1
ATOM 2145 N N . GLU A 1 296 ? -19.312 -8.93 -12.484 1 97.56 296 GLU A N 1
ATOM 2146 C CA . GLU A 1 296 ? -19.359 -8.281 -13.789 1 97.56 296 GLU A CA 1
ATOM 2147 C C . GLU A 1 296 ? -18.922 -6.824 -13.703 1 97.56 296 GLU A C 1
ATOM 2149 O O . GLU A 1 296 ? -18.234 -6.32 -14.594 1 97.56 296 GLU A O 1
ATOM 2154 N N . ARG A 1 297 ? -19.359 -6.184 -12.672 1 97.69 297 ARG A N 1
ATOM 2155 C CA . ARG A 1 297 ? -18.906 -4.812 -12.438 1 97.69 297 ARG A CA 1
ATOM 2156 C C . ARG A 1 297 ? -17.391 -4.75 -12.281 1 97.69 297 ARG A C 1
ATOM 2158 O O . ARG A 1 297 ? -16.75 -3.797 -12.727 1 97.69 297 ARG A O 1
ATOM 2165 N N . GLY A 1 298 ? -16.875 -5.723 -11.555 1 98.25 298 GLY A N 1
ATOM 2166 C CA . GLY A 1 298 ? -15.43 -5.816 -11.414 1 98.25 298 GLY A CA 1
ATOM 2167 C C . GLY A 1 298 ? -14.711 -5.98 -12.742 1 98.25 298 GLY A C 1
ATOM 2168 O O . GLY A 1 298 ? -13.719 -5.301 -13 1 98.25 298 GLY A O 1
ATOM 2169 N N . LEU A 1 299 ? -15.258 -6.859 -13.555 1 98.06 299 LEU A N 1
ATOM 2170 C CA . LEU A 1 299 ? -14.664 -7.098 -14.867 1 98.06 299 LEU A CA 1
ATOM 2171 C C . LEU A 1 299 ? -14.633 -5.816 -15.695 1 98.06 299 LEU A C 1
ATOM 2173 O O . LEU A 1 299 ? -13.609 -5.484 -16.297 1 98.06 299 LEU A O 1
ATOM 2177 N N . GLU A 1 300 ? -15.641 -5.125 -15.688 1 98.25 300 GLU A N 1
ATOM 2178 C CA . GLU A 1 300 ? -15.75 -3.875 -16.438 1 98.25 300 GLU A CA 1
ATOM 2179 C C . GLU A 1 300 ? -14.758 -2.838 -15.93 1 98.25 300 GLU A C 1
ATOM 2181 O O . GLU A 1 300 ? -14.203 -2.061 -16.703 1 98.25 300 GLU A O 1
ATOM 2186 N N . SER A 1 301 ? -14.508 -2.873 -14.672 1 98.06 301 SER A N 1
ATOM 2187 C CA . SER A 1 301 ? -13.688 -1.852 -14.031 1 98.06 301 SER A CA 1
ATOM 2188 C C . SER A 1 301 ? -12.211 -2.023 -14.398 1 98.06 301 SER A C 1
ATOM 2190 O O . SER A 1 301 ? -11.422 -1.088 -14.266 1 98.06 301 SER A O 1
ATOM 2192 N N . VAL A 1 302 ? -11.844 -3.225 -14.836 1 98.31 302 VAL A N 1
ATOM 2193 C CA . VAL A 1 302 ? -10.414 -3.473 -14.984 1 98.31 302 VAL A CA 1
ATOM 2194 C C . VAL A 1 302 ? -10.086 -3.717 -16.453 1 98.31 302 VAL A C 1
ATOM 2196 O O . VAL A 1 302 ? -8.914 -3.816 -16.828 1 98.31 302 VAL A O 1
ATOM 2199 N N . VAL A 1 303 ? -11 -3.799 -17.312 1 96.75 303 VAL A N 1
ATOM 2200 C CA . VAL A 1 303 ? -10.828 -4.215 -18.703 1 96.75 303 VAL A CA 1
ATOM 2201 C C . VAL A 1 303 ? -9.836 -3.287 -19.406 1 96.75 303 VAL A C 1
ATOM 2203 O O . VAL A 1 303 ? -8.969 -3.742 -20.156 1 96.75 303 VAL A O 1
ATOM 2206 N N . GLU A 1 304 ? -9.898 -2 -19.156 1 96.44 304 GLU A N 1
ATOM 2207 C CA . GLU A 1 304 ? -9.062 -1.031 -19.859 1 96.44 304 GLU A CA 1
ATOM 2208 C C . GLU A 1 304 ? -7.656 -0.976 -19.25 1 96.44 304 GLU A C 1
ATOM 2210 O O . GLU A 1 304 ? -6.73 -0.453 -19.875 1 96.44 304 GLU A O 1
ATOM 2215 N N . SER A 1 305 ? -7.523 -1.469 -18.062 1 97.31 305 SER A N 1
ATOM 2216 C CA . SER A 1 305 ? -6.246 -1.343 -17.375 1 97.31 305 SER A CA 1
ATOM 2217 C C . SER A 1 305 ? -5.527 -2.686 -17.281 1 97.31 305 SER A C 1
ATOM 2219 O O . SER A 1 305 ? -4.539 -2.818 -16.562 1 97.31 305 SER A O 1
ATOM 2221 N N . SER A 1 306 ? -6.066 -3.707 -17.922 1 97 306 SER A N 1
ATOM 2222 C CA . SER A 1 306 ? -5.461 -5.035 -17.875 1 97 306 SER A CA 1
ATOM 2223 C C . SER A 1 306 ? -5.301 -5.625 -19.266 1 97 306 SER A C 1
ATOM 2225 O O . SER A 1 306 ? -6.039 -5.27 -20.188 1 97 306 SER A O 1
ATOM 2227 N N . SER A 1 307 ? -4.297 -6.461 -19.484 1 95.25 307 SER A N 1
ATOM 2228 C CA . SER A 1 307 ? -4.109 -7.168 -20.75 1 95.25 307 SER A CA 1
ATOM 2229 C C . SER A 1 307 ? -5.172 -8.25 -20.938 1 95.25 307 SER A C 1
ATOM 2231 O O . SER A 1 307 ? -5.559 -8.555 -22.062 1 95.25 307 SER A O 1
ATOM 2233 N N . GLN A 1 308 ? -5.57 -8.82 -19.859 1 94.69 308 GLN A N 1
ATOM 2234 C CA . GLN A 1 308 ? -6.656 -9.797 -19.828 1 94.69 308 GLN A CA 1
ATOM 2235 C C . GLN A 1 308 ? -7.27 -9.883 -18.438 1 94.69 308 GLN A C 1
ATOM 2237 O O . GLN A 1 308 ? -6.59 -9.633 -17.438 1 94.69 308 GLN A O 1
ATOM 2242 N N . ALA A 1 309 ? -8.523 -10.203 -18.375 1 96.5 309 ALA A N 1
ATOM 2243 C CA . ALA A 1 309 ? -9.258 -10.383 -17.125 1 96.5 309 ALA A CA 1
ATOM 2244 C C . ALA A 1 309 ? -10.32 -11.461 -17.25 1 96.5 309 ALA A C 1
ATOM 2246 O O . ALA A 1 309 ? -10.969 -11.578 -18.297 1 96.5 309 ALA A O 1
ATOM 2247 N N . PHE A 1 310 ? -10.461 -12.266 -16.234 1 95.44 310 PHE A N 1
ATOM 2248 C CA . PHE A 1 310 ? -11.445 -13.336 -16.266 1 95.44 310 PHE A CA 1
ATOM 2249 C C . PHE A 1 310 ? -11.867 -13.734 -14.859 1 95.44 310 PHE A C 1
ATOM 2251 O O . PHE A 1 310 ? -11.133 -13.484 -13.898 1 95.44 310 PHE A O 1
ATOM 2258 N N . THR A 1 311 ? -13.039 -14.273 -14.797 1 95.81 311 THR A N 1
ATOM 2259 C CA . THR A 1 311 ? -13.508 -14.844 -13.539 1 95.81 311 THR A CA 1
ATOM 2260 C C . THR A 1 311 ? -12.961 -16.25 -13.344 1 95.81 311 THR A C 1
ATOM 2262 O O . THR A 1 311 ? -12.82 -17 -14.305 1 95.81 311 THR A O 1
ATOM 2265 N N . ALA A 1 312 ? -12.578 -16.547 -12.102 1 94.06 312 ALA A N 1
ATOM 2266 C CA . ALA A 1 312 ? -12.07 -17.891 -11.805 1 94.06 312 ALA A CA 1
ATOM 2267 C C . ALA A 1 312 ? -12.609 -18.391 -10.469 1 94.06 312 ALA A C 1
ATOM 2269 O O . ALA A 1 312 ? -12.391 -17.781 -9.43 1 94.06 312 ALA A O 1
ATOM 2270 N N . SER A 1 313 ? -13.273 -19.484 -10.516 1 92 313 SER A N 1
ATOM 2271 C CA . SER A 1 313 ? -13.688 -20.141 -9.281 1 92 313 SER A CA 1
ATOM 2272 C C . SER A 1 313 ? -12.539 -20.953 -8.68 1 92 313 SER A C 1
ATOM 2274 O O . SER A 1 313 ? -11.609 -21.344 -9.383 1 92 313 SER A O 1
ATOM 2276 N N . ILE A 1 314 ? -12.617 -21.141 -7.438 1 91.12 314 ILE A N 1
ATOM 2277 C CA . ILE A 1 314 ? -11.688 -22.078 -6.812 1 91.12 314 ILE A CA 1
ATOM 2278 C C . ILE A 1 314 ? -11.961 -23.484 -7.32 1 91.12 314 ILE A C 1
ATOM 2280 O O . ILE A 1 314 ? -13.102 -23.969 -7.258 1 91.12 314 ILE A O 1
ATOM 2284 N N . ALA A 1 315 ? -10.922 -24.062 -7.875 1 88.44 315 ALA A N 1
ATOM 2285 C CA . ALA A 1 315 ? -11.062 -25.406 -8.438 1 88.44 315 ALA A CA 1
ATOM 2286 C C . ALA A 1 315 ? -10.82 -26.484 -7.371 1 88.44 315 ALA A C 1
ATOM 2288 O O . ALA A 1 315 ? -9.773 -26.5 -6.73 1 88.44 315 ALA A O 1
ATOM 2289 N N . GLU A 1 316 ? -11.75 -27.375 -7.293 1 89.31 316 GLU A N 1
ATOM 2290 C CA . GLU A 1 316 ? -11.602 -28.469 -6.332 1 89.31 316 GLU A CA 1
ATOM 2291 C C . GLU A 1 316 ? -10.719 -29.578 -6.895 1 89.31 316 GLU A C 1
ATOM 2293 O O . GLU A 1 316 ? -9.953 -30.203 -6.156 1 89.31 316 GLU A O 1
ATOM 2298 N N . GLU A 1 317 ? -10.812 -29.75 -8.227 1 94.44 317 GLU A N 1
ATOM 2299 C CA . GLU A 1 317 ? -10.094 -30.859 -8.844 1 94.44 317 GLU A CA 1
ATOM 2300 C C . GLU A 1 317 ? -8.727 -30.422 -9.359 1 94.44 317 GLU A C 1
ATOM 2302 O O . GLU A 1 317 ? -8.594 -29.328 -9.922 1 94.44 317 GLU A O 1
ATOM 2307 N N . GLY A 1 318 ? -7.727 -31.266 -9.125 1 97.44 318 GLY A N 1
ATOM 2308 C CA . GLY A 1 318 ? -6.398 -31.062 -9.68 1 97.44 318 GLY A CA 1
ATOM 2309 C C . GLY A 1 318 ? -6.25 -31.625 -11.086 1 97.44 318 GLY A C 1
ATOM 2310 O O . GLY A 1 318 ? -7.145 -31.469 -11.922 1 97.44 318 GLY A O 1
ATOM 2311 N N . ALA A 1 319 ? -5.195 -32.25 -11.359 1 98.19 319 ALA A N 1
ATOM 2312 C CA . ALA A 1 319 ? -4.918 -32.844 -12.664 1 98.19 319 ALA A CA 1
ATOM 2313 C C . ALA A 1 319 ? -5.941 -33.938 -13.008 1 98.19 319 ALA A C 1
ATOM 2315 O O . ALA A 1 319 ? -6.359 -34.688 -12.133 1 98.19 319 ALA A O 1
ATOM 2316 N N . ARG A 1 320 ? -6.32 -33.938 -14.188 1 97.69 320 ARG A N 1
ATOM 2317 C CA . ARG A 1 320 ? -7.262 -34.969 -14.609 1 97.69 320 ARG A CA 1
ATOM 2318 C C . ARG A 1 320 ? -7.066 -35.312 -16.078 1 97.69 320 ARG A C 1
ATOM 2320 O O . ARG A 1 320 ? -6.57 -34.5 -16.859 1 97.69 320 ARG A O 1
ATOM 2327 N N . LEU A 1 321 ? -7.43 -36.531 -16.438 1 97.62 321 LEU A N 1
ATOM 2328 C CA . LEU A 1 321 ? -7.469 -36.938 -17.844 1 97.62 321 LEU A CA 1
ATOM 2329 C C . LEU A 1 321 ? -8.648 -36.281 -18.562 1 97.62 321 LEU A C 1
ATOM 2331 O O . LEU A 1 321 ? -9.695 -36.062 -17.953 1 97.62 321 LEU A O 1
ATOM 2335 N N . GLU A 1 322 ? -8.359 -35.875 -19.703 1 96.31 322 GLU A N 1
ATOM 2336 C CA . GLU A 1 322 ? -9.398 -35.281 -20.547 1 96.31 322 GLU A CA 1
ATOM 2337 C C . GLU A 1 322 ? -9.766 -36.188 -21.703 1 96.31 322 GLU A C 1
ATOM 2339 O O . GLU A 1 322 ? -8.914 -36.938 -22.203 1 96.31 322 GLU A O 1
ATOM 2344 N N . GLU A 1 323 ? -11.039 -36.219 -22.031 1 86.38 323 GLU A N 1
ATOM 2345 C CA . GLU A 1 323 ? -11.469 -36.969 -23.203 1 86.38 323 GLU A CA 1
ATOM 2346 C C . GLU A 1 323 ? -11.156 -36.219 -24.484 1 86.38 323 GLU A C 1
ATOM 2348 O O . GLU A 1 323 ? -11.125 -35 -24.5 1 86.38 323 GLU A O 1
ATOM 2353 N N . PHE A 1 324 ? -10.695 -37.156 -25.531 1 71.25 324 PHE A N 1
ATOM 2354 C CA . PHE A 1 324 ? -10.484 -36.625 -26.875 1 71.25 324 PHE A CA 1
ATOM 2355 C C . PHE A 1 324 ? -11.805 -36.156 -27.484 1 71.25 324 PHE A C 1
ATOM 2357 O O . PHE A 1 324 ? -12.844 -36.781 -27.281 1 71.25 324 PHE A O 1
ATOM 2364 N N . MET B 1 1 ? -1.118 51.656 19.562 1 73.69 1 MET B N 1
ATOM 2365 C CA . MET B 1 1 ? -1.713 50.656 18.688 1 73.69 1 MET B CA 1
ATOM 2366 C C . MET B 1 1 ? -1.474 51 17.219 1 73.69 1 MET B C 1
ATOM 2368 O O . MET B 1 1 ? -1.631 52.156 16.828 1 73.69 1 MET B O 1
ATOM 2372 N N . ARG B 1 2 ? -0.744 50.062 16.469 1 86 2 ARG B N 1
ATOM 2373 C CA . ARG B 1 2 ? -0.551 50.25 15.039 1 86 2 ARG B CA 1
ATOM 2374 C C . ARG B 1 2 ? -1.86 50.062 14.281 1 86 2 ARG B C 1
ATOM 2376 O O . ARG B 1 2 ? -2.809 49.5 14.805 1 86 2 ARG B O 1
ATOM 2383 N N . ARG B 1 3 ? -1.936 50.594 13.172 1 89.94 3 ARG B N 1
ATOM 2384 C CA . ARG B 1 3 ? -3.131 50.469 12.352 1 89.94 3 ARG B CA 1
ATOM 2385 C C . ARG B 1 3 ? -3.246 49.094 11.742 1 89.94 3 ARG B C 1
ATOM 2387 O O . ARG B 1 3 ? -4.348 48.625 11.445 1 89.94 3 ARG B O 1
ATOM 2394 N N . ALA B 1 4 ? -2.078 48.469 11.57 1 96 4 ALA B N 1
ATOM 2395 C CA . ALA B 1 4 ? -2.094 47.156 10.953 1 96 4 ALA B CA 1
ATOM 2396 C C . ALA B 1 4 ? -0.84 46.375 11.32 1 96 4 ALA B C 1
ATOM 2398 O O . ALA B 1 4 ? 0.179 46.938 11.695 1 96 4 ALA B O 1
ATOM 2399 N N . ALA B 1 5 ? -0.907 45.094 11.289 1 97.75 5 ALA B N 1
ATOM 2400 C CA . ALA B 1 5 ? 0.226 44.188 11.43 1 97.75 5 ALA B CA 1
ATOM 2401 C C . ALA B 1 5 ? 0.025 42.938 10.602 1 97.75 5 ALA B C 1
ATOM 2403 O O . ALA B 1 5 ? -1.109 42.562 10.289 1 97.75 5 ALA B O 1
ATOM 2404 N N . ARG B 1 6 ? 1.115 42.344 10.195 1 98 6 ARG B N 1
ATOM 2405 C CA . ARG B 1 6 ? 1.094 41.125 9.375 1 98 6 ARG B CA 1
ATOM 2406 C C . ARG B 1 6 ? 2.02 40.062 9.945 1 98 6 ARG B C 1
ATOM 2408 O O . ARG B 1 6 ? 3.129 40.375 10.391 1 98 6 ARG B O 1
ATOM 2415 N N . ALA B 1 7 ? 1.562 38.906 9.953 1 98.31 7 ALA B N 1
ATOM 2416 C CA . ALA B 1 7 ? 2.355 37.781 10.383 1 98.31 7 ALA B CA 1
ATOM 2417 C C . ALA B 1 7 ? 2.086 36.562 9.5 1 98.31 7 ALA B C 1
ATOM 2419 O O . ALA B 1 7 ? 1.099 36.531 8.758 1 98.31 7 ALA B O 1
ATOM 2420 N N . SER B 1 8 ? 3.043 35.656 9.492 1 98.12 8 SER B N 1
ATOM 2421 C CA . SER B 1 8 ? 2.877 34.406 8.734 1 98.12 8 SER B CA 1
ATOM 2422 C C . SER B 1 8 ? 3.322 33.188 9.547 1 98.12 8 SER B C 1
ATOM 2424 O O . SER B 1 8 ? 4.055 33.344 10.523 1 98.12 8 SER B O 1
ATOM 2426 N N . ALA B 1 9 ? 2.785 32.094 9.227 1 98 9 ALA B N 1
ATOM 2427 C CA . ALA B 1 9 ? 3.143 30.812 9.805 1 98 9 ALA B CA 1
ATOM 2428 C C . ALA B 1 9 ? 3.256 29.734 8.734 1 98 9 ALA B C 1
ATOM 2430 O O . ALA B 1 9 ? 2.584 29.812 7.699 1 98 9 ALA B O 1
ATOM 2431 N N . PRO B 1 10 ? 4.121 28.781 8.93 1 97.62 10 PRO B N 1
ATOM 2432 C CA . PRO B 1 10 ? 4.328 27.734 7.922 1 97.62 10 PRO B CA 1
ATOM 2433 C C . PRO B 1 10 ? 3.266 26.641 7.98 1 97.62 10 PRO B C 1
ATOM 2435 O O . PRO B 1 10 ? 2.648 26.422 9.023 1 97.62 10 PRO B O 1
ATOM 2438 N N . GLY B 1 11 ? 3.062 26.016 6.797 1 96.56 11 GLY B N 1
ATOM 2439 C CA . GLY B 1 11 ? 2.371 24.734 6.812 1 96.56 11 GLY B CA 1
ATOM 2440 C C . GLY B 1 11 ? 3.232 23.594 7.328 1 96.56 11 GLY B C 1
ATOM 2441 O O . GLY B 1 11 ? 4.359 23.812 7.777 1 96.56 11 GLY B O 1
ATOM 2442 N N . LYS B 1 12 ? 2.645 22.406 7.316 1 96.88 12 LYS B N 1
ATOM 2443 C CA . LYS B 1 12 ? 3.393 21.266 7.824 1 96.88 12 LYS B CA 1
ATOM 2444 C C . LYS B 1 12 ? 3.057 20 7.039 1 96.88 12 LYS B C 1
ATOM 2446 O O . LYS B 1 12 ? 2.01 19.922 6.395 1 96.88 12 LYS B O 1
ATOM 2451 N N . VAL B 1 13 ? 3.965 19.031 7.133 1 97.69 13 VAL B N 1
ATOM 2452 C CA . VAL B 1 13 ? 3.742 17.688 6.633 1 97.69 13 VAL B CA 1
ATOM 2453 C C . VAL B 1 13 ? 4.074 16.672 7.723 1 97.69 13 VAL B C 1
ATOM 2455 O O . VAL B 1 13 ? 4.809 16.969 8.664 1 97.69 13 VAL B O 1
ATOM 2458 N N . ILE B 1 14 ? 3.451 15.594 7.641 1 97.56 14 ILE B N 1
ATOM 2459 C CA . ILE B 1 14 ? 3.83 14.445 8.461 1 97.56 14 ILE B CA 1
ATOM 2460 C C . ILE B 1 14 ? 4.762 13.531 7.664 1 97.56 14 ILE B C 1
ATOM 2462 O O . ILE B 1 14 ? 4.348 12.922 6.68 1 97.56 14 ILE B O 1
ATOM 2466 N N . ILE B 1 15 ? 5.957 13.453 8.094 1 98.25 15 ILE B N 1
ATOM 2467 C CA . ILE B 1 15 ? 6.945 12.664 7.371 1 98.25 15 ILE B CA 1
ATOM 2468 C C . ILE B 1 15 ? 6.652 11.18 7.559 1 98.25 15 ILE B C 1
ATOM 2470 O O . ILE B 1 15 ? 6.766 10.391 6.617 1 98.25 15 ILE B O 1
ATOM 2474 N N . VAL B 1 16 ? 6.348 10.805 8.828 1 98.31 16 VAL B N 1
ATOM 2475 C CA . VAL B 1 16 ? 5.91 9.445 9.148 1 98.31 16 VAL B CA 1
ATOM 2476 C C . VAL B 1 16 ? 5.062 9.469 10.414 1 98.31 16 VAL B C 1
ATOM 2478 O O . VAL B 1 16 ? 5.188 10.375 11.242 1 98.31 16 VAL B O 1
ATOM 2481 N N . GLY B 1 17 ? 4.191 8.508 10.484 1 97.56 17 GLY B N 1
ATOM 2482 C CA . GLY B 1 17 ? 3.498 8.289 11.742 1 97.56 17 GLY B CA 1
ATOM 2483 C C . GLY B 1 17 ? 2.051 8.742 11.719 1 97.56 17 GLY B C 1
ATOM 2484 O O . GLY B 1 17 ? 1.391 8.797 12.758 1 97.56 17 GLY B O 1
ATOM 2485 N N . GLU B 1 18 ? 1.438 9.094 10.664 1 95.06 18 GLU B N 1
ATOM 2486 C CA . GLU B 1 18 ? 0.057 9.531 10.5 1 95.06 18 GLU B CA 1
ATOM 2487 C C . GLU B 1 18 ? -0.873 8.797 11.461 1 95.06 18 GLU B C 1
ATOM 2489 O O . GLU B 1 18 ? -0.794 8.984 12.68 1 95.06 18 GLU B O 1
ATOM 2494 N N . HIS B 1 19 ? -1.65 8.008 11.133 1 95.38 19 HIS B N 1
ATOM 2495 C CA . HIS B 1 19 ? -2.686 7.277 11.859 1 95.38 19 HIS B CA 1
ATOM 2496 C C . HIS B 1 19 ? -2.1 6.508 13.039 1 95.38 19 HIS B C 1
ATOM 2498 O O . HIS B 1 19 ? -2.783 6.281 14.039 1 95.38 19 HIS B O 1
ATOM 2504 N N . PHE B 1 20 ? -0.891 6.191 12.969 1 97.19 20 PHE B N 1
ATOM 2505 C CA . PHE B 1 20 ? -0.277 5.332 13.977 1 97.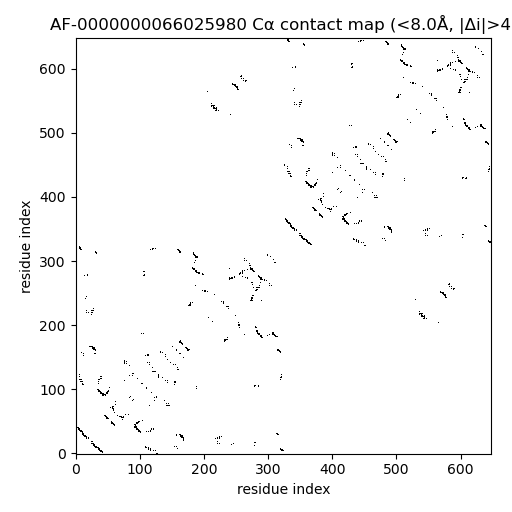19 20 PHE B CA 1
ATOM 2506 C C . PHE B 1 20 ? -0.096 6.078 15.289 1 97.19 20 PHE B C 1
ATOM 2508 O O . PHE B 1 20 ? -0.119 5.477 16.359 1 97.19 20 PHE B O 1
ATOM 2515 N N . VAL B 1 21 ? 0.013 7.371 15.25 1 94.31 21 VAL B N 1
ATOM 2516 C CA . VAL B 1 21 ? 0.205 8.219 16.422 1 94.31 21 VAL B CA 1
ATOM 2517 C C . VAL B 1 21 ? -1.034 8.156 17.312 1 94.31 21 VAL B C 1
ATOM 2519 O O . VAL B 1 21 ? -0.945 8.359 18.516 1 94.31 21 VAL B O 1
ATOM 2522 N N . VAL B 1 22 ? -2.172 7.891 16.734 1 91.06 22 VAL B N 1
ATOM 2523 C CA . VAL B 1 22 ? -3.438 7.852 17.453 1 91.06 22 VAL B CA 1
ATOM 2524 C C . VAL B 1 22 ? -3.369 6.805 18.562 1 91.06 22 VAL B C 1
ATOM 2526 O O . VAL B 1 22 ? -3.955 6.984 19.641 1 91.06 22 VAL B O 1
ATOM 2529 N N . ARG B 1 23 ? -2.586 5.738 18.281 1 92.56 23 ARG B N 1
ATOM 2530 C CA . ARG B 1 23 ? -2.457 4.68 19.266 1 92.56 23 ARG B CA 1
ATOM 2531 C C . ARG B 1 23 ? -1.065 4.684 19.891 1 92.56 23 ARG B C 1
ATOM 2533 O O . ARG B 1 23 ? -0.575 3.639 20.328 1 92.56 23 ARG B O 1
ATOM 2540 N N . GLY B 1 24 ? -0.402 5.812 19.797 1 92.56 24 GLY B N 1
ATOM 2541 C CA . GLY B 1 24 ? 0.772 6 20.641 1 92.56 24 GLY B CA 1
ATOM 2542 C C . GLY B 1 24 ? 2.076 5.844 19.875 1 92.56 24 GLY B C 1
ATOM 2543 O O . GLY B 1 24 ? 3.156 5.957 20.469 1 92.56 24 GLY B O 1
ATOM 2544 N N . SER B 1 25 ? 2.084 5.59 18.625 1 96.06 25 SER B N 1
ATOM 2545 C CA . SER B 1 25 ? 3.318 5.516 17.844 1 96.06 25 SER B CA 1
ATOM 2546 C C . SER B 1 25 ? 3.953 6.891 17.688 1 96.06 25 SER B C 1
ATOM 2548 O O . SER B 1 25 ? 3.279 7.914 17.828 1 96.06 25 SER B O 1
ATOM 2550 N N . LEU B 1 26 ? 5.219 6.887 17.453 1 97 26 LEU B N 1
ATOM 2551 C CA . LEU B 1 26 ? 5.957 8.109 17.172 1 97 26 LEU B CA 1
ATOM 2552 C C . LEU B 1 26 ? 5.582 8.68 15.812 1 97 26 LEU B C 1
ATOM 2554 O O . LEU B 1 26 ? 5.359 7.922 14.867 1 97 26 LEU B O 1
ATOM 2558 N N . ALA B 1 27 ? 5.453 9.961 15.742 1 97.69 27 ALA B N 1
ATOM 2559 C CA . ALA B 1 27 ? 5.277 10.656 14.469 1 97.69 27 ALA B CA 1
ATOM 2560 C C . ALA B 1 27 ? 6.32 11.758 14.305 1 97.69 27 ALA B C 1
ATOM 2562 O O . ALA B 1 27 ? 6.723 12.398 15.281 1 97.69 27 ALA B O 1
ATOM 2563 N N . ILE B 1 28 ? 6.773 11.938 13.148 1 98.25 28 ILE B N 1
ATOM 2564 C CA . ILE B 1 28 ? 7.695 13.016 12.812 1 98.25 28 ILE B CA 1
ATOM 2565 C C . ILE B 1 28 ? 7 14.031 11.914 1 98.25 28 ILE B C 1
ATOM 2567 O O . ILE B 1 28 ? 6.547 13.695 10.82 1 98.25 28 ILE B O 1
ATOM 2571 N N . VAL B 1 29 ? 6.926 15.25 12.352 1 97.75 29 VAL B N 1
ATOM 2572 C CA . VAL B 1 29 ? 6.242 16.328 11.648 1 97.75 29 VAL B CA 1
ATOM 2573 C C . VAL B 1 29 ? 7.242 17.438 11.289 1 97.75 29 VAL B C 1
ATOM 2575 O O . VAL B 1 29 ? 8.141 17.75 12.07 1 97.75 29 VAL B O 1
ATOM 2578 N N . ALA B 1 30 ? 7.086 17.984 10.109 1 97.81 30 ALA B N 1
ATOM 2579 C CA . ALA B 1 30 ? 8.008 19.016 9.656 1 97.81 30 ALA B CA 1
ATOM 2580 C C . ALA B 1 30 ? 7.258 20.234 9.125 1 97.81 30 ALA B C 1
ATOM 2582 O O . ALA B 1 30 ? 6.242 20.094 8.445 1 97.81 30 ALA B O 1
ATOM 2583 N N . ALA B 1 31 ? 7.723 21.406 9.508 1 97.44 31 ALA B N 1
ATOM 2584 C CA . ALA B 1 31 ? 7.246 22.625 8.859 1 97.44 31 ALA B CA 1
ATOM 2585 C C . ALA B 1 31 ? 7.75 22.719 7.422 1 97.44 31 ALA B C 1
ATOM 2587 O O . ALA B 1 31 ? 8.859 22.266 7.117 1 97.44 31 ALA B O 1
ATOM 2588 N N . ILE B 1 32 ? 6.934 23.234 6.605 1 95.69 32 ILE B N 1
ATOM 2589 C CA . ILE B 1 32 ? 7.367 23.375 5.219 1 95.69 32 ILE B CA 1
ATOM 2590 C C . ILE B 1 32 ? 7.391 24.859 4.84 1 95.69 32 ILE B C 1
ATOM 2592 O O . ILE B 1 32 ? 6.719 25.672 5.469 1 95.69 32 ILE B O 1
ATOM 2596 N N . GLY B 1 33 ? 8.133 25.188 3.822 1 90.88 33 GLY B N 1
ATOM 2597 C CA . GLY B 1 33 ? 8.375 26.578 3.424 1 90.88 33 GLY B CA 1
ATOM 2598 C C . GLY B 1 33 ? 7.164 27.234 2.801 1 90.88 33 GLY B C 1
ATOM 2599 O O . GLY B 1 33 ? 7.254 28.359 2.305 1 90.88 33 GLY B O 1
ATOM 2600 N N . ARG B 1 34 ? 6.086 26.641 2.738 1 93.12 34 ARG B N 1
ATOM 2601 C CA . ARG B 1 34 ? 4.828 27.266 2.326 1 93.12 34 ARG B CA 1
ATOM 2602 C C . ARG B 1 34 ? 4.109 27.891 3.516 1 93.12 34 ARG B C 1
ATOM 2604 O O . ARG B 1 34 ? 3.809 27.203 4.496 1 93.12 34 ARG B O 1
ATOM 2611 N N . ARG B 1 35 ? 3.75 29.188 3.309 1 95.31 35 ARG B N 1
ATOM 2612 C CA . ARG B 1 35 ? 3.273 29.891 4.488 1 95.31 35 ARG B CA 1
ATOM 2613 C C . ARG B 1 35 ? 1.879 30.469 4.254 1 95.31 35 ARG B C 1
ATOM 2615 O O . ARG B 1 35 ? 1.469 30.672 3.111 1 95.31 35 ARG B O 1
ATOM 2622 N N . LEU B 1 36 ? 1.194 30.609 5.305 1 96.19 36 LEU B N 1
ATOM 2623 C CA . LEU B 1 36 ? -0.058 31.359 5.371 1 96.19 36 LEU B CA 1
ATOM 2624 C C . LEU B 1 36 ? 0.142 32.688 6.07 1 96.19 36 LEU B C 1
ATOM 2626 O O . LEU B 1 36 ? 0.748 32.75 7.145 1 96.19 36 LEU B O 1
ATOM 2630 N N . ARG B 1 37 ? -0.331 33.75 5.406 1 97.44 37 ARG B N 1
ATOM 2631 C CA . ARG B 1 37 ? -0.156 35.094 5.91 1 97.44 37 ARG B CA 1
ATOM 2632 C C . ARG B 1 37 ? -1.49 35.719 6.344 1 97.44 37 ARG B C 1
ATOM 2634 O O . ARG B 1 37 ? -2.496 35.562 5.645 1 97.44 37 ARG B O 1
ATOM 2641 N N . VAL B 1 38 ? -1.444 36.375 7.441 1 97.75 38 VAL B N 1
ATOM 2642 C CA . VAL B 1 38 ? -2.615 37.094 7.934 1 97.75 38 VAL B CA 1
ATOM 2643 C C . VAL B 1 38 ? -2.256 38.562 8.18 1 97.75 38 VAL B C 1
ATOM 2645 O O . VAL B 1 38 ? -1.262 38.844 8.844 1 97.75 38 VAL B O 1
ATOM 2648 N N . THR B 1 39 ? -3.018 39.406 7.621 1 98 39 THR B N 1
ATOM 2649 C CA . THR B 1 39 ? -2.932 40.844 7.902 1 98 39 THR B CA 1
ATOM 2650 C C . THR B 1 39 ? -4.145 41.312 8.703 1 98 39 THR B C 1
ATOM 2652 O O . THR B 1 39 ? -5.285 41.094 8.289 1 98 39 THR B O 1
ATOM 2655 N N . VAL B 1 40 ? -3.867 41.906 9.805 1 97.5 40 VAL B N 1
ATOM 2656 C CA . VAL B 1 40 ? -4.922 42.5 10.602 1 97.5 40 VAL B CA 1
ATOM 2657 C C . VAL B 1 40 ? -4.871 44.031 10.461 1 97.5 40 VAL B C 1
ATOM 2659 O O . VAL B 1 40 ? -3.805 44.625 10.594 1 97.5 40 VAL B O 1
ATOM 2662 N N . ARG B 1 41 ? -6.008 44.5 10.164 1 96.94 41 ARG B N 1
ATOM 2663 C CA . ARG B 1 41 ? -6.125 45.969 10.023 1 96.94 41 ARG B CA 1
ATOM 2664 C C . ARG B 1 41 ? -7.254 46.5 10.898 1 96.94 41 ARG B C 1
ATOM 2666 O O . ARG B 1 41 ? -8.406 46.094 10.758 1 96.94 41 ARG B O 1
ATOM 2673 N N . SER B 1 42 ? -6.859 47.469 11.766 1 95.69 42 SER B N 1
ATOM 2674 C CA . SER B 1 42 ? -7.883 48.094 12.609 1 95.69 42 SER B CA 1
ATOM 2675 C C . SER B 1 42 ? -8.82 48.969 11.797 1 95.69 42 SER B C 1
ATOM 2677 O O . SER B 1 42 ? -8.422 49.531 10.773 1 95.69 42 SER B O 1
ATOM 2679 N N . GLY B 1 43 ? -10.078 48.938 12.305 1 91.88 43 GLY B N 1
ATOM 2680 C CA . GLY B 1 43 ? -11.062 49.812 11.664 1 91.88 43 GLY B CA 1
ATOM 2681 C C . GLY B 1 43 ? -12.328 49.062 11.273 1 91.88 43 GLY B C 1
ATOM 2682 O O . GLY B 1 43 ? -12.422 47.844 11.43 1 91.88 43 GLY B O 1
ATOM 2683 N N . GLY B 1 44 ? -13.336 49.875 10.797 1 87.88 44 GLY B N 1
ATOM 2684 C CA . GLY B 1 44 ? -14.602 49.281 10.383 1 87.88 44 GLY B CA 1
ATOM 2685 C C . GLY B 1 44 ? -15.547 49.031 11.547 1 87.88 44 GLY B C 1
ATOM 2686 O O . GLY B 1 44 ? -15.492 49.719 12.562 1 87.88 44 GLY B O 1
ATOM 2687 N N . LYS B 1 45 ? -16.562 48.125 11.102 1 86.81 45 LYS B N 1
ATOM 2688 C CA . LYS B 1 45 ? -17.562 47.719 12.086 1 86.81 45 LYS B CA 1
ATOM 2689 C C . LYS B 1 45 ? -17.469 46.219 12.391 1 86.81 45 LYS B C 1
ATOM 2691 O O . LYS B 1 45 ? -17.531 45.406 11.477 1 86.81 45 LYS B O 1
ATOM 2696 N N . GLY B 1 46 ? -17.047 45.969 13.547 1 92.38 46 GLY B N 1
ATOM 2697 C CA . GLY B 1 46 ? -17.016 44.562 13.953 1 92.38 46 GLY B CA 1
ATOM 2698 C C . GLY B 1 46 ? -15.766 43.844 13.484 1 92.38 46 GLY B C 1
ATOM 2699 O O . GLY B 1 46 ? -14.688 44.438 13.398 1 92.38 46 GLY B O 1
ATOM 2700 N N . ILE B 1 47 ? -15.859 42.562 13.242 1 94.69 47 ILE B N 1
ATOM 2701 C CA . ILE B 1 47 ? -14.789 41.688 12.75 1 94.69 47 ILE B CA 1
ATOM 2702 C C . ILE B 1 47 ? -15.102 41.219 11.336 1 94.69 47 ILE B C 1
ATOM 2704 O O . ILE B 1 47 ? -16.188 40.719 11.07 1 94.69 47 ILE B O 1
ATOM 2708 N N . VAL B 1 48 ? -14.172 41.438 10.422 1 95.44 48 VAL B N 1
ATOM 2709 C CA . VAL B 1 48 ? -14.359 41 9.031 1 95.44 48 VAL B CA 1
ATOM 2710 C C . VAL B 1 48 ? -13.219 40.094 8.609 1 95.44 48 VAL B C 1
ATOM 2712 O O . VAL B 1 48 ? -12.039 40.438 8.766 1 95.44 48 VAL B O 1
ATOM 2715 N N . LEU B 1 49 ? -13.547 38.906 8.141 1 95.81 49 LEU B N 1
ATOM 2716 C CA . LEU B 1 49 ? -12.578 37.969 7.578 1 95.81 49 LEU B CA 1
ATOM 2717 C C . LEU B 1 49 ? -12.664 37.969 6.055 1 95.81 49 LEU B C 1
ATOM 2719 O O . LEU B 1 49 ? -13.75 37.812 5.492 1 95.81 49 LEU B O 1
ATOM 2723 N N . GLU B 1 50 ? -11.57 38.188 5.426 1 95.56 50 GLU B N 1
ATOM 2724 C CA . GLU B 1 50 ? -11.469 38.125 3.971 1 95.56 50 GLU B CA 1
ATOM 2725 C C . GLU B 1 50 ? -10.398 37.125 3.531 1 95.56 50 GLU B C 1
ATOM 2727 O O . GLU B 1 50 ? -9.25 37.219 3.99 1 95.56 50 GLU B O 1
ATOM 2732 N N . SER B 1 51 ? -10.703 36.25 2.729 1 92.69 51 SER B N 1
ATOM 2733 C CA . SER B 1 51 ? -9.805 35.219 2.191 1 92.69 51 SER B CA 1
ATOM 2734 C C . SER B 1 51 ? -10.242 34.781 0.799 1 92.69 51 SER B C 1
ATOM 2736 O O . SER B 1 51 ? -11.438 34.625 0.537 1 92.69 51 SER B O 1
ATOM 2738 N N . SER B 1 52 ? -9.305 34.656 -0.06 1 84.81 52 SER B N 1
ATOM 2739 C CA . SER B 1 52 ? -9.656 34.156 -1.387 1 84.81 52 SER B CA 1
ATOM 2740 C C . SER B 1 52 ? -10.203 32.719 -1.321 1 84.81 52 SER B C 1
ATOM 2742 O O . SER B 1 52 ? -11.031 32.344 -2.141 1 84.81 52 SER B O 1
ATOM 2744 N N . MET B 1 53 ? -9.805 32.031 -0.362 1 81.31 53 MET B N 1
ATOM 2745 C CA . MET B 1 53 ? -10.172 30.609 -0.253 1 81.31 53 MET B CA 1
ATOM 2746 C C . MET B 1 53 ? -11.445 30.453 0.571 1 81.31 53 MET B C 1
ATOM 2748 O O . MET B 1 53 ? -12.273 29.594 0.273 1 81.31 53 MET B O 1
ATOM 2752 N N . LEU B 1 54 ? -11.664 31.281 1.539 1 82.19 54 LEU B N 1
ATOM 2753 C CA . LEU B 1 54 ? -12.758 31.109 2.488 1 82.19 54 LEU B CA 1
ATOM 2754 C C . LEU B 1 54 ? -13.898 32.094 2.184 1 82.19 54 LEU B C 1
ATOM 2756 O O . LEU B 1 54 ? -15.008 31.922 2.693 1 82.19 54 LEU B O 1
ATOM 2760 N N . GLY B 1 55 ? -13.609 33.125 1.419 1 88.44 55 GLY B N 1
ATOM 2761 C CA . GLY B 1 55 ? -14.594 34.156 1.17 1 88.44 55 GLY B CA 1
ATOM 2762 C C . GLY B 1 55 ? -14.555 35.25 2.205 1 88.44 55 GLY B C 1
ATOM 2763 O O . GLY B 1 55 ? -13.508 35.531 2.793 1 88.44 55 GLY B O 1
ATOM 2764 N N . ARG B 1 56 ? -15.688 35.969 2.264 1 93.38 56 ARG B N 1
ATOM 2765 C CA . ARG B 1 56 ? -15.812 37.062 3.195 1 93.38 56 ARG B CA 1
ATOM 2766 C C . ARG B 1 56 ? -16.844 36.781 4.273 1 93.38 56 ARG B C 1
ATOM 2768 O O . ARG B 1 56 ? -17.953 36.312 3.969 1 93.38 56 ARG B O 1
ATOM 2775 N N . HIS B 1 57 ? -16.422 36.969 5.484 1 93.81 57 HIS B N 1
ATOM 2776 C CA . HIS B 1 57 ? -17.297 36.75 6.633 1 93.81 57 HIS B CA 1
ATOM 2777 C C . HIS B 1 57 ? -17.219 37.938 7.609 1 93.81 57 HIS B C 1
ATOM 2779 O O . HIS B 1 57 ? -16.156 38.562 7.742 1 93.81 57 HIS B O 1
ATOM 2785 N N . SER B 1 58 ? -18.375 38.219 8.312 1 92.56 58 SER B N 1
ATOM 2786 C CA . SER B 1 58 ? -18.375 39.312 9.266 1 92.56 58 SER B CA 1
ATOM 2787 C C . SER B 1 58 ? -19.156 38.969 10.523 1 92.56 58 SER B C 1
ATOM 2789 O O . SER B 1 58 ? -20.031 38.094 10.492 1 92.56 58 SER B O 1
ATOM 2791 N N . ALA B 1 59 ? -18.766 39.562 11.531 1 91 59 ALA B N 1
ATOM 2792 C CA . ALA B 1 59 ? -19.469 39.438 12.812 1 91 59 ALA B CA 1
ATOM 2793 C C . ALA B 1 59 ? -19.281 40.688 13.664 1 91 59 ALA B C 1
ATOM 2795 O O . ALA B 1 59 ? -18.312 41.438 13.492 1 91 59 ALA B O 1
ATOM 2796 N N . PRO B 1 60 ? -20.281 40.938 14.516 1 88.31 60 PRO B N 1
ATOM 2797 C CA . PRO B 1 60 ? -20.062 42 15.484 1 88.31 60 PRO B CA 1
ATOM 2798 C C . PRO B 1 60 ? -18.953 41.688 16.484 1 88.31 60 PRO B C 1
ATOM 2800 O O . PRO B 1 60 ? -18.531 40.531 16.594 1 88.31 60 PRO B O 1
ATOM 2803 N N . LEU B 1 61 ? -18.438 42.75 17.141 1 86.38 61 LEU B N 1
ATOM 2804 C CA . LEU B 1 61 ? -17.453 42.5 18.188 1 86.38 61 LEU B CA 1
ATOM 2805 C C . LEU B 1 61 ? -18.078 41.688 19.328 1 86.38 61 LEU B C 1
ATOM 2807 O O . LEU B 1 61 ? -19.25 41.844 19.625 1 86.38 61 LEU B O 1
ATOM 2811 N N . PRO B 1 62 ? -17.188 40.844 19.875 1 75.25 62 PRO B N 1
ATOM 2812 C CA . PRO B 1 62 ? -17.734 40.125 21.016 1 75.25 62 PRO B CA 1
ATOM 2813 C C . PRO B 1 62 ? -18.344 41.031 22.078 1 75.25 62 PRO B C 1
ATOM 2815 O O . PRO B 1 62 ? -17.75 42.062 22.406 1 75.25 62 PRO B O 1
ATOM 2818 N N . GLY B 1 63 ? -19.453 40.688 22.594 1 67.12 63 GLY B N 1
ATOM 2819 C CA . GLY B 1 63 ? -20.125 41.469 23.609 1 67.12 63 GLY B CA 1
ATOM 2820 C C . GLY B 1 63 ? -21.062 42.531 23.031 1 67.12 63 GLY B C 1
ATOM 2821 O O . GLY B 1 63 ? -21.859 43.125 23.766 1 67.12 63 GLY B O 1
ATOM 2822 N N . GLN B 1 64 ? -20.734 43 21.766 1 62.53 64 GLN B N 1
ATOM 2823 C CA . GLN B 1 64 ? -21.547 44.031 21.125 1 62.53 64 GLN B CA 1
ATOM 2824 C C . GLN B 1 64 ? -22.609 43.406 20.219 1 62.53 64 GLN B C 1
ATOM 2826 O O . GLN B 1 64 ? -22.297 42.906 19.125 1 62.53 64 GLN B O 1
ATOM 2831 N N . GLY B 1 65 ? -23.672 42.906 20.766 1 57.34 65 GLY B N 1
ATOM 2832 C CA . GLY B 1 65 ? -24.797 42.562 19.906 1 57.34 65 GLY B CA 1
ATOM 2833 C C . GLY B 1 65 ? -25.438 41.219 20.266 1 57.34 65 GLY B C 1
ATOM 2834 O O . GLY B 1 65 ? -24.906 40.469 21.094 1 57.34 65 GLY B O 1
ATOM 2835 N N . ALA B 1 66 ? -26.719 40.969 19.828 1 51.59 66 ALA B N 1
ATOM 2836 C CA . ALA B 1 66 ? -27.484 39.75 20.062 1 51.59 66 ALA B CA 1
ATOM 2837 C C . ALA B 1 66 ? -26.688 38.531 19.641 1 51.59 66 ALA B C 1
ATOM 2839 O O . ALA B 1 66 ? -25.797 38.625 18.797 1 51.59 66 ALA B O 1
ATOM 2840 N N . ALA B 1 67 ? -26.844 37.469 20.328 1 55.12 67 ALA B N 1
ATOM 2841 C CA . ALA B 1 67 ? -26.266 36.156 20.047 1 55.12 67 ALA B CA 1
ATOM 2842 C C . ALA B 1 67 ? -26.234 35.875 18.547 1 55.12 67 ALA B C 1
ATOM 2844 O O . ALA B 1 67 ? -27.156 35.25 18.016 1 55.12 67 ALA B O 1
ATOM 2845 N N . ALA B 1 68 ? -25.906 36.844 17.703 1 57.72 68 ALA B N 1
ATOM 2846 C CA . ALA B 1 68 ? -25.938 36.562 16.266 1 57.72 68 ALA B CA 1
ATOM 2847 C C . ALA B 1 68 ? -25.094 35.375 15.914 1 57.72 68 ALA B C 1
ATOM 2849 O O . ALA B 1 68 ? -24.078 35.094 16.562 1 57.72 68 ALA B O 1
ATOM 2850 N N . LYS B 1 69 ? -25.656 34.562 15.125 1 67 69 LYS B N 1
ATOM 2851 C CA . LYS B 1 69 ? -25.109 33.312 14.594 1 67 69 LYS B CA 1
ATOM 2852 C C . LYS B 1 69 ? -23.797 33.594 13.844 1 67 69 LYS B C 1
ATOM 2854 O O . LYS B 1 69 ? -23.797 34.281 12.82 1 67 69 LYS B O 1
ATOM 2859 N N . VAL B 1 70 ? -22.719 33.625 14.461 1 82.75 70 VAL B N 1
ATOM 2860 C CA . VAL B 1 70 ? -21.406 33.75 13.852 1 82.75 70 VAL B CA 1
ATOM 2861 C C . VAL B 1 70 ? -21.172 32.594 12.875 1 82.75 70 VAL B C 1
ATOM 2863 O O . VAL B 1 70 ? -21.531 31.438 13.164 1 82.75 70 VAL B O 1
ATOM 2866 N N . SER B 1 71 ? -20.703 33.031 11.695 1 87 71 SER B N 1
ATOM 2867 C CA . SER B 1 71 ? -20.344 32 10.719 1 87 71 SER B CA 1
ATOM 2868 C C . SER B 1 71 ? -19.359 31 11.312 1 87 71 SER B C 1
ATOM 2870 O O . SER B 1 71 ? -18.453 31.375 12.07 1 87 71 SER B O 1
ATOM 2872 N N . PRO B 1 72 ? -19.609 29.75 11.039 1 88.56 72 PRO B N 1
ATOM 2873 C CA . PRO B 1 72 ? -18.688 28.719 11.523 1 88.56 72 PRO B CA 1
ATOM 2874 C C . PRO B 1 72 ? -17.234 29 11.141 1 88.56 72 PRO B C 1
ATOM 2876 O O . PRO B 1 72 ? -16.312 28.625 11.875 1 88.56 72 PRO B O 1
ATOM 2879 N N . VAL B 1 73 ? -17.031 29.734 10.094 1 90.62 73 VAL B N 1
ATOM 2880 C CA . VAL B 1 73 ? -15.695 30.047 9.602 1 90.62 73 VAL B CA 1
ATOM 2881 C C . VAL B 1 73 ? -15.023 31.062 10.531 1 90.62 73 VAL B C 1
ATOM 2883 O O . VAL B 1 73 ? -13.812 31.016 10.727 1 90.62 73 VAL B O 1
ATOM 2886 N N . LEU B 1 74 ? -15.797 31.844 11.172 1 93.31 74 LEU B N 1
ATOM 2887 C CA . LEU B 1 74 ? -15.266 32.938 11.992 1 93.31 74 LEU B CA 1
ATOM 2888 C C . LEU B 1 74 ? -15.125 32.5 13.445 1 93.31 74 LEU B C 1
ATOM 2890 O O . LEU B 1 74 ? -14.422 33.156 14.227 1 93.31 74 LEU B O 1
ATOM 2894 N N . GLU B 1 75 ? -15.773 31.406 13.773 1 93.81 75 GLU B N 1
ATOM 2895 C CA . GLU B 1 75 ? -15.836 30.984 15.172 1 93.81 75 GLU B CA 1
ATOM 2896 C C . GLU B 1 75 ? -14.438 30.75 15.734 1 93.81 75 GLU B C 1
ATOM 2898 O O . GLU B 1 75 ? -14.133 31.156 16.859 1 93.81 75 GLU B O 1
ATOM 2903 N N . PRO B 1 76 ? -13.609 30.094 14.961 1 95.56 76 PRO B N 1
ATOM 2904 C CA . PRO B 1 76 ? -12.258 29.891 15.492 1 95.56 76 PRO B CA 1
ATOM 2905 C C . PRO B 1 76 ? -11.5 31.203 15.711 1 95.56 76 PRO B C 1
ATOM 2907 O O . PRO B 1 76 ? -10.766 31.344 16.688 1 95.56 76 PRO B O 1
ATOM 2910 N N . TYR B 1 77 ? -11.695 32.156 14.922 1 96 77 TYR B N 1
ATOM 2911 C CA . TYR B 1 77 ? -11.039 33.469 15.055 1 96 77 TYR B CA 1
ATOM 2912 C C . TYR B 1 77 ? -11.555 34.219 16.266 1 96 77 TYR B C 1
ATOM 2914 O O . TYR B 1 77 ? -10.789 34.875 16.984 1 96 77 TYR B O 1
ATOM 2922 N N . ILE B 1 78 ? -12.812 34.062 16.453 1 94.81 78 ILE B N 1
ATOM 2923 C CA . ILE B 1 78 ? -13.43 34.719 17.609 1 94.81 78 ILE B CA 1
ATOM 2924 C C . ILE B 1 78 ? -12.891 34.094 18.891 1 94.81 78 ILE B C 1
ATOM 2926 O O . ILE B 1 78 ? -12.664 34.812 19.875 1 94.81 78 ILE B O 1
ATOM 2930 N N . ALA B 1 79 ? -12.727 32.812 18.859 1 95.81 79 ALA B N 1
ATOM 2931 C CA . ALA B 1 79 ? -12.156 32.156 20.016 1 95.81 79 ALA B CA 1
ATOM 2932 C C . ALA B 1 79 ? -10.75 32.656 20.312 1 95.81 79 ALA B C 1
ATOM 2934 O O . ALA B 1 79 ? -10.383 32.844 21.484 1 95.81 79 ALA B O 1
ATOM 2935 N N . VAL B 1 80 ? -9.977 32.844 19.328 1 97.62 80 VAL B N 1
ATOM 2936 C CA . VAL B 1 80 ? -8.625 33.375 19.469 1 97.62 80 VAL B CA 1
ATOM 2937 C C . VAL B 1 80 ? -8.703 34.781 20.047 1 97.62 80 VAL B C 1
ATOM 2939 O O . VAL B 1 80 ? -7.957 35.125 20.969 1 97.62 80 VAL B O 1
ATOM 2942 N N . LEU B 1 81 ? -9.602 35.594 19.547 1 96.44 81 LEU B N 1
ATOM 2943 C CA . LEU B 1 81 ? -9.773 36.969 20 1 96.44 81 LEU B CA 1
ATOM 2944 C C . LEU B 1 81 ? -10.156 37 21.484 1 96.44 81 LEU B C 1
ATOM 2946 O O . LEU B 1 81 ? -9.648 37.844 22.234 1 96.44 81 LEU B O 1
ATOM 2950 N N . ARG B 1 82 ? -11.016 36.125 21.844 1 95.69 82 ARG B N 1
ATOM 2951 C CA . ARG B 1 82 ? -11.422 36.031 23.25 1 95.69 82 ARG B CA 1
ATOM 2952 C C . ARG B 1 82 ? -10.242 35.688 24.141 1 95.69 82 ARG B C 1
ATOM 2954 O O . ARG B 1 82 ? -10.109 36.219 25.25 1 95.69 82 ARG B O 1
ATOM 2961 N N . SER B 1 83 ? -9.477 34.812 23.703 1 97.06 83 SER B N 1
ATOM 2962 C CA . SER B 1 83 ? -8.289 34.406 24.453 1 97.06 83 SER B CA 1
ATOM 2963 C C . SER B 1 83 ? -7.301 35.562 24.562 1 97.06 83 SER B C 1
ATOM 2965 O O . SER B 1 83 ? -6.672 35.75 25.609 1 97.06 83 SER B O 1
ATOM 2967 N N . LEU B 1 84 ? -7.176 36.344 23.516 1 97.38 84 LEU B N 1
ATOM 2968 C CA . LEU B 1 84 ? -6.34 37.531 23.531 1 97.38 84 LEU B CA 1
ATOM 2969 C C . LEU B 1 84 ? -6.887 38.562 24.516 1 97.38 84 LEU B C 1
ATOM 2971 O O . LEU B 1 84 ? -6.129 39.188 25.266 1 97.38 84 LEU B O 1
ATOM 2975 N N . ALA B 1 85 ? -8.172 38.719 24.484 1 96.12 85 ALA B N 1
ATOM 2976 C CA . ALA B 1 85 ? -8.82 39.656 25.391 1 96.12 85 ALA B CA 1
ATOM 2977 C C . ALA B 1 85 ? -8.562 39.25 26.844 1 96.12 85 ALA B C 1
ATOM 2979 O O . ALA B 1 85 ? -8.32 40.125 27.703 1 96.12 85 ALA B O 1
ATOM 2980 N N . ALA B 1 86 ? -8.648 38.031 27.094 1 96.44 86 ALA B N 1
ATOM 2981 C CA . ALA B 1 86 ? -8.43 37.531 28.438 1 96.44 86 ALA B CA 1
ATOM 2982 C C . ALA B 1 86 ? -7 37.781 28.906 1 96.44 86 ALA B C 1
ATOM 2984 O O . ALA B 1 86 ? -6.723 37.812 30.109 1 96.44 86 ALA B O 1
ATOM 2985 N N . ARG B 1 87 ? -6.176 38 27.969 1 96.5 87 ARG B N 1
ATOM 2986 C CA . ARG B 1 87 ? -4.773 38.25 28.281 1 96.5 87 ARG B CA 1
ATOM 2987 C C . ARG B 1 87 ? -4.488 39.75 28.344 1 96.5 87 ARG B C 1
ATOM 2989 O O . ARG B 1 87 ? -3.342 40.156 28.516 1 96.5 87 ARG B O 1
ATOM 2996 N N . GLY B 1 88 ? -5.52 40.531 28.078 1 95.81 88 GLY B N 1
ATOM 2997 C CA . GLY B 1 88 ? -5.391 41.969 28.312 1 95.81 88 GLY B CA 1
ATOM 2998 C C . GLY B 1 88 ? -5.359 42.781 27.016 1 95.81 88 GLY B C 1
ATOM 2999 O O . GLY B 1 88 ? -5.242 44 27.047 1 95.81 88 GLY B O 1
ATOM 3000 N N . TYR B 1 89 ? -5.465 42.156 25.875 1 95.88 89 TYR B N 1
ATOM 3001 C CA . TYR B 1 89 ? -5.496 42.875 24.609 1 95.88 89 TYR B CA 1
ATOM 3002 C C . TYR B 1 89 ? -6.867 43.5 24.375 1 95.88 89 TYR B C 1
ATOM 3004 O O . TYR B 1 89 ? -7.895 42.875 24.656 1 95.88 89 TYR B O 1
ATOM 3012 N N . SER B 1 90 ? -6.93 44.688 23.875 1 94.75 90 SER B N 1
ATOM 3013 C CA . SER B 1 90 ? -8.195 45.344 23.562 1 94.75 90 SER B CA 1
ATOM 3014 C C . SER B 1 90 ? -8.859 44.719 22.344 1 94.75 90 SER B C 1
ATOM 3016 O O . SER B 1 90 ? -8.18 44.375 21.375 1 94.75 90 SER B O 1
ATOM 3018 N N . VAL B 1 91 ? -10.133 44.594 22.438 1 94.56 91 VAL B N 1
ATOM 3019 C CA . VAL B 1 91 ? -10.906 44.094 21.297 1 94.56 91 VAL B CA 1
ATOM 3020 C C . VAL B 1 91 ? -11.422 45.281 20.484 1 94.56 91 VAL B C 1
ATOM 3022 O O . VAL B 1 91 ? -12.258 46.062 20.953 1 94.56 91 VAL B O 1
ATOM 3025 N N . VAL B 1 92 ? -10.953 45.406 19.297 1 94.88 92 VAL B N 1
ATOM 3026 C CA . VAL B 1 92 ? -11.344 46.5 18.438 1 94.88 92 VAL B CA 1
ATOM 3027 C C . VAL B 1 92 ? -11.844 45.969 17.094 1 94.88 92 VAL B C 1
ATOM 3029 O O . VAL B 1 92 ? -11.484 44.875 16.688 1 94.88 92 VAL B O 1
ATOM 3032 N N . PRO B 1 93 ? -12.672 46.75 16.484 1 95.44 93 PRO B N 1
ATOM 3033 C CA . PRO B 1 93 ? -13.039 46.344 15.125 1 95.44 93 PRO B CA 1
ATOM 3034 C C . PRO B 1 93 ? -11.836 46.219 14.195 1 95.44 93 PRO B C 1
ATOM 3036 O O . PRO B 1 93 ? -10.914 47.062 14.266 1 95.44 93 PRO B O 1
ATOM 3039 N N . HIS B 1 94 ? -11.797 45.219 13.391 1 96.12 94 HIS B N 1
ATOM 3040 C CA . HIS B 1 94 ? -10.656 45 12.508 1 96.12 94 HIS B CA 1
ATOM 3041 C C . HIS B 1 94 ? -11.016 44.062 11.375 1 96.12 94 HIS B C 1
ATOM 3043 O O . HIS B 1 94 ? -12.031 43.344 11.445 1 96.12 94 HIS B O 1
ATOM 3049 N N . THR B 1 95 ? -10.227 44.094 10.359 1 96.88 95 THR B N 1
ATOM 3050 C CA . THR B 1 95 ? -10.312 43.156 9.227 1 96.88 95 THR B CA 1
ATOM 3051 C C . THR B 1 95 ? -9.172 42.156 9.273 1 96.88 95 THR B C 1
ATOM 3053 O O . THR B 1 95 ? -8.023 42.5 9.555 1 96.88 95 THR B O 1
ATOM 3056 N N . ILE B 1 96 ? -9.547 40.938 9.094 1 97.5 96 ILE B N 1
ATOM 3057 C CA . ILE B 1 96 ? -8.602 39.844 8.984 1 97.5 96 ILE B CA 1
ATOM 3058 C C . ILE B 1 96 ? -8.453 39.406 7.523 1 97.5 96 ILE B C 1
ATOM 3060 O O . ILE B 1 96 ? -9.367 38.844 6.941 1 97.5 96 ILE B O 1
ATOM 3064 N N . LEU B 1 97 ? -7.328 39.75 6.949 1 97.25 97 LEU B N 1
ATOM 3065 C CA . LEU B 1 97 ? -7.047 39.312 5.582 1 97.25 97 LEU B CA 1
ATOM 3066 C C . LEU B 1 97 ? -6.148 38.062 5.578 1 97.25 97 LEU B C 1
ATOM 3068 O O . LEU B 1 97 ? -4.984 38.156 5.977 1 97.25 97 LEU B O 1
ATOM 3072 N N . VAL B 1 98 ? -6.656 36.938 5.082 1 96.81 98 VAL B N 1
ATOM 3073 C CA . VAL B 1 98 ? -5.914 35.656 5.051 1 96.81 98 VAL B CA 1
ATOM 3074 C C . VAL B 1 98 ? -5.457 35.375 3.623 1 96.81 98 VAL B C 1
ATOM 3076 O O . VAL B 1 98 ? -6.281 35.25 2.713 1 96.81 98 VAL B O 1
ATOM 3079 N N . GLU B 1 99 ? -4.188 35.281 3.389 1 95.31 99 GLU B N 1
ATOM 3080 C CA . GLU B 1 99 ? -3.559 34.844 2.143 1 95.31 99 GLU B CA 1
ATOM 3081 C C . GLU B 1 99 ? -2.779 33.531 2.334 1 95.31 99 GLU B C 1
ATOM 3083 O O . GLU B 1 99 ? -1.729 33.531 2.98 1 95.31 99 GLU B O 1
ATOM 3088 N N . SER B 1 100 ? -3.227 32.531 1.709 1 92.25 100 SER B N 1
ATOM 3089 C CA . SER B 1 100 ? -2.643 31.234 2.012 1 92.25 100 SER B CA 1
ATOM 3090 C C . SER B 1 100 ? -1.921 30.656 0.8 1 92.25 100 SER B C 1
ATOM 3092 O O . SER B 1 100 ? -2.498 30.562 -0.284 1 92.25 100 SER B O 1
ATOM 3094 N N . GLY B 1 101 ? -0.684 30.312 0.989 1 88.12 101 GLY B N 1
ATOM 3095 C CA . GLY B 1 101 ? 0.042 29.5 0.03 1 88.12 101 GLY B CA 1
ATOM 3096 C C . GLY B 1 101 ? -0.119 28.016 0.274 1 88.12 101 GLY B C 1
ATOM 3097 O O . GLY B 1 101 ? 0.427 27.188 -0.468 1 88.12 101 GLY B O 1
ATOM 3098 N N . ILE B 1 102 ? -0.835 27.641 1.278 1 88.44 102 ILE B N 1
ATOM 3099 C CA . ILE B 1 102 ? -1.076 26.266 1.687 1 88.44 102 ILE B CA 1
ATOM 3100 C C . ILE B 1 102 ? -2.439 25.812 1.174 1 88.44 102 ILE B C 1
ATOM 3102 O O . ILE B 1 102 ? -3.457 26.453 1.439 1 88.44 102 ILE B O 1
ATOM 3106 N N . PRO B 1 103 ? -2.459 24.688 0.387 1 83.06 103 PRO B N 1
ATOM 3107 C CA . PRO B 1 103 ? -3.762 24.156 -0.031 1 83.06 103 PRO B CA 1
ATOM 3108 C C . PRO B 1 103 ? -4.699 23.906 1.146 1 83.06 103 PRO B C 1
ATOM 3110 O O . PRO B 1 103 ? -4.289 23.328 2.156 1 83.06 103 PRO B O 1
ATOM 3113 N N . PRO B 1 104 ? -5.949 24.328 0.972 1 78.31 104 PRO B N 1
ATOM 3114 C CA . PRO B 1 104 ? -6.895 24.156 2.076 1 78.31 104 PRO B CA 1
ATOM 3115 C C . PRO B 1 104 ? -7.352 22.719 2.246 1 78.31 104 PRO B C 1
ATOM 3117 O O . PRO B 1 104 ? -7.539 22 1.256 1 78.31 104 PRO B O 1
ATOM 3120 N N . ARG B 1 105 ? -7.543 22.328 3.404 1 79 105 ARG B N 1
ATOM 3121 C CA . ARG B 1 105 ? -8.133 21.031 3.75 1 79 105 ARG B CA 1
ATOM 3122 C C . ARG B 1 105 ? -7.363 19.891 3.096 1 79 105 ARG B C 1
ATOM 3124 O O . ARG B 1 105 ? -7.965 18.938 2.586 1 79 105 ARG B O 1
ATOM 3131 N N . ALA B 1 106 ? -6.055 20.062 3.008 1 83.88 106 ALA B N 1
ATOM 3132 C CA . ALA B 1 106 ? -5.223 19.078 2.326 1 83.88 106 ALA B CA 1
ATOM 3133 C C . ALA B 1 106 ? -4.293 18.375 3.311 1 83.88 106 ALA B C 1
ATOM 3135 O O . ALA B 1 106 ? -3.414 17.609 2.904 1 83.88 106 ALA B O 1
ATOM 3136 N N . GLY B 1 107 ? -4.48 18.672 4.539 1 86.88 107 GLY B N 1
ATOM 3137 C CA . GLY B 1 107 ? -3.699 17.984 5.562 1 86.88 107 GLY B CA 1
ATOM 3138 C C . GLY B 1 107 ? -2.35 18.641 5.809 1 86.88 107 GLY B C 1
ATOM 3139 O O . GLY B 1 107 ? -1.453 18.016 6.387 1 86.88 107 GLY B O 1
ATOM 3140 N N . LEU B 1 108 ? -2.221 19.906 5.465 1 94.06 108 LEU B N 1
ATOM 3141 C CA . LEU B 1 108 ? -0.921 20.562 5.559 1 94.06 108 LEU B CA 1
ATOM 3142 C C . LEU B 1 108 ? -0.904 21.562 6.703 1 94.06 108 LEU B C 1
ATOM 3144 O O . LEU B 1 108 ? 0.004 22.391 6.789 1 94.06 108 LEU B O 1
ATOM 3148 N N . GLY B 1 109 ? -1.982 21.625 7.48 1 93 109 GLY B N 1
ATOM 3149 C CA . GLY B 1 109 ? -1.976 22.438 8.688 1 93 109 GLY B CA 1
ATOM 3150 C C . GLY B 1 109 ? -2.391 23.875 8.445 1 93 109 GLY B C 1
ATOM 3151 O O . GLY B 1 109 ? -1.979 24.781 9.172 1 93 109 GLY B O 1
ATOM 3152 N N . SER B 1 110 ? -3.199 24.109 7.457 1 92.69 110 SER B N 1
ATOM 3153 C CA . SER B 1 110 ? -3.619 25.469 7.098 1 92.69 110 SER B CA 1
ATOM 3154 C C . SER B 1 110 ? -4.406 26.109 8.234 1 92.69 110 SER B C 1
ATOM 3156 O O . SER B 1 110 ? -4.242 27.312 8.5 1 92.69 110 SER B O 1
ATOM 3158 N N . SER B 1 111 ? -5.254 25.391 8.875 1 92.75 111 SER B N 1
ATOM 3159 C CA . SER B 1 111 ? -6.055 25.938 9.969 1 92.75 111 SER B CA 1
ATOM 3160 C C . SER B 1 111 ? -5.172 26.422 11.117 1 92.75 111 SER B C 1
ATOM 3162 O O . SER B 1 111 ? -5.316 27.547 11.578 1 92.75 111 SER B O 1
ATOM 3164 N N . ALA B 1 112 ? -4.281 25.562 11.516 1 95.12 112 ALA B N 1
ATOM 3165 C CA . ALA B 1 112 ? -3.371 25.922 12.602 1 95.12 112 ALA B CA 1
ATOM 3166 C C . ALA B 1 112 ? -2.518 27.125 12.234 1 95.12 112 ALA B C 1
ATOM 3168 O O . ALA B 1 112 ? -2.322 28.031 13.047 1 95.12 112 ALA B O 1
ATOM 3169 N N . ALA B 1 113 ? -2.029 27.078 11.031 1 96.94 113 ALA B N 1
ATOM 3170 C CA . ALA B 1 113 ? -1.226 28.203 10.555 1 96.94 113 ALA B CA 1
ATOM 3171 C C . ALA B 1 113 ? -2.021 29.516 10.594 1 96.94 113 ALA B C 1
ATOM 3173 O O . ALA B 1 113 ? -1.488 30.562 10.953 1 96.94 113 ALA B O 1
ATOM 3174 N N . SER B 1 114 ? -3.248 29.469 10.234 1 96.62 114 SER B N 1
ATOM 3175 C CA . SER B 1 114 ? -4.121 30.641 10.219 1 96.62 114 SER B CA 1
ATOM 3176 C C . SER B 1 114 ? -4.332 31.188 11.625 1 96.62 114 SER B C 1
ATOM 3178 O O . SER B 1 114 ? -4.258 32.406 11.844 1 96.62 114 SER B O 1
ATOM 3180 N N . MET B 1 115 ? -4.613 30.328 12.57 1 97.62 115 MET B N 1
ATOM 3181 C CA . MET B 1 115 ? -4.832 30.75 13.953 1 97.62 115 MET B CA 1
ATOM 3182 C C . MET B 1 115 ? -3.572 31.391 14.531 1 97.62 115 MET B C 1
ATOM 3184 O O . MET B 1 115 ? -3.645 32.406 15.211 1 97.62 115 MET B O 1
ATOM 3188 N N . VAL B 1 116 ? -2.467 30.781 14.227 1 98.56 116 VAL B N 1
ATOM 3189 C CA . VAL B 1 116 ? -1.187 31.25 14.742 1 98.56 116 VAL B CA 1
ATOM 3190 C C . VAL B 1 116 ? -0.853 32.594 14.133 1 98.56 116 VAL B C 1
ATOM 3192 O O . VAL B 1 116 ? -0.487 33.531 14.852 1 98.56 116 VAL B O 1
ATOM 3195 N N . ALA B 1 117 ? -1.01 32.719 12.867 1 98.44 117 ALA B N 1
ATOM 3196 C CA . ALA B 1 117 ? -0.705 33.969 12.172 1 98.44 117 ALA B CA 1
ATOM 3197 C C . ALA B 1 117 ? -1.646 35.062 12.617 1 98.44 117 ALA B C 1
ATOM 3199 O O . ALA B 1 117 ? -1.23 36.219 12.758 1 98.44 117 ALA B O 1
ATOM 3200 N N . TYR B 1 118 ? -2.869 34.812 12.828 1 98.12 118 TYR B N 1
ATOM 3201 C CA . TYR B 1 118 ? -3.85 35.781 13.289 1 98.12 118 TYR B CA 1
ATOM 3202 C C . TYR B 1 118 ? -3.498 36.312 14.68 1 98.12 118 TYR B C 1
ATOM 3204 O O . TYR B 1 118 ? -3.43 37.531 14.898 1 98.12 118 TYR B O 1
ATOM 3212 N N . ALA B 1 119 ? -3.289 35.375 15.57 1 98.62 119 ALA B N 1
ATOM 3213 C CA . ALA B 1 119 ? -2.961 35.75 16.938 1 98.62 119 ALA B CA 1
ATOM 3214 C C . ALA B 1 119 ? -1.716 36.625 16.984 1 98.62 119 ALA B C 1
ATOM 3216 O O . ALA B 1 119 ? -1.684 37.625 17.703 1 98.62 119 ALA B O 1
ATOM 3217 N N . LEU B 1 120 ? -0.737 36.219 16.25 1 98.62 120 LEU B N 1
ATOM 3218 C CA . LEU B 1 120 ? 0.516 36.969 16.234 1 98.62 120 LEU B CA 1
ATOM 3219 C C . LEU B 1 120 ? 0.316 38.344 15.633 1 98.62 120 LEU B C 1
ATOM 3221 O O . LEU B 1 120 ? 0.829 39.344 16.156 1 98.62 120 LEU B O 1
ATOM 3225 N N . SER B 1 121 ? -0.407 38.438 14.555 1 98.12 121 SER B N 1
ATOM 3226 C CA . SER B 1 121 ? -0.652 39.719 13.898 1 98.12 121 SER B CA 1
ATOM 3227 C C . SER B 1 121 ? -1.471 40.656 14.789 1 98.12 121 SER B C 1
ATOM 3229 O O . SER B 1 121 ? -1.168 41.844 14.891 1 98.12 121 SER B O 1
ATOM 3231 N N . TYR B 1 122 ? -2.438 40.125 15.367 1 98 122 TYR B N 1
ATOM 3232 C CA . TYR B 1 122 ? -3.289 40.969 16.219 1 98 122 TYR B CA 1
ATOM 3233 C C . TYR B 1 122 ? -2.506 41.5 17.406 1 98 122 TYR B C 1
ATOM 3235 O O . TYR B 1 122 ? -2.605 42.688 17.734 1 98 122 TYR B O 1
ATOM 3243 N N . SER B 1 123 ? -1.802 40.656 18.109 1 97.81 123 SER B N 1
ATOM 3244 C CA . SER B 1 123 ? -1 41.094 19.25 1 97.81 123 SER B CA 1
ATOM 3245 C C . SER B 1 123 ? 0.051 42.125 18.812 1 97.81 123 SER B C 1
ATOM 3247 O O . SER B 1 123 ? 0.319 43.094 19.547 1 97.81 123 SER B O 1
ATOM 3249 N N . ALA B 1 124 ? 0.599 41.875 17.656 1 97.38 124 ALA B N 1
ATOM 3250 C CA . ALA B 1 124 ? 1.597 42.812 17.141 1 97.38 124 ALA B CA 1
ATOM 3251 C C . ALA B 1 124 ? 0.978 44.156 16.844 1 97.38 124 ALA B C 1
ATOM 3253 O O . ALA B 1 124 ? 1.631 45.188 17.016 1 97.38 124 ALA B O 1
ATOM 3254 N N . MET B 1 125 ? -0.225 44.156 16.312 1 96.44 125 MET B N 1
ATOM 3255 C CA . MET B 1 125 ? -0.94 45.406 16.047 1 96.44 125 MET B CA 1
ATOM 3256 C C . MET B 1 125 ? -1.062 46.25 17.297 1 96.44 125 MET B C 1
ATOM 3258 O O . MET B 1 125 ? -1.042 47.469 17.234 1 96.44 125 MET B O 1
ATOM 3262 N N . HIS B 1 126 ? -1.102 45.594 18.453 1 95.94 126 HIS B N 1
ATOM 3263 C CA . HIS B 1 126 ? -1.213 46.281 19.734 1 95.94 126 HIS B CA 1
ATOM 3264 C C . HIS B 1 126 ? 0.162 46.625 20.297 1 95.94 126 HIS B C 1
ATOM 3266 O O . HIS B 1 126 ? 0.27 47.156 21.422 1 95.94 126 HIS B O 1
ATOM 3272 N N . GLY B 1 127 ? 1.236 46.219 19.609 1 94.75 127 GLY B N 1
ATOM 3273 C CA . GLY B 1 127 ? 2.594 46.594 19.984 1 94.75 127 GLY B CA 1
ATOM 3274 C C . GLY B 1 127 ? 3.205 45.625 20.984 1 94.75 127 GLY B C 1
ATOM 3275 O O . GLY B 1 127 ? 4.254 45.938 21.562 1 94.75 127 GLY B O 1
ATOM 3276 N N . ASP B 1 128 ? 2.57 44.625 21.266 1 95.31 128 ASP B N 1
ATOM 3277 C CA . ASP B 1 128 ? 3.008 43.625 22.234 1 95.31 128 ASP B CA 1
ATOM 3278 C C . ASP B 1 128 ? 2.844 42.188 21.688 1 95.31 128 ASP B C 1
ATOM 3280 O O . ASP B 1 128 ? 1.977 41.438 22.141 1 95.31 128 ASP B O 1
ATOM 3284 N N . PRO B 1 129 ? 3.686 41.875 20.812 1 96.25 129 PRO B N 1
ATOM 3285 C CA . PRO B 1 129 ? 3.553 40.562 20.203 1 96.25 129 PRO B CA 1
ATOM 3286 C C . PRO B 1 129 ? 3.693 39.438 21.234 1 96.25 129 PRO B C 1
ATOM 3288 O O . PRO B 1 129 ? 4.527 39.5 22.141 1 96.25 129 PRO B O 1
ATOM 3291 N N . LEU B 1 130 ? 2.896 38.438 21.047 1 97.69 130 LEU B N 1
ATOM 3292 C CA . LEU B 1 130 ? 2.863 37.281 21.953 1 97.69 130 LEU B CA 1
ATOM 3293 C C . LEU B 1 130 ? 4.191 36.531 21.938 1 97.69 130 LEU B C 1
ATOM 3295 O O . LEU B 1 130 ? 4.824 36.438 20.891 1 97.69 130 LEU B O 1
ATOM 3299 N N . SER B 1 131 ? 4.574 35.969 23.109 1 97.19 131 SER B N 1
ATOM 3300 C CA . SER B 1 131 ? 5.645 35 23.156 1 97.19 131 SER B CA 1
ATOM 3301 C C . SER B 1 131 ? 5.227 33.688 22.469 1 97.19 131 SER B C 1
ATOM 3303 O O . SER B 1 131 ? 4.039 33.469 22.219 1 97.19 131 SER B O 1
ATOM 3305 N N . ALA B 1 132 ? 6.16 32.844 22.219 1 96.56 132 ALA B N 1
ATOM 3306 C CA . ALA B 1 132 ? 5.871 31.562 21.578 1 96.56 132 ALA B CA 1
ATOM 3307 C C . ALA B 1 132 ? 4.902 30.734 22.406 1 96.56 132 ALA B C 1
ATOM 3309 O O . ALA B 1 132 ? 3.994 30.109 21.875 1 96.56 132 ALA B O 1
ATOM 3310 N N . GLU B 1 133 ? 5.109 30.719 23.688 1 96.5 133 GLU B N 1
ATOM 3311 C CA . GLU B 1 133 ? 4.262 29.953 24.578 1 96.5 133 GLU B CA 1
ATOM 3312 C C . GLU B 1 133 ? 2.828 30.469 24.578 1 96.5 133 GLU B C 1
ATOM 3314 O O . GLU B 1 133 ? 1.876 29.688 24.5 1 96.5 133 GLU B O 1
ATOM 3319 N N . ASP B 1 134 ? 2.76 31.797 24.688 1 97.94 134 ASP B N 1
ATOM 3320 C CA . ASP B 1 134 ? 1.433 32.406 24.688 1 97.94 134 ASP B CA 1
ATOM 3321 C C . ASP B 1 134 ? 0.752 32.25 23.328 1 97.94 134 ASP B C 1
ATOM 3323 O O . ASP B 1 134 ? -0.466 32.062 23.266 1 97.94 134 ASP B O 1
ATOM 3327 N N . LEU B 1 135 ? 1.562 32.406 22.328 1 98.44 135 LEU B N 1
ATOM 3328 C CA . LEU B 1 135 ? 1.05 32.25 20.969 1 98.44 135 LEU B CA 1
ATOM 3329 C C . LEU B 1 135 ? 0.43 30.859 20.797 1 98.44 135 LEU B C 1
ATOM 3331 O O . LEU B 1 135 ? -0.663 30.734 20.234 1 98.44 135 LEU B O 1
ATOM 3335 N N . TYR B 1 136 ? 1.071 29.828 21.297 1 97.44 136 TYR B N 1
ATOM 3336 C CA . TYR B 1 136 ? 0.55 28.469 21.266 1 97.44 136 TYR B CA 1
ATOM 3337 C C . TYR B 1 136 ? -0.786 28.375 21.984 1 97.44 136 TYR B C 1
ATOM 3339 O O . TYR B 1 136 ? -1.762 27.859 21.438 1 97.44 136 TYR B O 1
ATOM 3347 N N . SER B 1 137 ? -0.781 28.875 23.172 1 97.56 137 SER B N 1
ATOM 3348 C CA . SER B 1 137 ? -1.965 28.781 24.016 1 97.56 137 SER B CA 1
ATOM 3349 C C . SER B 1 137 ? -3.164 29.469 23.375 1 97.56 137 SER B C 1
ATOM 3351 O O . SER B 1 137 ? -4.27 28.906 23.359 1 97.56 137 SER B O 1
ATOM 3353 N N . VAL B 1 138 ? -2.943 30.641 22.828 1 98.12 138 VAL B N 1
ATOM 3354 C CA . VAL B 1 138 ? -4.012 31.438 22.234 1 98.12 138 VAL B CA 1
ATOM 3355 C C . VAL B 1 138 ? -4.52 30.766 20.969 1 98.12 138 VAL B C 1
ATOM 3357 O O . VAL B 1 138 ? -5.73 30.609 20.781 1 98.12 138 VAL B O 1
ATOM 3360 N N . ALA B 1 139 ? -3.605 30.344 20.125 1 98.12 139 ALA B N 1
ATOM 3361 C CA . ALA B 1 139 ? -3.971 29.703 18.859 1 98.12 139 ALA B CA 1
ATOM 3362 C C . ALA B 1 139 ? -4.707 28.391 19.094 1 98.12 139 ALA B C 1
ATOM 3364 O O . ALA B 1 139 ? -5.609 28.031 18.328 1 98.12 139 ALA B O 1
ATOM 3365 N N . MET B 1 140 ? -4.355 27.672 20.125 1 96.69 140 MET B N 1
ATOM 3366 C CA . MET B 1 140 ? -4.977 26.391 20.453 1 96.69 140 MET B CA 1
ATOM 3367 C C . MET B 1 140 ? -6.473 26.562 20.719 1 96.69 140 MET B C 1
ATOM 3369 O O . MET B 1 140 ? -7.266 25.672 20.406 1 96.69 140 MET B O 1
ATOM 3373 N N . GLU B 1 141 ? -6.859 27.719 21.234 1 96.38 141 GLU B N 1
ATOM 3374 C CA . GLU B 1 141 ? -8.273 27.969 21.5 1 96.38 141 GLU B CA 1
ATOM 3375 C C . GLU B 1 141 ? -9.078 27.984 20.203 1 96.38 141 GLU B C 1
ATOM 3377 O O . GLU B 1 141 ? -10.227 27.531 20.172 1 96.38 141 GLU B O 1
ATOM 3382 N N . GLY B 1 142 ? -8.516 28.562 19.172 1 95.69 142 GLY B N 1
ATOM 3383 C CA . GLY B 1 142 ? -9.156 28.516 17.875 1 95.69 142 GLY B CA 1
ATOM 3384 C C . GLY B 1 142 ? -9.234 27.109 17.297 1 95.69 142 GLY B C 1
ATOM 3385 O O . GLY B 1 142 ? -10.258 26.719 16.734 1 95.69 142 GLY B O 1
ATOM 3386 N N . GLU B 1 143 ? -8.148 26.344 17.438 1 93.44 143 GLU B N 1
ATOM 3387 C CA . GLU B 1 143 ? -8.078 25 16.891 1 93.44 143 GLU B CA 1
ATOM 3388 C C . GLU B 1 143 ? -9.062 24.062 17.578 1 93.44 143 GLU B C 1
ATOM 3390 O O . GLU B 1 143 ? -9.602 23.156 16.953 1 93.44 143 GLU B O 1
ATOM 3395 N N . LYS B 1 144 ? -9.289 24.266 18.844 1 93.06 144 LYS B N 1
ATOM 3396 C CA . LYS B 1 144 ? -10.273 23.469 19.578 1 93.06 144 LYS B CA 1
ATOM 3397 C C . LYS B 1 144 ? -11.672 23.641 18.984 1 93.06 144 LYS B C 1
ATOM 3399 O O . LYS B 1 144 ? -12.453 22.688 18.953 1 93.06 144 LYS B O 1
ATOM 3404 N N . ILE B 1 145 ? -11.93 24.844 18.562 1 89.5 145 ILE B N 1
ATOM 3405 C CA . ILE B 1 145 ? -13.227 25.125 17.953 1 89.5 145 ILE B CA 1
ATOM 3406 C C . ILE B 1 145 ? -13.297 24.5 16.562 1 89.5 145 ILE B C 1
ATOM 3408 O O . ILE B 1 145 ? -14.305 23.875 16.203 1 89.5 145 ILE B O 1
ATOM 3412 N N . ALA B 1 146 ? -12.242 24.641 15.836 1 83.94 146 ALA B N 1
ATOM 3413 C CA . ALA B 1 146 ? -12.203 24.172 14.453 1 83.94 146 ALA B CA 1
ATOM 3414 C C . ALA B 1 146 ? -12.211 22.641 14.391 1 83.94 146 ALA B C 1
ATOM 3416 O O . ALA B 1 146 ? -12.797 22.047 13.484 1 83.94 146 ALA B O 1
ATOM 3417 N N . HIS B 1 147 ? -11.547 21.953 15.328 1 80.38 147 HIS B N 1
ATOM 3418 C CA . HIS B 1 147 ? -11.289 20.531 15.156 1 80.38 147 HIS B CA 1
ATOM 3419 C C . HIS B 1 147 ? -11.805 19.734 16.359 1 80.38 147 HIS B C 1
ATOM 3421 O O . HIS B 1 147 ? -11.844 18.5 16.312 1 80.38 147 HIS B O 1
ATOM 3427 N N . GLY B 1 148 ? -12.195 20.344 17.359 1 78.88 148 GLY B N 1
ATOM 3428 C CA . GLY B 1 148 ? -12.711 19.688 18.547 1 78.88 148 GLY B CA 1
ATOM 3429 C C . GLY B 1 148 ? -11.617 19.219 19.5 1 78.88 148 GLY B C 1
ATOM 3430 O O . GLY B 1 148 ? -11.406 19.828 20.547 1 78.88 148 GLY B O 1
ATOM 3431 N N . LYS B 1 149 ? -10.828 18.094 19.203 1 76.56 149 LYS B N 1
ATOM 3432 C CA . LYS B 1 149 ? -9.766 17.578 20.062 1 76.56 149 LYS B CA 1
ATOM 3433 C C . LYS B 1 149 ? -8.43 17.547 19.328 1 76.56 149 LYS B C 1
ATOM 3435 O O . LYS B 1 149 ? -7.906 16.469 19.016 1 76.56 149 LYS B O 1
ATOM 3440 N N . PRO B 1 150 ? -7.926 18.75 19.172 1 82.25 150 PRO B N 1
ATOM 3441 C CA . PRO B 1 150 ? -6.637 18.797 18.484 1 82.25 150 PRO B CA 1
ATOM 3442 C C . PRO B 1 150 ? -5.488 18.266 19.344 1 82.25 150 PRO B C 1
ATOM 3444 O O . PRO B 1 150 ? -5.504 18.453 20.562 1 82.25 150 PRO B O 1
ATOM 3447 N N . SER B 1 151 ? -4.508 17.672 18.75 1 81.31 151 SER B N 1
ATOM 3448 C CA . SER B 1 151 ? -3.35 17.141 19.469 1 81.31 151 SER B CA 1
ATOM 3449 C C . SER B 1 151 ? -2.387 18.25 19.875 1 81.31 151 SER B C 1
ATOM 3451 O O . SER B 1 151 ? -1.561 18.062 20.766 1 81.31 151 SER B O 1
ATOM 3453 N N . GLY B 1 152 ? -2.443 19.375 19.078 1 89.62 152 GLY B N 1
ATOM 3454 C CA . GLY B 1 152 ? -1.551 20.5 19.344 1 89.62 152 GLY B CA 1
ATOM 3455 C C . GLY B 1 152 ? -0.3 20.484 18.484 1 89.62 152 GLY B C 1
ATOM 3456 O O . GLY B 1 152 ? 0.427 21.469 18.422 1 89.62 152 GLY B O 1
ATOM 3457 N N . VAL B 1 153 ? -0.063 19.438 17.812 1 90.88 153 VAL B N 1
ATOM 3458 C CA . VAL B 1 153 ? 1.178 19.297 17.062 1 90.88 153 VAL B CA 1
ATOM 3459 C C . VAL B 1 153 ? 1.188 20.281 15.898 1 90.88 153 VAL B C 1
ATOM 3461 O O . VAL B 1 153 ? 2.23 20.859 15.57 1 90.88 153 VAL B O 1
ATOM 3464 N N . ASP B 1 154 ? 0.075 20.469 15.258 1 93.69 154 ASP B N 1
ATOM 3465 C CA . ASP B 1 154 ? 0.006 21.406 14.141 1 93.69 154 ASP B CA 1
ATOM 3466 C C . ASP B 1 154 ? 0.293 22.844 14.594 1 93.69 154 ASP B C 1
ATOM 3468 O O . ASP B 1 154 ? 1.021 23.578 13.93 1 93.69 154 ASP B O 1
ATOM 3472 N N . VAL B 1 155 ? -0.275 23.219 15.758 1 96.25 155 VAL B N 1
ATOM 3473 C CA . VAL B 1 155 ? -0.047 24.547 16.297 1 96.25 155 VAL B CA 1
ATOM 3474 C C . VAL B 1 155 ? 1.412 24.703 16.719 1 96.25 155 VAL B C 1
ATOM 3476 O O . VAL B 1 155 ? 2.039 25.734 16.453 1 96.25 155 VAL B O 1
ATOM 3479 N N . THR B 1 156 ? 1.936 23.672 17.328 1 96.19 156 THR B N 1
ATOM 3480 C CA . THR B 1 156 ? 3.322 23.703 17.781 1 96.19 156 THR B CA 1
ATOM 3481 C C . THR B 1 156 ? 4.27 23.938 16.609 1 96.19 156 THR B C 1
ATOM 3483 O O . THR B 1 156 ? 5.152 24.797 16.672 1 96.19 156 THR B O 1
ATOM 3486 N N . ILE B 1 157 ? 4.07 23.203 15.602 1 96.31 157 ILE B N 1
ATOM 3487 C CA . ILE B 1 157 ? 4.949 23.297 14.445 1 96.31 157 ILE B CA 1
ATOM 3488 C C . ILE B 1 157 ? 4.77 24.641 13.758 1 96.31 157 ILE B C 1
ATOM 3490 O O . ILE B 1 157 ? 5.719 25.188 13.18 1 96.31 157 ILE B O 1
ATOM 3494 N N . ALA B 1 158 ? 3.568 25.125 13.672 1 97.38 158 ALA B N 1
ATOM 3495 C CA . ALA B 1 158 ? 3.311 26.438 13.094 1 97.38 158 ALA B CA 1
ATOM 3496 C C . ALA B 1 158 ? 4.012 27.531 13.883 1 97.38 158 ALA B C 1
ATOM 3498 O O . ALA B 1 158 ? 4.508 28.5 13.305 1 97.38 158 ALA B O 1
ATOM 3499 N N . VAL B 1 159 ? 4.07 27.406 15.18 1 97.94 159 VAL B N 1
ATOM 3500 C CA . VAL B 1 159 ? 4.668 28.406 16.062 1 97.94 159 VAL B CA 1
ATOM 3501 C C . VAL B 1 159 ? 6.191 28.312 15.992 1 97.94 159 VAL B C 1
ATOM 3503 O O . VAL B 1 159 ? 6.879 29.328 15.844 1 97.94 159 VAL B O 1
ATOM 3506 N N . ARG B 1 160 ? 6.703 27.094 16.016 1 96.38 160 ARG B N 1
ATOM 3507 C CA . ARG B 1 160 ? 8.125 26.906 16.266 1 96.38 160 ARG B CA 1
ATOM 3508 C C . ARG B 1 160 ? 8.883 26.672 14.969 1 96.38 160 ARG B C 1
ATOM 3510 O O . ARG B 1 160 ? 10.07 27 14.867 1 96.38 160 ARG B O 1
ATOM 3517 N N . GLY B 1 161 ? 8.227 26.078 13.992 1 97 161 GLY B N 1
ATOM 3518 C CA . GLY B 1 161 ? 8.906 25.609 12.797 1 97 161 GLY B CA 1
ATOM 3519 C C . GLY B 1 161 ? 9.758 24.375 13.039 1 97 161 GLY B C 1
ATOM 3520 O O . GLY B 1 161 ? 9.547 23.641 14.016 1 97 161 GLY B O 1
ATOM 3521 N N . GLY B 1 162 ? 10.547 24.031 12.039 1 96.5 162 GLY B N 1
ATOM 3522 C CA . GLY B 1 162 ? 11.492 22.938 12.164 1 96.5 162 GLY B CA 1
ATOM 3523 C C . GLY B 1 162 ? 10.852 21.562 12.008 1 96.5 162 GLY B C 1
ATOM 3524 O O . GLY B 1 162 ? 9.938 21.391 11.195 1 96.5 162 GLY B O 1
ATOM 3525 N N . VAL B 1 163 ? 11.531 20.578 12.68 1 97.5 163 VAL B N 1
ATOM 3526 C CA . VAL B 1 163 ? 11.07 19.188 12.688 1 97.5 163 VAL B CA 1
ATOM 3527 C C . VAL B 1 163 ? 10.812 18.75 14.125 1 97.5 163 VAL B C 1
ATOM 3529 O O . VAL B 1 163 ? 11.625 19 15.016 1 97.5 163 VAL B O 1
ATOM 3532 N N . LEU B 1 164 ? 9.664 18.125 14.344 1 97.38 164 LEU B N 1
ATOM 3533 C CA . LEU B 1 164 ? 9.258 17.688 15.68 1 97.38 164 LEU B CA 1
ATOM 3534 C C . LEU B 1 164 ? 8.977 16.188 15.703 1 97.38 164 LEU B C 1
ATOM 3536 O O . LEU B 1 164 ? 8.391 15.648 14.766 1 97.38 164 LEU B O 1
ATOM 3540 N N . ALA B 1 165 ? 9.469 15.531 16.75 1 97.56 165 ALA B N 1
ATOM 3541 C CA . ALA B 1 165 ? 8.992 14.203 17.109 1 97.56 165 ALA B CA 1
ATOM 3542 C C . ALA B 1 165 ? 7.828 14.289 18.109 1 97.56 165 ALA B C 1
ATOM 3544 O O . ALA B 1 165 ? 7.902 15.016 19.094 1 97.56 165 ALA B O 1
ATOM 3545 N N . TYR B 1 166 ? 6.773 13.609 17.766 1 95.88 166 TYR B N 1
ATOM 3546 C CA . TYR B 1 166 ? 5.559 13.719 18.562 1 95.88 166 TYR B CA 1
ATOM 3547 C C . TYR B 1 166 ? 5.023 12.336 18.922 1 95.88 166 TYR B C 1
ATOM 3549 O O . TYR B 1 166 ? 5.012 11.43 18.094 1 95.88 166 TYR B O 1
ATOM 3557 N N . ARG B 1 167 ? 4.645 12.18 20.125 1 95.19 167 ARG B N 1
ATOM 3558 C CA . ARG B 1 167 ? 3.922 11.023 20.656 1 95.19 167 ARG B CA 1
ATOM 3559 C C . ARG B 1 167 ? 2.768 11.461 21.547 1 95.19 167 ARG B C 1
ATOM 3561 O O . ARG B 1 167 ? 2.92 12.367 22.375 1 95.19 167 ARG B O 1
ATOM 3568 N N . ARG B 1 168 ? 1.681 10.828 21.344 1 90.81 168 ARG B N 1
ATOM 3569 C CA . ARG B 1 168 ? 0.516 11.195 22.156 1 90.81 168 ARG B CA 1
ATOM 3570 C C . ARG B 1 168 ? 0.833 11.141 23.641 1 90.81 168 ARG B C 1
ATOM 3572 O O . ARG B 1 168 ? 1.383 10.148 24.125 1 90.81 168 ARG B O 1
ATOM 3579 N N . GLY B 1 169 ? 0.488 12.18 24.266 1 87.75 169 GLY B N 1
ATOM 3580 C CA . GLY B 1 169 ? 0.672 12.227 25.703 1 87.75 169 GLY B CA 1
ATOM 3581 C C . GLY B 1 169 ? 2.043 12.727 26.125 1 87.75 169 GLY B C 1
ATOM 3582 O O . GLY B 1 169 ? 2.32 12.883 27.312 1 87.75 169 GLY B O 1
ATOM 3583 N N . GLU B 1 170 ? 2.889 12.984 25.156 1 91.5 170 GLU B N 1
ATOM 3584 C CA . GLU B 1 170 ? 4.223 13.516 25.438 1 91.5 170 GLU B CA 1
ATOM 3585 C C . GLU B 1 170 ? 4.414 14.891 24.812 1 91.5 170 GLU B C 1
ATOM 3587 O O . GLU B 1 170 ? 3.689 15.258 23.875 1 91.5 170 GLU B O 1
ATOM 3592 N N . ASN B 1 171 ? 5.305 15.641 25.359 1 90.62 171 ASN B N 1
ATOM 3593 C CA . ASN B 1 171 ? 5.672 16.906 24.734 1 90.62 171 ASN B CA 1
ATOM 3594 C C . ASN B 1 171 ? 6.465 16.688 23.438 1 90.62 171 ASN B C 1
ATOM 3596 O O . ASN B 1 171 ? 7.336 15.812 23.391 1 90.62 171 ASN B O 1
ATOM 3600 N N . PRO B 1 172 ? 6.133 17.453 22.469 1 93.62 172 PRO B N 1
ATOM 3601 C CA . PRO B 1 172 ? 6.914 17.328 21.234 1 93.62 172 PRO B CA 1
ATOM 3602 C C . PRO B 1 172 ? 8.391 17.656 21.438 1 93.62 172 PRO B C 1
ATOM 3604 O O . PRO B 1 172 ? 8.719 18.578 22.203 1 93.62 172 PRO B O 1
ATOM 3607 N N . VAL B 1 173 ? 9.234 16.953 20.75 1 94.81 173 VAL B N 1
ATOM 3608 C CA . VAL B 1 173 ? 10.68 17.141 20.859 1 94.81 173 VAL B CA 1
ATOM 3609 C C . VAL B 1 173 ? 11.227 17.703 19.547 1 94.81 173 VAL B C 1
ATOM 3611 O O . VAL B 1 173 ? 10.984 17.156 18.469 1 94.81 173 VAL B O 1
ATOM 3614 N N . ASP B 1 174 ? 12.023 18.766 19.656 1 95.56 174 ASP B N 1
ATOM 3615 C CA . ASP B 1 174 ? 12.664 19.344 18.469 1 95.56 174 ASP B CA 1
ATOM 3616 C C . ASP B 1 174 ? 13.789 18.453 17.953 1 95.56 174 ASP B C 1
ATOM 3618 O O . ASP B 1 174 ? 14.609 17.969 18.734 1 95.56 174 ASP B O 1
ATOM 3622 N N . ILE B 1 175 ? 13.734 18.281 16.688 1 95.88 175 ILE B N 1
ATOM 3623 C CA . ILE B 1 175 ? 14.758 17.5 16.016 1 95.88 175 ILE B CA 1
ATOM 3624 C C . ILE B 1 175 ? 15.625 18.406 15.141 1 95.88 175 ILE B C 1
ATOM 3626 O O . ILE B 1 175 ? 15.109 19.25 14.406 1 95.88 175 ILE B O 1
ATOM 3630 N N . ARG B 1 176 ? 16.953 18.266 15.195 1 94.25 176 ARG B N 1
ATOM 3631 C CA . ARG B 1 176 ? 17.859 18.969 14.305 1 94.25 176 ARG B CA 1
ATOM 3632 C C . ARG B 1 176 ? 18.156 18.156 13.055 1 94.25 176 ARG B C 1
ATOM 3634 O O . ARG B 1 176 ? 18.938 17.219 13.086 1 94.25 176 ARG B O 1
ATOM 3641 N N . PRO B 1 177 ? 17.547 18.578 12.008 1 93.75 177 PRO B N 1
ATOM 3642 C CA . PRO B 1 177 ? 17.75 17.766 10.797 1 93.75 177 PRO B CA 1
ATOM 3643 C C . PRO B 1 177 ? 19.141 17.953 10.211 1 93.75 177 PRO B C 1
ATOM 3645 O O . PRO B 1 177 ? 19.641 19.078 10.125 1 93.75 177 PRO B O 1
ATOM 3648 N N . GLY B 1 178 ? 19.75 16.766 9.82 1 94.44 178 GLY B N 1
ATOM 3649 C CA . GLY B 1 178 ? 21.031 16.797 9.125 1 94.44 178 GLY B CA 1
ATOM 3650 C C . GLY B 1 178 ? 20.891 16.625 7.621 1 94.44 178 GLY B C 1
ATOM 3651 O O . GLY B 1 178 ? 21.891 16.406 6.922 1 94.44 178 GLY B O 1
ATOM 3652 N N . LEU B 1 179 ? 19.703 16.688 7.121 1 95.25 179 LEU B N 1
ATOM 3653 C CA . LEU B 1 179 ? 19.422 16.453 5.707 1 95.25 179 LEU B CA 1
ATOM 3654 C C . LEU B 1 179 ? 19.938 17.609 4.852 1 95.25 179 LEU B C 1
ATOM 3656 O O . LEU B 1 179 ? 19.641 18.766 5.121 1 95.25 179 LEU B O 1
ATOM 3660 N N . THR B 1 180 ? 20.703 17.297 3.861 1 95.12 180 THR B N 1
ATOM 3661 C CA . THR B 1 180 ? 21.219 18.281 2.914 1 95.12 180 THR B CA 1
ATOM 3662 C C . THR B 1 180 ? 21.016 17.812 1.478 1 95.12 180 THR B C 1
ATOM 3664 O O . THR B 1 180 ? 21 16.609 1.212 1 95.12 180 THR B O 1
ATOM 3667 N N . GLY B 1 181 ? 20.75 18.719 0.604 1 95.94 181 GLY B N 1
ATOM 3668 C CA . GLY B 1 181 ? 20.703 18.391 -0.813 1 95.94 181 GLY B CA 1
ATOM 3669 C C . GLY B 1 181 ? 19.406 17.703 -1.22 1 95.94 181 GLY B C 1
ATOM 3670 O O . GLY B 1 181 ? 19.344 17.062 -2.27 1 95.94 181 GLY B O 1
ATOM 3671 N N . VAL B 1 182 ? 18.438 17.75 -0.323 1 97.5 182 VAL B N 1
ATOM 3672 C CA . VAL B 1 182 ? 17.156 17.141 -0.649 1 97.5 182 VAL B CA 1
ATOM 3673 C C . VAL B 1 182 ? 16.031 18.141 -0.432 1 97.5 182 VAL B C 1
ATOM 3675 O O . VAL B 1 182 ? 16.219 19.156 0.262 1 97.5 182 VAL B O 1
ATOM 3678 N N . THR B 1 183 ? 14.93 17.875 -1.056 1 96.94 183 THR B N 1
ATOM 3679 C CA . THR B 1 183 ? 13.727 18.703 -0.928 1 96.94 183 THR B CA 1
ATOM 3680 C C . THR B 1 183 ? 12.477 17.828 -1.019 1 96.94 183 THR B C 1
ATOM 3682 O O . THR B 1 183 ? 12.531 16.688 -1.461 1 96.94 183 THR B O 1
ATOM 3685 N N . LEU B 1 184 ? 11.414 18.375 -0.52 1 97.75 184 LEU B N 1
ATOM 3686 C CA . LEU B 1 184 ? 10.125 17.703 -0.623 1 97.75 184 LEU B CA 1
ATOM 3687 C C . LEU B 1 184 ? 9.344 18.188 -1.833 1 97.75 184 LEU B C 1
ATOM 3689 O O . LEU B 1 184 ? 9.383 19.375 -2.158 1 97.75 184 LEU B O 1
ATOM 3693 N N . LEU B 1 185 ? 8.773 17.328 -2.494 1 98.19 185 LEU B N 1
ATOM 3694 C CA . LEU B 1 185 ? 7.719 17.641 -3.453 1 98.19 185 LEU B CA 1
ATOM 3695 C C . LEU B 1 185 ? 6.344 17.312 -2.871 1 98.19 185 LEU B C 1
ATOM 3697 O O . LEU B 1 185 ? 6.125 16.203 -2.369 1 98.19 185 LEU B O 1
ATOM 3701 N N . VAL B 1 186 ? 5.469 18.281 -2.84 1 97.81 186 VAL B N 1
ATOM 3702 C CA . VAL B 1 186 ? 4.105 18.094 -2.35 1 97.81 186 VAL B CA 1
ATOM 3703 C C . VAL B 1 186 ? 3.127 18.141 -3.521 1 97.81 186 VAL B C 1
ATOM 3705 O O . VAL B 1 186 ? 3.166 19.062 -4.34 1 97.81 186 VAL B O 1
ATOM 3708 N N . ALA B 1 187 ? 2.314 17.156 -3.633 1 97.88 187 ALA B N 1
ATOM 3709 C CA . ALA B 1 187 ? 1.286 17.109 -4.668 1 97.88 187 ALA B CA 1
ATOM 3710 C C . ALA B 1 187 ? -0.088 16.844 -4.062 1 97.88 187 ALA B C 1
ATOM 3712 O O . ALA B 1 187 ? -0.257 15.906 -3.277 1 97.88 187 ALA B O 1
ATOM 3713 N N . ASP B 1 188 ? -1.026 17.656 -4.426 1 96.62 188 ASP B N 1
ATOM 3714 C CA . ASP B 1 188 ? -2.398 17.547 -3.939 1 96.62 188 ASP B CA 1
ATOM 3715 C C . ASP B 1 188 ? -3.27 16.766 -4.918 1 96.62 188 ASP B C 1
ATOM 3717 O O . ASP B 1 188 ? -3.4 17.141 -6.086 1 96.62 188 ASP B O 1
ATOM 3721 N N . THR B 1 189 ? -3.893 15.68 -4.414 1 97 189 THR B N 1
ATOM 3722 C CA . THR B 1 189 ? -4.742 14.859 -5.266 1 97 189 THR B CA 1
ATOM 3723 C C . THR B 1 189 ? -5.945 15.656 -5.758 1 97 189 THR B C 1
ATOM 3725 O O . THR B 1 189 ? -6.547 15.312 -6.777 1 97 189 THR B O 1
ATOM 3728 N N . GLY B 1 190 ? -6.375 16.656 -4.965 1 94.44 190 GLY B N 1
ATOM 3729 C CA . GLY B 1 190 ? -7.574 17.422 -5.262 1 94.44 190 GLY B CA 1
ATOM 3730 C C . GLY B 1 190 ? -8.836 16.781 -4.707 1 94.44 190 GLY B C 1
ATOM 3731 O O . GLY B 1 190 ? -9.93 17.344 -4.844 1 94.44 190 GLY B O 1
ATOM 3732 N N . VAL B 1 191 ? -8.719 15.648 -4.117 1 94.19 191 VAL B N 1
ATOM 3733 C CA . VAL B 1 191 ? -9.867 14.945 -3.549 1 94.19 191 VAL B CA 1
ATOM 3734 C C . VAL B 1 191 ? -10.078 15.383 -2.102 1 94.19 191 VAL B C 1
ATOM 3736 O O . VAL B 1 191 ? -9.172 15.258 -1.271 1 94.19 191 VAL B O 1
ATOM 3739 N N . GLU B 1 192 ? -11.258 15.883 -1.818 1 88.88 192 GLU B N 1
ATOM 3740 C CA . GLU B 1 192 ? -11.609 16.312 -0.469 1 88.88 192 GLU B CA 1
ATOM 3741 C C . GLU B 1 192 ? -12.258 15.18 0.324 1 88.88 192 GLU B C 1
ATOM 3743 O O . GLU B 1 192 ? -13 14.375 -0.233 1 88.88 192 GLU B O 1
ATOM 3748 N N . ARG B 1 193 ? -11.914 15.172 1.572 1 84.94 193 ARG B N 1
ATOM 3749 C CA . ARG B 1 193 ? -12.508 14.18 2.465 1 84.94 193 ARG B CA 1
ATOM 3750 C C . ARG B 1 193 ? -12.609 14.719 3.889 1 84.94 193 ARG B C 1
ATOM 3752 O O . ARG B 1 193 ? -12.016 15.742 4.215 1 84.94 193 ARG B O 1
ATOM 3759 N N . ARG B 1 194 ? -13.359 14.102 4.688 1 86 194 ARG B N 1
ATOM 3760 C CA . ARG B 1 194 ? -13.438 14.398 6.113 1 86 194 ARG B CA 1
ATOM 3761 C C . ARG B 1 194 ? -12.445 13.562 6.906 1 86 194 ARG B C 1
ATOM 3763 O O . ARG B 1 194 ? -12.523 12.328 6.91 1 86 194 ARG B O 1
ATOM 3770 N N . THR B 1 195 ? -11.555 14.156 7.531 1 86.75 195 THR B N 1
ATOM 3771 C CA . THR B 1 195 ? -10.5 13.516 8.305 1 86.75 195 THR B CA 1
ATOM 3772 C C . THR B 1 195 ? -11.086 12.477 9.258 1 86.75 195 THR B C 1
ATOM 3774 O O . THR B 1 195 ? -10.586 11.359 9.352 1 86.75 195 THR B O 1
ATOM 3777 N N . ARG B 1 196 ? -12.141 12.844 9.891 1 88.44 196 ARG B N 1
ATOM 3778 C CA . ARG B 1 196 ? -12.758 11.992 10.898 1 88.44 196 ARG B CA 1
ATOM 3779 C C . ARG B 1 196 ? -13.18 10.656 10.305 1 88.44 196 ARG B C 1
ATOM 3781 O O . ARG B 1 196 ? -13.062 9.609 10.953 1 88.44 196 ARG B O 1
ATOM 3788 N N . ASP B 1 197 ? -13.695 10.68 9.086 1 94.69 197 ASP B N 1
ATOM 3789 C CA . ASP B 1 197 ? -14.148 9.461 8.43 1 94.69 197 ASP B CA 1
ATOM 3790 C C . ASP B 1 197 ? -12.984 8.508 8.172 1 94.69 197 ASP B C 1
ATOM 3792 O O . ASP B 1 197 ? -13.109 7.297 8.344 1 94.69 197 ASP B O 1
ATOM 3796 N N . VAL B 1 198 ? -11.883 9.031 7.762 1 95.5 198 VAL B N 1
ATOM 3797 C CA . VAL B 1 198 ? -10.703 8.219 7.469 1 95.5 198 VAL B CA 1
ATOM 3798 C C . VAL B 1 198 ? -10.164 7.609 8.758 1 95.5 198 VAL B C 1
ATOM 3800 O O . VAL B 1 198 ? -9.844 6.418 8.805 1 95.5 198 VAL B O 1
ATOM 3803 N N . VAL B 1 199 ? -10.086 8.422 9.789 1 94.06 199 VAL B N 1
ATOM 3804 C CA . VAL B 1 199 ? -9.555 7.965 11.07 1 94.06 199 VAL B CA 1
ATOM 3805 C C . VAL B 1 199 ? -10.422 6.844 11.625 1 94.06 199 VAL B C 1
ATOM 3807 O O . VAL B 1 199 ? -9.914 5.812 12.07 1 94.06 199 VAL B O 1
ATOM 3810 N N . GLU B 1 200 ? -11.695 7.059 11.562 1 96 200 GLU B N 1
ATOM 3811 C CA . GLU B 1 200 ? -12.617 6.039 12.055 1 96 200 GLU B CA 1
ATOM 3812 C C . GLU B 1 200 ? -12.484 4.746 11.258 1 96 200 GLU B C 1
ATOM 3814 O O . GLU B 1 200 ? -12.516 3.652 11.828 1 96 200 GLU B O 1
ATOM 3819 N N . HIS B 1 201 ? -12.328 4.879 9.984 1 97.56 201 HIS B N 1
ATOM 3820 C CA . HIS B 1 201 ? -12.164 3.707 9.125 1 97.56 201 HIS B CA 1
ATOM 3821 C C . HIS B 1 201 ? -10.891 2.949 9.469 1 97.56 201 HIS B C 1
ATOM 3823 O O . HIS B 1 201 ? -10.914 1.728 9.625 1 97.56 201 HIS B O 1
ATOM 3829 N N . VAL B 1 202 ? -9.797 3.641 9.57 1 98 202 VAL B N 1
ATOM 3830 C CA . VAL B 1 202 ? -8.5 3.035 9.875 1 98 202 VAL B CA 1
ATOM 3831 C C . VAL B 1 202 ? -8.57 2.312 11.219 1 98 202 VAL B C 1
ATOM 3833 O O . VAL B 1 202 ? -8.086 1.186 11.352 1 98 202 VAL B O 1
ATOM 3836 N N . LEU B 1 203 ? -9.203 2.955 12.156 1 97.19 203 LEU B N 1
ATOM 3837 C CA . LEU B 1 203 ? -9.336 2.342 13.469 1 97.19 203 LEU B CA 1
ATOM 3838 C C . LEU B 1 203 ? -10.203 1.091 13.406 1 97.19 203 LEU B C 1
ATOM 3840 O O . LEU B 1 203 ? -9.914 0.089 14.062 1 97.19 203 LEU B O 1
ATOM 3844 N N . SER B 1 204 ? -11.242 1.161 12.656 1 98.06 204 SER B N 1
ATOM 3845 C CA . SER B 1 204 ? -12.117 0.004 12.5 1 98.06 204 SER B CA 1
ATOM 3846 C C . SER B 1 204 ? -11.375 -1.162 11.852 1 98.06 204 SER B C 1
ATOM 3848 O O . SER B 1 204 ? -11.562 -2.316 12.242 1 98.06 204 SER B O 1
ATOM 3850 N N . ILE B 1 205 ? -10.586 -0.907 10.844 1 98.25 205 ILE B N 1
ATOM 3851 C CA . ILE B 1 205 ? -9.797 -1.938 10.18 1 98.25 205 ILE B CA 1
ATOM 3852 C C . ILE B 1 205 ? -8.789 -2.527 11.164 1 98.25 205 ILE B C 1
ATOM 3854 O O . ILE B 1 205 ? -8.625 -3.748 11.242 1 98.25 205 ILE B O 1
ATOM 3858 N N . ALA B 1 206 ? -8.094 -1.656 11.891 1 97.94 206 ALA B N 1
ATOM 3859 C CA . ALA B 1 206 ? -7.125 -2.109 12.891 1 97.94 206 ALA B CA 1
ATOM 3860 C C . ALA B 1 206 ? -7.785 -3.031 13.914 1 97.94 206 ALA B C 1
ATOM 3862 O O . ALA B 1 206 ? -7.238 -4.082 14.25 1 97.94 206 ALA B O 1
ATOM 3863 N N . ASP B 1 207 ? -8.945 -2.617 14.391 1 97.81 207 ASP B N 1
ATOM 3864 C CA . ASP B 1 207 ? -9.68 -3.432 15.352 1 97.81 207 ASP B CA 1
ATOM 3865 C C . ASP B 1 207 ? -10.062 -4.781 14.75 1 97.81 207 ASP B C 1
ATOM 3867 O O . ASP B 1 207 ? -9.945 -5.816 15.406 1 97.81 207 ASP B O 1
ATOM 3871 N N . ALA B 1 208 ? -10.508 -4.754 13.562 1 97.62 208 ALA B N 1
ATOM 3872 C CA . ALA B 1 208 ? -10.93 -5.973 12.883 1 97.62 208 ALA B CA 1
ATOM 3873 C C . ALA B 1 208 ? -9.758 -6.926 12.68 1 97.62 208 ALA B C 1
ATOM 3875 O O . ALA B 1 208 ? -9.922 -8.148 12.727 1 97.62 208 ALA B O 1
ATOM 3876 N N . LEU B 1 209 ? -8.578 -6.398 12.461 1 97.44 209 LEU B N 1
ATOM 3877 C CA . LEU B 1 209 ? -7.391 -7.215 12.227 1 97.44 209 LEU B CA 1
ATOM 3878 C C . LEU B 1 209 ? -6.859 -7.793 13.531 1 97.44 209 LEU B C 1
ATOM 3880 O O . LEU B 1 209 ? -6.02 -8.695 13.523 1 97.44 209 LEU B O 1
ATOM 3884 N N . GLY B 1 210 ? -7.305 -7.273 14.664 1 96.25 210 GLY B N 1
ATOM 3885 C CA . GLY B 1 210 ? -6.977 -7.824 15.969 1 96.25 210 GLY B CA 1
ATOM 3886 C C . GLY B 1 210 ? -5.488 -7.789 16.281 1 96.25 210 GLY B C 1
ATOM 3887 O O . GLY B 1 210 ? -4.852 -6.738 16.156 1 96.25 210 GLY B O 1
ATOM 3888 N N . GLU B 1 211 ? -4.949 -8.922 16.562 1 97.56 211 GLU B N 1
ATOM 3889 C CA . GLU B 1 211 ? -3.555 -9.016 16.984 1 97.56 211 GLU B CA 1
ATOM 3890 C C . GLU B 1 211 ? -2.607 -8.609 15.859 1 97.56 211 GLU B C 1
ATOM 3892 O O . GLU B 1 211 ? -1.548 -8.031 16.109 1 97.56 211 GLU B O 1
ATOM 3897 N N . ALA B 1 212 ? -2.934 -8.875 14.648 1 97.75 212 ALA B N 1
ATOM 3898 C CA . ALA B 1 212 ? -2.09 -8.516 13.516 1 97.75 212 ALA B CA 1
ATOM 3899 C C . ALA B 1 212 ? -1.827 -7.016 13.477 1 97.75 212 ALA B C 1
ATOM 3901 O O . ALA B 1 212 ? -0.723 -6.578 13.148 1 97.75 212 ALA B O 1
ATOM 3902 N N . SER B 1 213 ? -2.846 -6.25 13.812 1 97.88 213 SER B N 1
ATOM 3903 C CA . SER B 1 213 ? -2.695 -4.797 13.789 1 97.88 213 SER B CA 1
ATOM 3904 C C . SER B 1 213 ? -1.675 -4.332 14.82 1 97.88 213 SER B C 1
ATOM 3906 O O . SER B 1 213 ? -0.971 -3.344 14.609 1 97.88 213 SER B O 1
ATOM 3908 N N . THR B 1 214 ? -1.59 -5.047 15.961 1 97.88 214 THR B N 1
ATOM 3909 C CA . THR B 1 214 ? -0.601 -4.703 16.969 1 97.88 214 THR B CA 1
ATOM 3910 C C . THR B 1 214 ? 0.811 -4.762 16.391 1 97.88 214 THR B C 1
ATOM 3912 O O . THR B 1 214 ? 1.646 -3.908 16.703 1 97.88 214 THR B O 1
ATOM 3915 N N . TYR B 1 215 ? 1.055 -5.723 15.578 1 98.56 215 TYR B N 1
ATOM 3916 C CA . TYR B 1 215 ? 2.373 -5.863 14.969 1 98.56 215 TYR B CA 1
ATOM 3917 C C . TYR B 1 215 ? 2.588 -4.812 13.891 1 98.56 215 TYR B C 1
ATOM 3919 O O . TYR B 1 215 ? 3.705 -4.332 13.695 1 98.56 215 TYR B O 1
ATOM 3927 N N . ILE B 1 216 ? 1.545 -4.453 13.164 1 98.69 216 ILE B N 1
ATOM 3928 C CA . ILE B 1 216 ? 1.65 -3.383 12.18 1 98.69 216 ILE B CA 1
ATOM 3929 C C . ILE B 1 216 ? 2.014 -2.072 12.875 1 98.69 216 ILE B C 1
ATOM 3931 O O . ILE B 1 216 ? 2.908 -1.353 12.43 1 98.69 216 ILE B O 1
ATOM 3935 N N . TYR B 1 217 ? 1.362 -1.794 14.008 1 98.38 217 TYR B N 1
ATOM 3936 C CA . TYR B 1 217 ? 1.628 -0.578 14.766 1 98.38 217 TYR B CA 1
ATOM 3937 C C . TYR B 1 217 ? 3.043 -0.586 15.336 1 98.38 217 TYR B C 1
ATOM 3939 O O . TYR B 1 217 ? 3.707 0.452 15.375 1 98.38 217 TYR B O 1
ATOM 3947 N N . ARG B 1 218 ? 3.498 -1.732 15.742 1 98.44 218 ARG B N 1
ATOM 3948 C CA . ARG B 1 218 ? 4.863 -1.83 16.25 1 98.44 218 ARG B CA 1
ATOM 3949 C C . ARG B 1 218 ? 5.875 -1.577 15.133 1 98.44 218 ARG B C 1
ATOM 3951 O O . ARG B 1 218 ? 6.883 -0.896 15.352 1 98.44 218 ARG B O 1
ATOM 3958 N N . ALA B 1 219 ? 5.617 -2.168 14 1 98.69 219 ALA B N 1
ATOM 3959 C CA . ALA B 1 219 ? 6.477 -1.907 12.852 1 98.69 219 ALA B CA 1
ATOM 3960 C C . ALA B 1 219 ? 6.523 -0.417 12.531 1 98.69 219 ALA B C 1
ATOM 3962 O O . ALA B 1 219 ? 7.598 0.139 12.281 1 98.69 219 ALA B O 1
ATOM 3963 N N . ALA B 1 220 ? 5.383 0.223 12.57 1 98.62 220 ALA B N 1
ATOM 3964 C CA . ALA B 1 220 ? 5.281 1.646 12.266 1 98.62 220 ALA B CA 1
ATOM 3965 C C . ALA B 1 220 ? 6.055 2.486 13.273 1 98.62 220 ALA B C 1
ATOM 3967 O O . ALA B 1 220 ? 6.703 3.469 12.914 1 98.62 220 ALA B O 1
ATOM 3968 N N . ASP B 1 221 ? 5.961 2.121 14.523 1 98.5 221 ASP B N 1
ATOM 3969 C CA . ASP B 1 221 ? 6.688 2.83 15.57 1 98.5 221 ASP B CA 1
ATOM 3970 C C . ASP B 1 221 ? 8.195 2.738 15.359 1 98.5 221 ASP B C 1
ATOM 3972 O O . ASP B 1 221 ? 8.914 3.73 15.5 1 98.5 221 ASP B O 1
ATOM 3976 N N . LEU B 1 222 ? 8.648 1.572 15.031 1 98.44 222 LEU B N 1
ATOM 3977 C CA . LEU B 1 222 ? 10.07 1.369 14.805 1 98.44 222 LEU B CA 1
ATOM 3978 C C . LEU B 1 222 ? 10.539 2.123 13.562 1 98.44 222 LEU B C 1
ATOM 3980 O O . LEU B 1 222 ? 11.625 2.709 13.555 1 98.44 222 LEU B O 1
ATOM 3984 N N . ILE B 1 223 ? 9.711 2.129 12.555 1 97.75 223 ILE B N 1
ATOM 3985 C CA . ILE B 1 223 ? 10.039 2.834 11.32 1 97.75 223 ILE B CA 1
ATOM 3986 C C . ILE B 1 223 ? 10.133 4.332 11.594 1 97.75 223 ILE B C 1
ATOM 3988 O O . ILE B 1 223 ? 10.984 5.02 11.023 1 97.75 223 ILE B O 1
ATOM 3992 N N . ALA B 1 224 ? 9.258 4.824 12.43 1 98.19 224 ALA B N 1
ATOM 3993 C CA . ALA B 1 224 ? 9.297 6.238 12.797 1 98.19 224 ALA B CA 1
ATOM 3994 C C . ALA B 1 224 ? 10.586 6.57 13.555 1 98.19 224 ALA B C 1
ATOM 3996 O O . ALA B 1 224 ? 11.18 7.629 13.344 1 98.19 224 ALA B O 1
ATOM 3997 N N . ARG B 1 225 ? 10.992 5.719 14.422 1 97.94 225 ARG B N 1
ATOM 3998 C CA . ARG B 1 225 ? 12.242 5.914 15.148 1 97.94 225 ARG B CA 1
ATOM 3999 C C . ARG B 1 225 ? 13.438 5.91 14.195 1 97.94 225 ARG B C 1
ATOM 4001 O O . ARG B 1 225 ? 14.367 6.703 14.359 1 97.94 225 ARG B O 1
ATOM 4008 N N . GLU B 1 226 ? 13.391 5.008 13.273 1 97.69 226 GLU B N 1
ATOM 4009 C CA . GLU B 1 226 ? 14.445 4.957 12.273 1 97.69 226 GLU B CA 1
ATOM 4010 C C . GLU B 1 226 ? 14.453 6.219 11.414 1 97.69 226 GLU B C 1
ATOM 4012 O O . GLU B 1 226 ? 15.508 6.688 10.992 1 97.69 226 GLU B O 1
ATOM 4017 N N . ALA B 1 227 ? 13.273 6.691 11.109 1 98.12 227 ALA B N 1
ATOM 4018 C CA . ALA B 1 227 ? 13.18 7.945 10.367 1 98.12 227 ALA B CA 1
ATOM 4019 C C . ALA B 1 227 ? 13.836 9.086 11.125 1 98.12 227 ALA B C 1
ATOM 4021 O O . ALA B 1 227 ? 14.547 9.906 10.539 1 98.12 227 ALA B O 1
ATOM 4022 N N . LEU B 1 228 ? 13.531 9.148 12.414 1 97.75 228 LEU B N 1
ATOM 4023 C CA . LEU B 1 228 ? 14.141 10.156 13.273 1 97.75 228 LEU B CA 1
ATOM 4024 C C . LEU B 1 228 ? 15.664 10.109 13.172 1 97.75 228 LEU B C 1
ATOM 4026 O O . LEU B 1 228 ? 16.312 11.133 12.961 1 97.75 228 LEU B O 1
ATOM 4030 N N . HIS B 1 229 ? 16.219 8.938 13.258 1 97.69 229 HIS B N 1
ATOM 4031 C CA . HIS B 1 229 ? 17.656 8.758 13.18 1 97.69 229 HIS B CA 1
ATOM 4032 C C . HIS B 1 229 ? 18.188 9.156 11.805 1 97.69 229 HIS B C 1
ATOM 4034 O O . HIS B 1 229 ? 19.234 9.797 11.703 1 97.69 229 HIS B O 1
ATOM 4040 N N . ALA B 1 230 ? 17.516 8.727 10.789 1 98.06 230 ALA B N 1
ATOM 4041 C CA . ALA B 1 230 ? 17.922 9.055 9.422 1 98.06 230 ALA B CA 1
ATOM 4042 C C . ALA B 1 230 ? 17.938 10.562 9.203 1 98.06 230 ALA B C 1
ATOM 4044 O O . ALA B 1 230 ? 18.844 11.094 8.555 1 98.06 230 ALA B O 1
ATOM 4045 N N . ILE B 1 231 ? 16.922 11.258 9.719 1 97.88 231 ILE B N 1
ATOM 4046 C CA . ILE B 1 231 ? 16.812 12.703 9.586 1 97.88 231 ILE B CA 1
ATOM 4047 C C . ILE B 1 231 ? 17.969 13.383 10.312 1 97.88 231 ILE B C 1
ATOM 4049 O O . ILE B 1 231 ? 18.625 14.273 9.766 1 97.88 231 ILE B O 1
ATOM 4053 N N . GLU B 1 232 ? 18.25 12.93 11.508 1 97.62 232 GLU B N 1
ATOM 4054 C CA . GLU B 1 232 ? 19.312 13.516 12.312 1 97.62 232 GLU B CA 1
ATOM 4055 C C . GLU B 1 232 ? 20.688 13.281 11.672 1 97.62 232 GLU B C 1
ATOM 4057 O O . GLU B 1 232 ? 21.531 14.172 11.68 1 97.62 232 GLU B O 1
ATOM 4062 N N . LYS B 1 233 ? 20.875 12.148 11.047 1 97.62 233 LYS B N 1
ATOM 4063 C CA . LYS B 1 233 ? 22.172 11.766 10.477 1 97.62 233 LYS B CA 1
ATOM 4064 C C . LYS B 1 233 ? 22.297 12.242 9.039 1 97.62 233 LYS B C 1
ATOM 4066 O O . LYS B 1 233 ? 23.359 12.125 8.43 1 97.62 233 LYS B O 1
ATOM 4071 N N . GLY B 1 234 ? 21.281 12.727 8.523 1 97.69 234 GLY B N 1
ATOM 4072 C CA . GLY B 1 234 ? 21.281 13.195 7.148 1 97.69 234 GLY B CA 1
ATOM 4073 C C . GLY B 1 234 ? 21.281 12.078 6.129 1 97.69 234 GLY B C 1
ATOM 4074 O O . GLY B 1 234 ? 21.891 12.195 5.062 1 97.69 234 GLY B O 1
ATOM 4075 N N . ASP B 1 235 ? 20.781 10.961 6.484 1 98.12 235 ASP B N 1
ATOM 4076 C CA . ASP B 1 235 ? 20.703 9.805 5.594 1 98.12 235 ASP B CA 1
ATOM 4077 C C . ASP B 1 235 ? 19.406 9.82 4.789 1 98.12 235 ASP B C 1
ATOM 4079 O O . ASP B 1 235 ? 18.469 9.078 5.102 1 98.12 235 ASP B O 1
ATOM 4083 N N . ALA B 1 236 ? 19.422 10.5 3.68 1 98.31 236 ALA B N 1
ATOM 4084 C CA . ALA B 1 236 ? 18.234 10.727 2.871 1 98.31 236 ALA B CA 1
ATOM 4085 C C . ALA B 1 236 ? 17.75 9.43 2.221 1 98.31 236 ALA B C 1
ATOM 4087 O O . ALA B 1 236 ? 16.547 9.211 2.07 1 98.31 236 ALA B O 1
ATOM 4088 N N . GLU B 1 237 ? 18.641 8.609 1.805 1 98.25 237 GLU B N 1
ATOM 4089 C CA . GLU B 1 237 ? 18.281 7.344 1.173 1 98.25 237 GLU B CA 1
ATOM 4090 C C . GLU B 1 237 ? 17.516 6.449 2.133 1 98.25 237 GLU B C 1
ATOM 4092 O O . GLU B 1 237 ? 16.484 5.863 1.756 1 98.25 237 GLU B O 1
ATOM 4097 N N . ARG B 1 238 ? 18.031 6.41 3.316 1 98.06 238 ARG B N 1
ATOM 4098 C CA . ARG B 1 238 ? 17.344 5.621 4.336 1 98.06 238 ARG B CA 1
ATOM 4099 C C . ARG B 1 238 ? 15.961 6.199 4.641 1 98.06 238 ARG B C 1
ATOM 4101 O O . ARG B 1 238 ? 14.992 5.457 4.789 1 98.06 238 ARG B O 1
ATOM 4108 N N . LEU B 1 239 ? 15.883 7.48 4.75 1 98.56 239 LEU B N 1
ATOM 4109 C CA . LEU B 1 239 ? 14.602 8.125 5.008 1 98.56 239 LEU B CA 1
ATOM 4110 C C . LEU B 1 239 ? 13.602 7.801 3.904 1 98.56 239 LEU B C 1
ATOM 4112 O O . LEU B 1 239 ? 12.43 7.531 4.188 1 98.56 239 LEU B O 1
ATOM 4116 N N . GLY B 1 240 ? 14.07 7.879 2.678 1 98.75 240 GLY B N 1
ATOM 4117 C CA . GLY B 1 240 ? 13.211 7.523 1.563 1 98.75 240 GLY B CA 1
ATOM 4118 C C . GLY B 1 240 ? 12.648 6.117 1.666 1 98.75 240 GLY B C 1
ATOM 4119 O O . GLY B 1 240 ? 11.453 5.902 1.456 1 98.75 240 GLY B O 1
ATOM 4120 N N . LEU B 1 241 ? 13.523 5.16 1.966 1 98.56 241 LEU B N 1
ATOM 4121 C CA . LEU B 1 241 ? 13.117 3.768 2.137 1 98.56 241 LEU B CA 1
ATOM 4122 C C . LEU B 1 241 ? 12.047 3.643 3.211 1 98.56 241 LEU B C 1
ATOM 4124 O O . LEU B 1 241 ? 11.07 2.912 3.033 1 98.56 241 LEU B O 1
ATOM 4128 N N . ILE B 1 242 ? 12.219 4.371 4.262 1 98.62 242 ILE B N 1
ATOM 4129 C CA . ILE B 1 242 ? 11.305 4.355 5.395 1 98.62 242 ILE B CA 1
ATOM 4130 C C . ILE B 1 242 ? 9.953 4.938 4.973 1 98.62 242 ILE B C 1
ATOM 4132 O O . ILE B 1 242 ? 8.898 4.398 5.32 1 98.62 242 ILE B O 1
ATOM 4136 N N . MET B 1 243 ? 9.977 6.008 4.23 1 98.88 243 MET B N 1
ATOM 4137 C CA . MET B 1 243 ? 8.75 6.629 3.738 1 98.88 243 MET B CA 1
ATOM 4138 C C . MET B 1 243 ? 7.953 5.656 2.873 1 98.88 243 MET B C 1
ATOM 4140 O O . MET B 1 243 ? 6.73 5.57 2.99 1 98.88 243 MET B O 1
ATOM 4144 N N . ASN B 1 244 ? 8.688 4.945 2.029 1 98.88 244 ASN B N 1
ATOM 4145 C CA . ASN B 1 244 ? 8.023 3.955 1.185 1 98.88 244 ASN B CA 1
ATOM 4146 C C . ASN B 1 244 ? 7.344 2.873 2.018 1 98.88 244 ASN B C 1
ATOM 4148 O O . ASN B 1 244 ? 6.203 2.498 1.741 1 98.88 244 ASN B O 1
ATOM 4152 N N . ALA B 1 245 ? 8.031 2.359 3 1 98.81 245 ALA B N 1
ATOM 4153 C CA . ALA B 1 245 ? 7.473 1.327 3.869 1 98.81 245 ALA B CA 1
ATOM 4154 C C . ALA B 1 245 ? 6.258 1.85 4.629 1 98.81 245 ALA B C 1
ATOM 4156 O O . ALA B 1 245 ? 5.262 1.141 4.785 1 98.81 245 ALA B O 1
ATOM 4157 N N . ALA B 1 246 ? 6.371 3.059 5.07 1 98.81 246 ALA B N 1
ATOM 4158 C CA . ALA B 1 246 ? 5.277 3.676 5.816 1 98.81 246 ALA B CA 1
ATOM 4159 C C . ALA B 1 246 ? 4.02 3.771 4.957 1 98.81 246 ALA B C 1
ATOM 4161 O O . ALA B 1 246 ? 2.908 3.551 5.449 1 98.81 246 ALA B O 1
ATOM 4162 N N . GLN B 1 247 ? 4.152 4.113 3.684 1 98.94 247 GLN B N 1
ATOM 4163 C CA . GLN B 1 247 ? 3.016 4.18 2.77 1 98.94 247 GLN B CA 1
ATOM 4164 C C . GLN B 1 247 ? 2.287 2.84 2.703 1 98.94 247 GLN B C 1
ATOM 4166 O O . GLN B 1 247 ? 1.055 2.797 2.717 1 98.94 247 GLN B O 1
ATOM 4171 N N . GLY B 1 248 ? 3.068 1.806 2.609 1 98.88 248 GLY B N 1
ATOM 4172 C CA . GLY B 1 248 ? 2.473 0.48 2.57 1 98.88 248 GLY B CA 1
ATOM 4173 C C . GLY B 1 248 ? 1.702 0.135 3.83 1 98.88 248 GLY B C 1
ATOM 4174 O O . GLY B 1 248 ? 0.611 -0.436 3.762 1 98.88 248 GLY B O 1
ATOM 4175 N N . LEU B 1 249 ? 2.277 0.447 4.973 1 98.81 249 LEU B N 1
ATOM 4176 C CA . LEU B 1 249 ? 1.61 0.166 6.238 1 98.81 249 LEU B CA 1
ATOM 4177 C C . LEU B 1 249 ? 0.31 0.955 6.355 1 98.81 249 LEU B C 1
ATOM 4179 O O . LEU B 1 249 ? -0.695 0.433 6.844 1 98.81 249 LEU B O 1
ATOM 4183 N N . LEU B 1 250 ? 0.346 2.199 5.898 1 98.81 250 LEU B N 1
ATOM 4184 C CA . LEU B 1 250 ? -0.87 3.006 5.887 1 98.81 250 LEU B CA 1
ATOM 4185 C C . LEU B 1 250 ? -1.923 2.389 4.977 1 98.81 250 LEU B C 1
ATOM 4187 O O . LEU B 1 250 ? -3.105 2.346 5.324 1 98.81 250 LEU B O 1
ATOM 4191 N N . SER B 1 251 ? -1.513 1.918 3.842 1 98.75 251 SER B N 1
ATOM 4192 C CA . SER B 1 251 ? -2.416 1.274 2.893 1 98.75 251 SER B CA 1
ATOM 4193 C C . SER B 1 251 ? -3.023 0.006 3.48 1 98.75 251 SER B C 1
ATOM 4195 O O . SER B 1 251 ? -4.184 -0.314 3.215 1 98.75 251 SER B O 1
ATOM 4197 N N . SER B 1 252 ? -2.248 -0.742 4.273 1 98.75 252 SER B N 1
ATOM 4198 C CA . SER B 1 252 ? -2.727 -1.982 4.875 1 98.75 252 SER B CA 1
ATOM 4199 C C . SER B 1 252 ? -3.893 -1.725 5.824 1 98.75 252 SER B C 1
ATOM 4201 O O . SER B 1 252 ? -4.707 -2.617 6.07 1 98.75 252 SER B O 1
ATOM 4203 N N . LEU B 1 253 ? -3.93 -0.492 6.285 1 98.5 253 LEU B N 1
ATOM 4204 C CA . LEU B 1 253 ? -5 -0.144 7.211 1 98.5 253 LEU B CA 1
ATOM 4205 C C . LEU B 1 253 ? -6.105 0.631 6.5 1 98.5 253 LEU B C 1
ATOM 4207 O O . LEU B 1 253 ? -7.039 1.12 7.141 1 98.5 253 LEU B O 1
ATOM 4211 N N . GLY B 1 254 ? -5.953 0.824 5.227 1 98.38 254 GLY B N 1
ATOM 4212 C CA . GLY B 1 254 ? -7.047 1.353 4.426 1 98.38 254 GLY B CA 1
ATOM 4213 C C . GLY B 1 254 ? -7.023 2.865 4.305 1 98.38 254 GLY B C 1
ATOM 4214 O O . GLY B 1 254 ? -8.047 3.488 4.02 1 98.38 254 GLY B O 1
ATOM 4215 N N . ALA B 1 255 ? -5.883 3.449 4.52 1 98.31 255 ALA B N 1
ATOM 4216 C CA . ALA B 1 255 ? -5.805 4.906 4.539 1 98.31 255 ALA B CA 1
ATOM 4217 C C . ALA B 1 255 ? -5.574 5.461 3.135 1 98.31 255 ALA B C 1
ATOM 4219 O O . ALA B 1 255 ? -5.75 6.66 2.898 1 98.31 255 ALA B O 1
ATOM 4220 N N . SER B 1 256 ? -5.145 4.656 2.199 1 98.5 256 SER B N 1
ATOM 4221 C CA . SER B 1 256 ? -4.746 5.141 0.882 1 98.5 256 SER B CA 1
ATOM 4222 C C . SER B 1 256 ? -5.914 5.102 -0.097 1 98.5 256 SER B C 1
ATOM 4224 O O . SER B 1 256 ? -7.055 4.84 0.297 1 98.5 256 SER B O 1
ATOM 4226 N N . SER B 1 257 ? -5.688 5.523 -1.301 1 98.31 257 SER B N 1
ATOM 4227 C CA . SER B 1 257 ? -6.613 5.543 -2.428 1 98.31 257 SER B CA 1
ATOM 4228 C C . SER B 1 257 ? -5.871 5.469 -3.756 1 98.31 257 SER B C 1
ATOM 4230 O O . SER B 1 257 ? -4.641 5.539 -3.791 1 98.31 257 SER B O 1
ATOM 4232 N N . LEU B 1 258 ? -6.59 5.238 -4.809 1 98.38 258 LEU B N 1
ATOM 4233 C CA . LEU B 1 258 ? -5.957 5.156 -6.121 1 98.38 258 LEU B CA 1
ATOM 4234 C C . LEU B 1 258 ? -5.262 6.465 -6.473 1 98.38 258 LEU B C 1
ATOM 4236 O O . LEU B 1 258 ? -4.168 6.461 -7.043 1 98.38 258 LEU B O 1
ATOM 4240 N N . GLU B 1 259 ? -5.926 7.621 -6.168 1 98.31 259 GLU B N 1
ATOM 4241 C CA . GLU B 1 259 ? -5.34 8.93 -6.449 1 98.31 259 GLU B CA 1
ATOM 4242 C C . GLU B 1 259 ? -4.012 9.109 -5.719 1 98.31 259 GLU B C 1
ATOM 4244 O O . GLU B 1 259 ? -3.043 9.602 -6.293 1 98.31 259 GLU B O 1
ATOM 4249 N N . ILE B 1 260 ? -3.996 8.664 -4.488 1 98.56 260 ILE B N 1
ATOM 4250 C CA . ILE B 1 260 ? -2.783 8.758 -3.686 1 98.56 260 ILE B CA 1
ATOM 4251 C C . ILE B 1 260 ? -1.704 7.852 -4.273 1 98.56 260 ILE B C 1
ATOM 4253 O O . ILE B 1 260 ? -0.578 8.289 -4.516 1 98.56 260 ILE B O 1
ATOM 4257 N N . GLU B 1 261 ? -2.104 6.566 -4.539 1 98.88 261 GLU B N 1
ATOM 4258 C CA . GLU B 1 261 ? -1.134 5.613 -5.066 1 98.88 261 GLU B CA 1
ATOM 4259 C C . GLU B 1 261 ? -0.569 6.082 -6.406 1 98.88 261 GLU B C 1
ATOM 4261 O O . GLU B 1 261 ? 0.61 5.871 -6.695 1 98.88 261 GLU B O 1
ATOM 4266 N N . THR B 1 262 ? -1.39 6.629 -7.195 1 98.75 262 THR B N 1
ATOM 4267 C CA . THR B 1 262 ? -0.94 7.148 -8.484 1 98.75 262 THR B CA 1
ATOM 4268 C C . THR B 1 262 ? 0.168 8.18 -8.297 1 98.75 262 THR B C 1
ATOM 4270 O O . THR B 1 262 ? 1.222 8.094 -8.93 1 98.75 262 THR B O 1
ATOM 4273 N N . LEU B 1 263 ? -0.02 9.109 -7.434 1 98.88 263 LEU B N 1
ATOM 4274 C CA . LEU B 1 263 ? 0.982 10.141 -7.191 1 98.88 263 LEU B CA 1
ATOM 4275 C C . LEU B 1 263 ? 2.238 9.547 -6.566 1 98.88 263 LEU B C 1
ATOM 4277 O O . LEU B 1 263 ? 3.355 9.914 -6.934 1 98.88 263 LEU B O 1
ATOM 4281 N N . VAL B 1 264 ? 2.082 8.633 -5.617 1 98.88 264 VAL B N 1
ATOM 4282 C CA . VAL B 1 264 ? 3.195 7.988 -4.93 1 98.88 264 VAL B CA 1
ATOM 4283 C C . VAL B 1 264 ? 4.098 7.293 -5.949 1 98.88 264 VAL B C 1
ATOM 4285 O O . VAL B 1 264 ? 5.309 7.531 -5.98 1 98.88 264 VAL B O 1
ATOM 4288 N N . TYR B 1 265 ? 3.514 6.539 -6.785 1 98.81 265 TYR B N 1
ATOM 4289 C CA . TYR B 1 265 ? 4.32 5.727 -7.688 1 98.81 265 TYR B CA 1
ATOM 4290 C C . TYR B 1 265 ? 4.879 6.566 -8.828 1 98.81 265 TYR B C 1
ATOM 4292 O O . TYR B 1 265 ? 5.977 6.305 -9.32 1 98.81 265 TYR B O 1
ATOM 4300 N N . ARG B 1 266 ? 4.145 7.562 -9.258 1 98.75 266 ARG B N 1
ATOM 4301 C CA . ARG B 1 266 ? 4.699 8.469 -10.258 1 98.75 266 ARG B CA 1
ATOM 4302 C C . ARG B 1 266 ? 5.93 9.188 -9.719 1 98.75 266 ARG B C 1
ATOM 4304 O O . ARG B 1 266 ? 6.93 9.336 -10.43 1 98.75 266 ARG B O 1
ATOM 4311 N N . MET B 1 267 ? 5.875 9.648 -8.461 1 98.81 267 MET B N 1
ATOM 4312 C CA . MET B 1 267 ? 7.035 10.289 -7.852 1 98.81 267 MET B CA 1
ATOM 4313 C C . MET B 1 267 ? 8.203 9.32 -7.754 1 98.81 267 MET B C 1
ATOM 4315 O O . MET B 1 267 ? 9.336 9.672 -8.086 1 98.81 267 MET B O 1
ATOM 4319 N N . ARG B 1 268 ? 7.914 8.125 -7.305 1 98.69 268 ARG B N 1
ATOM 4320 C CA . ARG B 1 268 ? 8.969 7.129 -7.152 1 98.69 268 ARG B CA 1
ATOM 4321 C C . ARG B 1 268 ? 9.617 6.809 -8.5 1 98.69 268 ARG B C 1
ATOM 4323 O O . ARG B 1 268 ? 10.844 6.711 -8.594 1 98.69 268 ARG B O 1
ATOM 4330 N N . SER B 1 269 ? 8.797 6.676 -9.523 1 97.94 269 SER B N 1
ATOM 4331 C CA . SER B 1 269 ? 9.305 6.383 -10.859 1 97.94 269 SER B CA 1
ATOM 4332 C C . SER B 1 269 ? 10.133 7.539 -11.406 1 97.94 269 SER B C 1
ATOM 4334 O O . SER B 1 269 ? 11.023 7.336 -12.242 1 97.94 269 SER B O 1
ATOM 4336 N N . ALA B 1 270 ? 9.844 8.727 -10.93 1 98.38 270 ALA B N 1
ATOM 4337 C CA . ALA B 1 270 ? 10.539 9.922 -11.398 1 98.38 270 ALA B CA 1
ATOM 4338 C C . ALA B 1 270 ? 11.82 10.164 -10.602 1 98.38 270 ALA B C 1
ATOM 4340 O O . ALA B 1 270 ? 12.523 11.148 -10.828 1 98.38 270 ALA B O 1
ATOM 4341 N N . GLY B 1 271 ? 12.07 9.328 -9.617 1 98.19 271 GLY B N 1
ATOM 4342 C CA . GLY B 1 271 ? 13.359 9.398 -8.945 1 98.19 271 GLY B CA 1
ATOM 4343 C C . GLY B 1 271 ? 13.258 9.789 -7.488 1 98.19 271 GLY B C 1
ATOM 4344 O O . GLY B 1 271 ? 14.266 10.07 -6.84 1 98.19 271 GLY B O 1
ATOM 4345 N N . ALA B 1 272 ? 12.062 9.875 -6.926 1 98.75 272 ALA B N 1
ATOM 4346 C CA . ALA B 1 272 ? 11.945 10.133 -5.492 1 98.75 272 ALA B CA 1
ATOM 4347 C C . ALA B 1 272 ? 12.656 9.062 -4.68 1 98.75 272 ALA B C 1
ATOM 4349 O O . ALA B 1 272 ? 12.578 7.871 -5.004 1 98.75 272 ALA B O 1
ATOM 4350 N N . LEU B 1 273 ? 13.367 9.477 -3.67 1 98.69 273 LEU B N 1
ATOM 4351 C CA . LEU B 1 273 ? 13.945 8.516 -2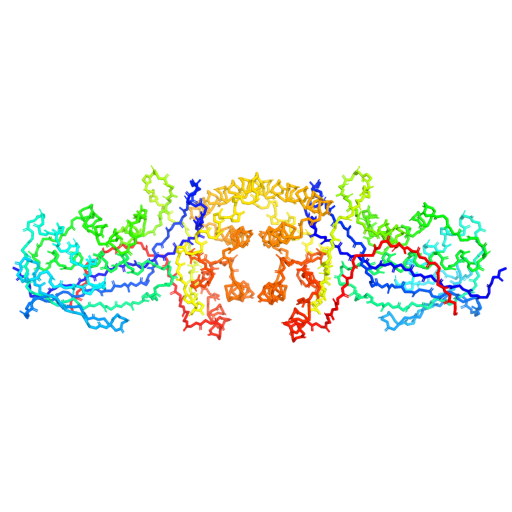.74 1 98.69 273 LEU B CA 1
ATOM 4352 C C . LEU B 1 273 ? 12.852 7.746 -2 1 98.69 273 LEU B C 1
ATOM 4354 O O . LEU B 1 273 ? 13.047 6.582 -1.637 1 98.69 273 LEU B O 1
ATOM 4358 N N . GLY B 1 274 ? 11.734 8.344 -1.755 1 98.75 274 GLY B N 1
ATOM 4359 C CA . GLY B 1 274 ? 10.516 7.809 -1.165 1 98.75 274 GLY B CA 1
ATOM 4360 C C . GLY B 1 274 ? 9.32 8.734 -1.314 1 98.75 274 GLY B C 1
ATOM 4361 O O . GLY B 1 274 ? 9.484 9.93 -1.579 1 98.75 274 GLY B O 1
ATOM 4362 N N . ALA B 1 275 ? 8.156 8.227 -1.195 1 98.88 275 ALA B N 1
ATOM 4363 C CA . ALA B 1 275 ? 6.934 9.016 -1.305 1 98.88 275 ALA B CA 1
ATOM 4364 C C . ALA B 1 275 ? 5.797 8.375 -0.515 1 98.88 275 ALA B C 1
ATOM 4366 O O . ALA B 1 275 ? 5.695 7.148 -0.44 1 98.88 275 ALA B O 1
ATOM 4367 N N . LYS B 1 276 ? 4.938 9.133 -0.018 1 98.81 276 LYS B N 1
ATOM 4368 C CA . LYS B 1 276 ? 3.801 8.656 0.766 1 98.81 276 LYS B CA 1
ATOM 4369 C C . LYS B 1 276 ? 2.766 9.758 0.96 1 98.81 276 LYS B C 1
ATOM 4371 O O . LYS B 1 276 ? 3.045 10.93 0.704 1 98.81 276 LYS B O 1
ATOM 4376 N N . LEU B 1 277 ? 1.673 9.344 1.398 1 98.62 277 LEU B N 1
ATOM 4377 C CA . LEU B 1 277 ? 0.666 10.344 1.732 1 98.62 277 LEU B CA 1
ATOM 4378 C C . LEU B 1 277 ? 1.052 11.102 2.998 1 98.62 277 LEU B C 1
ATOM 4380 O O . LEU B 1 277 ? 1.861 10.617 3.793 1 98.62 277 LEU B O 1
ATOM 4384 N N . THR B 1 278 ? 0.595 12.258 3.205 1 97.69 278 THR B N 1
ATOM 4385 C CA . THR B 1 278 ? 0.638 13.031 4.438 1 97.69 278 THR B CA 1
ATOM 4386 C C . THR B 1 278 ? -0.764 13.469 4.852 1 97.69 278 THR B C 1
ATOM 4388 O O . THR B 1 278 ? -1.558 13.898 4.012 1 97.69 278 THR B O 1
ATOM 4391 N N . GLY B 1 279 ? -1.006 13.328 6.164 1 94.5 279 GLY B N 1
ATOM 4392 C CA . GLY B 1 279 ? -2.348 13.617 6.645 1 94.5 279 GLY B CA 1
ATOM 4393 C C . GLY B 1 279 ? -3.221 12.391 6.773 1 94.5 279 GLY B C 1
ATOM 4394 O O . GLY B 1 279 ? -2.723 11.297 7.055 1 94.5 279 GLY B O 1
ATOM 4395 N N . ALA B 1 280 ? -4.492 12.578 6.59 1 93 280 ALA B N 1
ATOM 4396 C CA . ALA B 1 280 ? -5.453 11.531 6.926 1 93 280 ALA B CA 1
ATOM 4397 C C . ALA B 1 280 ? -5.508 10.461 5.832 1 93 280 ALA B C 1
ATOM 4399 O O . ALA B 1 280 ? -5.727 9.281 6.117 1 93 280 ALA B O 1
ATOM 4400 N N . GLY B 1 281 ? -5.395 10.828 4.562 1 96.25 281 GLY B N 1
ATOM 4401 C CA . GLY B 1 281 ? -5.547 9.891 3.463 1 96.25 281 GLY B CA 1
ATOM 4402 C C . GLY B 1 281 ? -6.895 9.992 2.773 1 96.25 281 GLY B C 1
ATOM 4403 O O . GLY B 1 281 ? -7.66 10.922 3.033 1 96.25 281 GLY B O 1
ATOM 4404 N N . TRP B 1 282 ? -7.18 9.008 1.747 1 96.88 282 TRP B N 1
ATOM 4405 C CA . TRP B 1 282 ? -8.367 8.977 0.903 1 96.88 282 TRP B CA 1
ATOM 4406 C C . TRP B 1 282 ? -8.438 10.219 0.015 1 96.88 282 TRP B C 1
ATOM 4408 O O . TRP B 1 282 ? -9.5 10.547 -0.523 1 96.88 282 TRP B O 1
ATOM 4418 N N . GLY B 1 283 ? -7.375 10.82 -0.188 1 95.56 283 GLY B N 1
ATOM 4419 C CA . GLY B 1 283 ? -7.184 12.078 -0.892 1 95.56 283 GLY B CA 1
ATOM 4420 C C . GLY B 1 283 ? -6.133 12.961 -0.252 1 95.56 283 GLY B C 1
ATOM 4421 O O . GLY B 1 283 ? -5.141 12.469 0.291 1 95.56 283 GLY B O 1
ATOM 4422 N N . GLY B 1 284 ? -6.223 14.273 -0.444 1 94.62 284 GLY B N 1
ATOM 4423 C CA . GLY B 1 284 ? -5.238 15.172 0.143 1 94.62 284 GLY B CA 1
ATOM 4424 C C . GLY B 1 284 ? -3.893 15.117 -0.552 1 94.62 284 GLY B C 1
ATOM 4425 O O . GLY B 1 284 ? -3.824 15 -1.776 1 94.62 284 GLY B O 1
ATOM 4426 N N . CYS B 1 285 ? -2.834 15.203 0.251 1 97.25 285 CYS B N 1
ATOM 4427 C CA . CYS B 1 285 ? -1.533 15.445 -0.362 1 97.25 285 CYS B CA 1
ATOM 4428 C C . CYS B 1 285 ? -0.626 14.227 -0.225 1 97.25 285 CYS B C 1
ATOM 4430 O O . CYS B 1 285 ? -0.784 13.43 0.703 1 97.25 285 CYS B O 1
ATOM 4432 N N . VAL B 1 286 ? 0.262 14.133 -1.185 1 98.44 286 VAL B N 1
ATOM 4433 C CA . VAL B 1 286 ? 1.378 13.195 -1.205 1 98.44 286 VAL B CA 1
ATOM 4434 C C . VAL B 1 286 ? 2.699 13.961 -1.173 1 98.44 286 VAL B C 1
ATOM 4436 O O . VAL B 1 286 ? 2.826 15.016 -1.792 1 98.44 286 VAL B O 1
ATOM 4439 N N . ILE B 1 287 ? 3.631 13.438 -0.394 1 98.69 287 ILE B N 1
ATOM 4440 C CA . ILE B 1 287 ? 4.953 14.055 -0.365 1 98.69 287 ILE B CA 1
ATOM 4441 C C . ILE B 1 287 ? 5.988 13.086 -0.923 1 98.69 287 ILE B C 1
ATOM 4443 O O . ILE B 1 287 ? 5.887 11.867 -0.715 1 98.69 287 ILE B O 1
ATOM 4447 N N . GLY B 1 288 ? 6.922 13.57 -1.673 1 98.75 288 GLY B N 1
ATOM 4448 C CA . GLY B 1 288 ? 8.086 12.844 -2.162 1 98.75 288 GLY B CA 1
ATOM 4449 C C . GLY B 1 288 ? 9.398 13.508 -1.795 1 98.75 288 GLY B C 1
ATOM 4450 O O . GLY B 1 288 ? 9.523 14.734 -1.854 1 98.75 288 GLY B O 1
ATOM 4451 N N . LEU B 1 289 ? 10.305 12.742 -1.317 1 98.75 289 LEU B N 1
ATOM 4452 C CA . LEU B 1 289 ? 11.656 13.203 -1.026 1 98.75 289 LEU B CA 1
ATOM 4453 C C . LEU B 1 289 ? 12.555 13.07 -2.252 1 98.75 289 LEU B C 1
ATOM 4455 O O . LEU B 1 289 ? 12.75 11.969 -2.766 1 98.75 289 LEU B O 1
ATOM 4459 N N . PHE B 1 290 ? 13.07 14.18 -2.734 1 98.62 290 PHE B N 1
ATOM 4460 C CA . PHE B 1 290 ? 13.922 14.188 -3.924 1 98.62 290 PHE B CA 1
ATOM 4461 C C . PHE B 1 290 ? 15.273 14.82 -3.619 1 98.62 290 PHE B C 1
ATOM 4463 O O . PHE B 1 290 ? 15.367 15.734 -2.803 1 98.62 290 PHE B O 1
ATOM 4470 N N . LYS B 1 291 ? 16.25 14.281 -4.297 1 97.81 291 LYS B N 1
ATOM 4471 C CA . LYS B 1 291 ? 17.453 15.109 -4.426 1 97.81 291 LYS B CA 1
ATOM 4472 C C . LYS B 1 291 ? 17.156 16.406 -5.176 1 97.81 291 LYS B C 1
ATOM 4474 O O . LYS B 1 291 ? 16.375 16.406 -6.141 1 97.81 291 LYS B O 1
ATOM 4479 N N . GLU B 1 292 ? 17.703 17.516 -4.766 1 96.25 292 GLU B N 1
ATOM 4480 C CA . GLU B 1 292 ? 17.391 18.844 -5.324 1 96.25 292 GLU B CA 1
ATOM 4481 C C . GLU B 1 292 ? 17.562 18.844 -6.84 1 96.25 292 GLU B C 1
ATOM 4483 O O . GLU B 1 292 ? 16.781 19.469 -7.555 1 96.25 292 GLU B O 1
ATOM 4488 N N . GLY B 1 293 ? 18.453 18.188 -7.379 1 94.62 293 GLY B N 1
ATOM 4489 C CA . GLY B 1 293 ? 18.703 18.141 -8.812 1 94.62 293 GLY B CA 1
ATOM 4490 C C . GLY B 1 293 ? 17.703 17.297 -9.57 1 94.62 293 GLY B C 1
ATOM 4491 O O . GLY B 1 293 ? 17.641 17.344 -10.805 1 94.62 293 GLY B O 1
ATOM 4492 N N . GLU B 1 294 ? 16.812 16.641 -8.914 1 96.06 294 GLU B N 1
ATOM 4493 C CA . GLU B 1 294 ? 15.922 15.68 -9.555 1 96.06 294 GLU B CA 1
ATOM 4494 C C . GLU B 1 294 ? 14.461 16.062 -9.352 1 96.06 294 GLU B C 1
ATOM 4496 O O . GLU B 1 294 ? 13.555 15.43 -9.898 1 96.06 294 GLU B O 1
ATOM 4501 N N . VAL B 1 295 ? 14.195 17.094 -8.648 1 96.94 295 VAL B N 1
ATOM 4502 C CA . VAL B 1 295 ? 12.844 17.406 -8.195 1 96.94 295 VAL B CA 1
ATOM 4503 C C . VAL B 1 295 ? 12 17.859 -9.383 1 96.94 295 VAL B C 1
ATOM 4505 O O . VAL B 1 295 ? 10.781 17.656 -9.406 1 96.94 295 VAL B O 1
ATOM 4508 N N . GLU B 1 296 ? 12.586 18.469 -10.375 1 97.5 296 GLU B N 1
ATOM 4509 C CA . GLU B 1 296 ? 11.844 18.938 -11.547 1 97.5 296 GLU B CA 1
ATOM 4510 C C . GLU B 1 296 ? 11.195 17.766 -12.281 1 97.5 296 GLU B C 1
ATOM 4512 O O . GLU B 1 296 ? 10.07 17.875 -12.773 1 97.5 296 GLU B O 1
ATOM 4517 N N . ARG B 1 297 ? 11.93 16.703 -12.383 1 97.62 297 ARG B N 1
ATOM 4518 C CA . ARG B 1 297 ? 11.359 15.492 -12.977 1 97.62 297 ARG B CA 1
ATOM 4519 C C . ARG B 1 297 ? 10.148 15.016 -12.195 1 97.62 297 ARG B C 1
ATOM 4521 O O . ARG B 1 297 ? 9.18 14.523 -12.781 1 97.62 297 ARG B O 1
ATOM 4528 N N . GLY B 1 298 ? 10.281 15.078 -10.883 1 98.19 298 GLY B N 1
ATOM 4529 C CA . GLY B 1 298 ? 9.148 14.734 -10.039 1 98.19 298 GLY B CA 1
ATOM 4530 C C . GLY B 1 298 ? 7.93 15.609 -10.289 1 98.19 298 GLY B C 1
ATOM 4531 O O . GLY B 1 298 ? 6.812 15.102 -10.414 1 98.19 298 GLY B O 1
ATOM 4532 N N . LEU B 1 299 ? 8.18 16.891 -10.383 1 98 299 LEU B N 1
ATOM 4533 C CA . LEU B 1 299 ? 7.098 17.828 -10.641 1 98 299 LEU B CA 1
ATOM 4534 C C . LEU B 1 299 ? 6.391 17.516 -11.953 1 98 299 LEU B C 1
ATOM 4536 O O . LEU B 1 299 ? 5.156 17.484 -12.008 1 98 299 LEU B O 1
ATOM 4540 N N . GLU B 1 300 ? 7.09 17.25 -12.914 1 98.19 300 GLU B N 1
ATOM 4541 C CA . GLU B 1 300 ? 6.547 16.922 -14.234 1 98.19 300 GLU B CA 1
ATOM 4542 C C . GLU B 1 300 ? 5.727 15.641 -14.188 1 98.19 300 GLU B C 1
ATOM 4544 O O . GLU B 1 300 ? 4.711 15.523 -14.875 1 98.19 300 GLU B O 1
ATOM 4549 N N . SER B 1 301 ? 6.141 14.742 -13.367 1 98 301 SER B N 1
ATOM 4550 C CA . SER B 1 301 ? 5.531 13.414 -13.328 1 98 301 SER B CA 1
ATOM 4551 C C . SER B 1 301 ? 4.145 13.469 -12.688 1 98 301 SER B C 1
ATOM 4553 O O . SER B 1 301 ? 3.332 12.562 -12.883 1 98 301 SER B O 1
ATOM 4555 N N . VAL B 1 302 ? 3.881 14.516 -11.914 1 98.31 302 VAL B N 1
ATOM 4556 C CA . VAL B 1 302 ? 2.654 14.477 -11.125 1 98.31 302 VAL B CA 1
ATOM 4557 C C . VAL B 1 302 ? 1.711 15.586 -11.586 1 98.31 302 VAL B C 1
ATOM 4559 O O . VAL B 1 302 ? 0.559 15.656 -11.148 1 98.31 302 VAL B O 1
ATOM 4562 N N . VAL B 1 303 ? 2.08 16.453 -12.438 1 96.69 303 VAL B N 1
ATOM 4563 C CA . VAL B 1 303 ? 1.343 17.656 -12.805 1 96.69 303 VAL B CA 1
ATOM 4564 C C . VAL B 1 303 ? -0.035 17.266 -13.344 1 96.69 303 VAL B C 1
ATOM 4566 O O . VAL B 1 303 ? -1.036 17.906 -13.008 1 96.69 303 VAL B O 1
ATOM 4569 N N . GLU B 1 304 ? -0.134 16.219 -14.117 1 96.31 304 GLU B N 1
ATOM 4570 C CA . GLU B 1 304 ? -1.394 15.844 -14.75 1 96.31 304 GLU B CA 1
ATOM 4571 C C . GLU B 1 304 ? -2.297 15.086 -13.789 1 96.31 304 GLU B C 1
ATOM 4573 O O . GLU B 1 304 ? -3.498 14.953 -14.031 1 96.31 304 GLU B O 1
ATOM 4578 N N . SER B 1 305 ? -1.732 14.586 -12.742 1 97.25 305 SER B N 1
ATOM 4579 C CA . SER B 1 305 ? -2.498 13.734 -11.828 1 97.25 305 SER B CA 1
ATOM 4580 C C . SER B 1 305 ? -2.771 14.453 -10.508 1 97.25 305 SER B C 1
ATOM 4582 O O . SER B 1 305 ? -3.24 13.836 -9.547 1 97.25 305 SER B O 1
ATOM 4584 N N . SER B 1 306 ? -2.41 15.719 -10.414 1 97 306 SER B N 1
ATOM 4585 C CA . SER B 1 306 ? -2.605 16.469 -9.172 1 97 306 SER B CA 1
ATOM 4586 C C . SER B 1 306 ? -3.291 17.797 -9.438 1 97 306 SER B C 1
ATOM 4588 O O . SER B 1 306 ? -3.193 18.344 -10.539 1 97 306 SER B O 1
ATOM 4590 N N . SER B 1 307 ? -4.055 18.312 -8.5 1 95.19 307 SER B N 1
ATOM 4591 C CA . SER B 1 307 ? -4.668 19.625 -8.602 1 95.19 307 SER B CA 1
ATOM 4592 C C . SER B 1 307 ? -3.627 20.734 -8.484 1 95.19 307 SER B C 1
ATOM 4594 O O . SER B 1 307 ? -3.781 21.812 -9.07 1 95.19 307 SER B O 1
ATOM 4596 N N . GLN B 1 308 ? -2.65 20.484 -7.715 1 94.62 308 GLN B N 1
ATOM 4597 C CA . GLN B 1 308 ? -1.501 21.375 -7.559 1 94.62 308 GLN B CA 1
ATOM 4598 C C . GLN B 1 308 ? -0.286 20.609 -7.039 1 94.62 308 GLN B C 1
ATOM 4600 O O . GLN B 1 308 ? -0.429 19.609 -6.344 1 94.62 308 GLN B O 1
ATOM 4605 N N . ALA B 1 309 ? 0.872 21.062 -7.402 1 96.5 309 ALA B N 1
ATOM 4606 C CA . ALA B 1 309 ? 2.139 20.484 -6.961 1 96.5 309 ALA B CA 1
ATOM 4607 C C . ALA B 1 309 ? 3.211 21.547 -6.809 1 96.5 309 ALA B C 1
ATOM 4609 O O . ALA B 1 309 ? 3.279 22.484 -7.609 1 96.5 309 ALA B O 1
ATOM 4610 N N . PHE B 1 310 ? 3.994 21.438 -5.781 1 95.5 310 PHE B N 1
ATOM 4611 C CA . PHE B 1 310 ? 5.043 22.422 -5.543 1 95.5 310 PHE B CA 1
ATOM 4612 C C . PHE B 1 310 ? 6.176 21.828 -4.719 1 95.5 310 PHE B C 1
ATOM 4614 O O . PHE B 1 310 ? 5.973 20.844 -4.008 1 95.5 310 PHE B O 1
ATOM 4621 N N . THR B 1 311 ? 7.316 22.406 -4.887 1 95.81 311 THR B N 1
ATOM 4622 C CA . THR B 1 311 ? 8.453 22.047 -4.051 1 95.81 311 THR B CA 1
ATOM 4623 C C . THR B 1 311 ? 8.391 22.766 -2.707 1 95.81 311 THR B C 1
ATOM 4625 O O . THR B 1 311 ? 7.965 23.922 -2.637 1 95.81 311 THR B O 1
ATOM 4628 N N . ALA B 1 312 ? 8.75 22.047 -1.646 1 94.19 312 ALA B N 1
ATOM 4629 C CA . ALA B 1 312 ? 8.758 22.656 -0.321 1 94.19 312 ALA B CA 1
ATOM 4630 C C . ALA B 1 312 ? 9.977 22.203 0.483 1 94.19 312 ALA B C 1
ATOM 4632 O O . ALA B 1 312 ? 10.172 21.016 0.715 1 94.19 312 ALA B O 1
ATOM 4633 N N . SER B 1 313 ? 10.742 23.141 0.883 1 92.19 313 SER B N 1
ATOM 4634 C CA . SER B 1 313 ? 11.836 22.844 1.803 1 92.19 313 SER B CA 1
ATOM 4635 C C . SER B 1 313 ? 11.328 22.719 3.238 1 92.19 313 SER B C 1
ATOM 4637 O O . SER B 1 313 ? 10.281 23.281 3.58 1 92.19 313 SER B O 1
ATOM 4639 N N . ILE B 1 314 ? 12.031 22.016 3.998 1 91.5 314 ILE B N 1
ATOM 4640 C CA . ILE B 1 314 ? 11.758 22.031 5.43 1 91.5 314 ILE B CA 1
ATOM 4641 C C . ILE B 1 314 ? 12.062 23.406 6.004 1 91.5 314 ILE B C 1
ATOM 4643 O O . ILE B 1 314 ? 13.164 23.938 5.82 1 91.5 314 ILE B O 1
ATOM 4647 N N . ALA B 1 315 ? 11.047 23.969 6.621 1 90.38 315 ALA B N 1
ATOM 4648 C CA . ALA B 1 315 ? 11.195 25.312 7.164 1 90.38 315 ALA B CA 1
ATOM 4649 C C . ALA B 1 315 ? 11.719 25.281 8.594 1 90.38 315 ALA B C 1
ATOM 4651 O O . ALA B 1 315 ? 11.141 24.625 9.461 1 90.38 315 ALA B O 1
ATOM 4652 N N . GLU B 1 316 ? 12.75 26.047 8.82 1 90.06 316 GLU B N 1
ATOM 4653 C CA . GLU B 1 316 ? 13.305 26.125 10.164 1 90.06 316 GLU B CA 1
ATOM 4654 C C . GLU B 1 316 ? 12.516 27.094 11.039 1 90.06 316 GLU B C 1
ATOM 4656 O O . GLU B 1 316 ? 12.352 26.859 12.242 1 90.06 316 GLU B O 1
ATOM 4661 N N . GLU B 1 317 ? 12 28.125 10.391 1 94.62 317 GLU B N 1
ATOM 4662 C CA . GLU B 1 317 ? 11.32 29.172 11.156 1 94.62 317 GLU B CA 1
ATOM 4663 C C . GLU B 1 317 ? 9.82 28.922 11.234 1 94.62 317 GLU B C 1
ATOM 4665 O O . GLU B 1 317 ? 9.203 28.516 10.25 1 94.62 317 GLU B O 1
ATOM 4670 N N . GLY B 1 318 ? 9.281 29.141 12.43 1 97.5 318 GLY B N 1
ATOM 4671 C CA . GLY B 1 318 ? 7.84 29.094 12.641 1 97.5 318 GLY B CA 1
ATOM 4672 C C . GLY B 1 318 ? 7.148 30.406 12.344 1 97.5 318 GLY B C 1
ATOM 4673 O O . GLY B 1 318 ? 7.457 31.062 11.352 1 97.5 318 GLY B O 1
ATOM 4674 N N . ALA B 1 319 ? 6.27 30.797 13.148 1 98.25 319 ALA B N 1
ATOM 4675 C CA . ALA B 1 319 ? 5.523 32.031 12.992 1 98.25 319 ALA B CA 1
ATOM 4676 C C . ALA B 1 319 ? 6.453 33.25 13.047 1 98.25 319 ALA B C 1
ATOM 4678 O O . ALA B 1 319 ? 7.406 33.281 13.836 1 98.25 319 ALA B O 1
ATOM 4679 N N . ARG B 1 320 ? 6.199 34.156 12.234 1 97.69 320 ARG B N 1
ATOM 4680 C CA . ARG B 1 320 ? 7.008 35.375 12.25 1 97.69 320 ARG B CA 1
ATOM 4681 C C . ARG B 1 320 ? 6.195 36.594 11.797 1 97.69 320 ARG B C 1
ATOM 4683 O O . ARG B 1 320 ? 5.219 36.438 11.055 1 97.69 320 ARG B O 1
ATOM 4690 N N . LEU B 1 321 ? 6.602 37.75 12.258 1 97.62 321 LEU B N 1
ATOM 4691 C CA . LEU B 1 321 ? 6.031 39 11.758 1 97.62 321 LEU B CA 1
ATOM 4692 C C . LEU B 1 321 ? 6.535 39.281 10.344 1 97.62 321 LEU B C 1
ATOM 4694 O O . LEU B 1 321 ? 7.664 38.938 10 1 97.62 321 LEU B O 1
ATOM 4698 N N . GLU B 1 322 ? 5.641 39.719 9.586 1 96.38 322 GLU B N 1
ATOM 4699 C CA . GLU B 1 322 ? 5.977 40.094 8.211 1 96.38 322 GLU B CA 1
ATOM 4700 C C . GLU B 1 322 ? 5.902 41.625 8.031 1 96.38 322 GLU B C 1
ATOM 4702 O O . GLU B 1 322 ? 5.102 42.281 8.688 1 96.38 322 GLU B O 1
ATOM 4707 N N . GLU B 1 323 ? 6.832 42.156 7.254 1 86.69 323 GLU B N 1
ATOM 4708 C CA . GLU B 1 323 ? 6.777 43.562 6.926 1 86.69 323 GLU B CA 1
ATOM 4709 C C . GLU B 1 323 ? 5.719 43.844 5.867 1 86.69 323 GLU B C 1
ATOM 4711 O O . GLU B 1 323 ? 5.418 43 5.039 1 86.69 323 GLU B O 1
ATOM 4716 N N . PHE B 1 324 ? 5.031 45.094 6.152 1 72.19 324 PHE B N 1
ATOM 4717 C CA . PHE B 1 324 ? 4.086 45.594 5.16 1 72.19 324 PHE B CA 1
ATOM 4718 C C . PHE B 1 324 ? 4.801 45.969 3.865 1 72.19 324 PHE B C 1
ATOM 4720 O O . PHE B 1 324 ? 5.914 46.5 3.891 1 72.19 324 PHE B O 1
#

Nearest PDB structures (foldseek):
  6mdf-assembly1_B  TM=9.421E-01  e=1.437E-27  Methanosarcina mazei
  8teb-assembly2_B  TM=9.259E-01  e=2.168E-27  Methanococcoides burtonii
  2hfu-assembly1_A  TM=8.558E-01  e=2.145E-26  Leishmania major
  1kkh-assembly1_A  TM=8.851E-01  e=1.015E-22  Methanocaldococcus jannaschii
  6q90-assembly4_D  TM=8.038E-01  e=8.926E-22  Homo sapiens

Secondary structure (DSSP, 8-state):
--SEEEEEEEEEEEEE-TGGGGGT--EEEEEEEEEEEEEEEE-SSSEEEEETTTEEEEEPPTTSSS-----TTTHHHHHHHHHHHHTT-----EEEEEEESSPTTSSS-HHHHHHHHHHHHHHHHTT-PPPHHHHHHHHHHHHHHHHSS--SHHHHHHHH-SEEEE-TTS--EEE-----SEEEEEEE------HHHHHHHHHHHHHHHTHHHHHHHHHHHHHHHHHHHHHHHT-HHHHHHHHHHHHHHHHHTT---HHHHHHHHHHHHTT-SEEEEESS-SSSEEEEEEEGGGHHHHHHHHGGG-SEEEEEPBP---SEEE--/--SEEEEEEEEEEEEE-TGGGGGT--EEEEEEEEEEEEEEEE-SSSEEEEETTTEEEEEPPTTSSS-----TTTHHHHHHHHHHHHTT-----EEEEEEESSPTTSSS-HHHHHHHHHHHHHHHHTT-PPPHHHHHHHHHHHHHHHHSS--SHHHHHHHH-SEEEE-TTS--EEE-----SEEEEEEE------HHHHHHHHHHHHHHHTHHHHHHHHHHHHHHHHHHHHHHHT-HHHHHHHHHHHHHHHHHTT---HHHHHHHHHHHHTT-SEEEEESS-SSSEEEEEEEGGGHHHHHHHHGGG-SEEEEEPBP---SEEE--

pLDDT: mean 94.36, std 7.0, range [51.59, 98.94]

Foldseek 3Di:
DAQKFKKKFFWKWWLAQALLLVVWFKTKMFTWPWMKMKMKGFDDAAEWEDEPVPHIFGDHWVPPDDVPDGDLVCVLVNQLVVLVVVVPQDTGYIYIYMDGRDDPQQQGLSLLRSLLGSNQTSCVSVVHGDDLVSSLVSSVRSVCSVPVDDQSPSNNCQSQGAMWMDHRPDDIDHADFPADQKWKKKFFQPDHDDLVVLSVQLVVLLVVVPPVSVVLSVVRNVLNVQLSVCRNVNPQLSSQVSQAVSQVSCVSSPQEDPLQVQLQVLLVVQAFSHKHGTGRYPTHMMMTMHRPVRVVSSCVSCVVSGPDMDIIGGTRGHMDIDDD/DAQKFKKKFFWKWWLAQALLLVVWFKTKMFTWPWMKMKMKGFDDAAEWEDEPVPHIFGDHWPPPDDVPDGDLVCVLVNQLVVLVVVVPQDTGYIYIYMDGRDDPQQQGLSLLRSLLGSNQTSCVSVVHGDDLVSSLVSSVRSVCSVPVDDQSPSNNCQSQGAMWMDHRPDDIDHADFPADQKWKKKFFQPDHDDLVVLSVQLVVLLVVVPPVSVVLSVVRNVLNVQLSVCRNVNPQLSSQVSQAVSQVSCVSSPQEDPLQVQLQVLLVVQPFSHKHGTHRYPTHMMMTMHRPVRVVSSCVSCVVSGPDMDIIGGTRGHMDIDDD

Sequence (648 aa):
MRRAARASAPGKVIIVGEHFVVRGSLAIVAAIGRRLRVTVRSGGKGIVLESSMLGRHSAPLPGQGAAAKVSPVLEPYIAVLRSLAARGYSVVPHTILVESGIPPRAGLGSSAASMVAYALSYSAMHGDPLSAEDLYSVAMEGEKIAHGKPSGVDVTIAVRGGVLAYRRGENPVDIRPGLTGVTLLVADTGVERRTRDVVEHVLSIADALGEASTYIYRAADLIAREALHAIEKGDAERLGLIMNAAQGLLSSLGASSLEIETLVYRMRSAGALGAKLTGAGWGGCVIGLFKEGEVERGLESVVESSSQAFTASIAEEGARLEEFMRRAARASAPGKVIIVGEHFVVRGSLAIVAAIGRRLRVTVRSGGKGIVLESSMLGRHSAPLPGQGAAAKVSPVLEPYIAVLRSLAARGYSVVPHTILVESGIPPRAGLGSSAASMVAYALSYSAMHGDPLSAEDLYSVAMEGEKIAHGKPSGVDVTIAVRGGVLAYRRGENPVDIRPGLTGVTLLVADTGVERRTRDVVEHVLSIADALGEASTYIYRAADLIAREALHAIEKGDAERLGLIMNAAQGLLSSLGASSLEIETLVYRMRSAGALGAKLTGAGWGGCVIGLFKEGEVERGLESVVESSSQAFTASIAEEGARLEEF